Protein AF-A0A817NYD5-F1 (afdb_monomer_lite)

Secondary structure (DSSP, 8-state):
-PPPP-----------PPPB-TTS-B--GGGG--EEEEEEE-TTSS-EEEEEETTSEEEEE-TT--EEEEE--SSEEEEEEE-SSSEEEEEEE-TT-SSPEEEEEE-SHHHHH-TT---SEEEETTSSS-TT--EEEEEE-SSEEEEEETTS-EEEEETTEEEEEE-----HHHHHHHHHHTT-HHHHHHHHHHTT-HHHHHHHHHHHT-HHHHHHHHHHHTTT-THHHHHHHHHHHH---SSSSHHHHHHHHHHHHHTT-S-HHHHHHHHHT-TT--THHHHHHHHHHHHHHHHHHHHHHHHHHHHHHHHHHHHHHHHHHHHS-------B-TTT-SBP-SSEEE-TTS-EEEGGGSEEEE-SSSS-EEEE-TTTHHHHHHHHHHHHHTSPPTTHHHHHHHHHHH-S-HHHHHHHHHHTTTT---

Structure (mmCIF, N/CA/C/O backbone):
data_AF-A0A817NYD5-F1
#
_entry.id   AF-A0A817NYD5-F1
#
loop_
_atom_site.group_PDB
_atom_site.id
_atom_site.type_symbol
_atom_site.label_atom_id
_atom_site.label_alt_id
_atom_site.label_comp_id
_atom_site.label_asym_id
_atom_site.label_entity_id
_atom_site.label_seq_id
_atom_site.pdbx_PDB_ins_code
_atom_site.Cartn_x
_atom_site.Cartn_y
_atom_site.Cartn_z
_atom_site.occupancy
_atom_site.B_iso_or_equiv
_atom_site.auth_seq_id
_atom_site.auth_comp_id
_atom_site.auth_asym_id
_atom_site.auth_atom_id
_atom_site.pdbx_PDB_model_num
ATOM 1 N N . MET A 1 1 ? -26.136 -37.162 13.182 1.00 36.66 1 MET A N 1
ATOM 2 C CA . MET A 1 1 ? -25.943 -37.012 14.640 1.00 36.66 1 MET A CA 1
ATOM 3 C C . MET A 1 1 ? -25.629 -35.539 14.889 1.00 36.66 1 MET A C 1
ATOM 5 O O . MET A 1 1 ? -24.482 -35.134 14.792 1.00 36.66 1 MET A O 1
ATOM 9 N N . ALA A 1 2 ? -26.671 -34.710 15.004 1.00 33.66 2 ALA A N 1
ATOM 10 C CA . ALA A 1 2 ? -26.539 -33.258 15.112 1.00 33.66 2 ALA A CA 1
ATOM 11 C C . ALA A 1 2 ? -26.229 -32.889 16.569 1.00 33.66 2 ALA A C 1
ATOM 13 O O . ALA A 1 2 ? -27.027 -33.175 17.460 1.00 33.66 2 ALA A O 1
ATOM 14 N N . LEU A 1 3 ? -25.053 -32.310 16.805 1.00 38.62 3 LEU A N 1
ATOM 15 C CA . LEU A 1 3 ? -24.646 -31.796 18.110 1.00 38.62 3 LEU A CA 1
ATOM 16 C C . LEU A 1 3 ? -25.435 -30.517 18.402 1.00 38.62 3 LEU A C 1
ATOM 18 O O . LEU A 1 3 ? -25.347 -29.531 17.671 1.00 38.62 3 LEU A O 1
ATOM 22 N N . GLY A 1 4 ? -26.255 -30.587 19.449 1.00 40.09 4 GLY A N 1
ATOM 23 C CA . GLY A 1 4 ? -27.118 -29.510 19.906 1.00 40.09 4 GLY A CA 1
ATOM 24 C C . GLY A 1 4 ? -26.320 -28.293 20.358 1.00 40.09 4 GLY A C 1
ATOM 25 O O . GLY A 1 4 ? -25.426 -28.381 21.196 1.00 40.09 4 GLY A O 1
ATOM 26 N N . ILE A 1 5 ? -26.695 -27.147 19.803 1.00 44.25 5 ILE A N 1
ATOM 27 C CA . ILE A 1 5 ? -26.271 -25.817 20.227 1.00 44.25 5 ILE A CA 1
ATOM 28 C C . ILE A 1 5 ? -26.658 -25.645 21.703 1.00 44.25 5 ILE A C 1
ATOM 30 O O . ILE A 1 5 ? -27.828 -25.789 22.062 1.00 44.25 5 ILE A O 1
ATOM 34 N N . HIS A 1 6 ? -25.682 -25.335 22.560 1.00 44.78 6 HIS A N 1
ATOM 35 C CA . HIS A 1 6 ? -25.907 -24.958 23.955 1.00 44.78 6 HIS A CA 1
ATOM 36 C C . HIS A 1 6 ? -26.737 -23.670 24.024 1.00 44.78 6 HIS A C 1
ATOM 38 O O . HIS A 1 6 ? -26.212 -2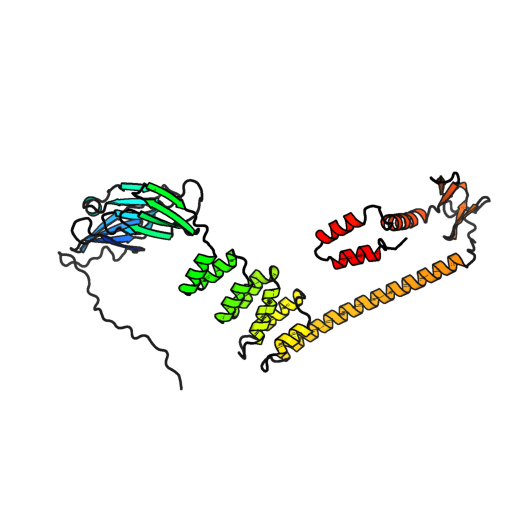2.560 24.067 1.00 44.78 6 HIS A O 1
ATOM 44 N N . GLN A 1 7 ? -28.058 -23.819 24.051 1.00 43.75 7 GLN A N 1
ATOM 45 C CA . GLN A 1 7 ? -28.975 -22.752 24.415 1.00 43.75 7 GLN A CA 1
ATOM 46 C C . GLN A 1 7 ? -28.762 -22.459 25.904 1.00 43.75 7 GLN A C 1
ATOM 48 O O . GLN A 1 7 ? -29.093 -23.276 26.767 1.00 43.75 7 GLN A O 1
ATOM 53 N N . TRP A 1 8 ? -28.167 -21.308 26.220 1.00 41.72 8 TRP A N 1
ATOM 54 C CA . TRP A 1 8 ? -28.129 -20.797 27.587 1.00 41.72 8 TRP A CA 1
ATOM 55 C C . TRP A 1 8 ? -29.559 -20.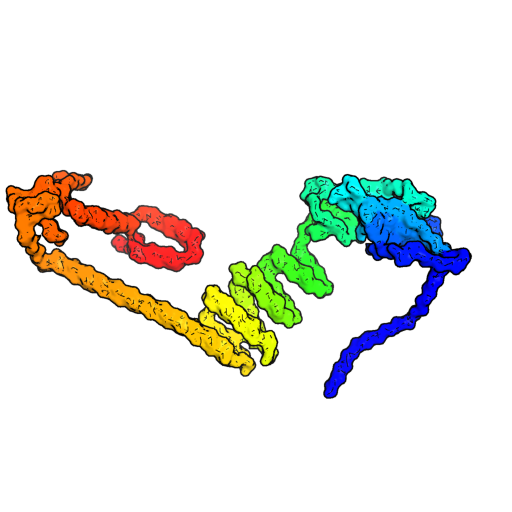768 28.139 1.00 41.72 8 TRP A C 1
ATOM 57 O O . TRP A 1 8 ? -30.428 -20.069 27.613 1.00 41.72 8 TRP A O 1
ATOM 67 N N . ARG A 1 9 ? -29.824 -21.546 29.193 1.00 49.50 9 ARG A N 1
ATOM 68 C CA . ARG A 1 9 ? -31.103 -21.499 29.904 1.00 49.50 9 ARG A CA 1
ATOM 69 C C . ARG A 1 9 ? -31.235 -20.114 30.535 1.00 49.50 9 ARG A C 1
ATOM 71 O O . ARG A 1 9 ? -30.564 -19.810 31.515 1.00 49.50 9 ARG A O 1
ATOM 78 N N . ARG A 1 10 ? -32.097 -19.265 29.968 1.00 51.19 10 ARG A N 1
ATOM 79 C CA . ARG A 1 10 ? -32.550 -18.024 30.609 1.00 51.19 10 ARG A CA 1
ATOM 80 C C . ARG A 1 10 ? -33.320 -18.402 31.870 1.00 51.19 10 ARG A C 1
ATOM 82 O O . ARG A 1 10 ? -34.504 -18.724 31.802 1.00 51.19 10 ARG A O 1
ATOM 89 N N . PHE A 1 11 ? -32.651 -18.377 33.012 1.00 52.47 11 PHE A N 1
ATOM 90 C CA . PHE A 1 11 ? -33.337 -18.462 34.287 1.00 52.47 11 PHE A CA 1
ATOM 91 C C . PHE A 1 11 ? -34.125 -17.165 34.510 1.00 52.47 11 PHE A C 1
ATOM 93 O O . PHE A 1 11 ? -33.545 -16.087 34.630 1.00 52.47 11 PHE A O 1
ATOM 100 N N . ARG A 1 12 ? -35.458 -17.255 34.536 1.00 52.94 12 ARG A N 1
ATOM 101 C CA . ARG A 1 12 ? -36.330 -16.169 35.000 1.00 52.94 12 ARG A CA 1
ATOM 102 C C . ARG A 1 12 ? -36.427 -16.273 36.524 1.00 52.94 12 ARG A C 1
ATOM 104 O O . ARG A 1 12 ? -37.360 -16.877 37.029 1.00 52.94 12 ARG A O 1
ATOM 111 N N . PHE A 1 13 ? -35.423 -15.768 37.239 1.00 56.66 13 PHE A N 1
ATOM 112 C CA . PHE A 1 13 ? -35.404 -15.769 38.713 1.00 56.66 13 PHE A CA 1
ATOM 113 C C . PHE A 1 13 ? -36.211 -14.624 39.346 1.00 56.66 13 PHE A C 1
ATOM 115 O O . PHE A 1 13 ? -36.251 -14.524 40.567 1.00 56.66 13 PHE A O 1
ATOM 122 N N . PHE A 1 14 ? -36.838 -13.758 38.546 1.00 61.59 14 PHE A N 1
ATOM 123 C CA . PHE A 1 14 ? -37.487 -12.551 39.048 1.00 61.59 14 PHE A CA 1
ATOM 124 C C . PHE A 1 14 ? -38.866 -12.379 38.422 1.00 61.59 14 PHE A C 1
ATOM 126 O O . PHE A 1 14 ? -38.991 -12.311 37.194 1.00 61.59 14 PHE A O 1
ATOM 133 N N . ASP A 1 15 ? -39.875 -12.277 39.279 1.00 68.69 15 ASP A N 1
ATOM 134 C CA . ASP A 1 15 ? -41.197 -11.805 38.900 1.00 68.69 15 ASP A CA 1
ATOM 135 C C . ASP A 1 15 ? -41.168 -10.277 38.816 1.00 68.69 15 ASP A C 1
ATOM 137 O O . ASP A 1 15 ? -40.661 -9.582 39.698 1.00 68.69 15 ASP A O 1
ATOM 141 N N . LYS A 1 16 ? -41.653 -9.744 37.694 1.00 70.19 16 LYS A N 1
ATOM 142 C CA . LYS A 1 16 ? -41.695 -8.302 37.454 1.00 70.19 16 LYS A CA 1
ATOM 143 C C . LYS A 1 16 ? -42.916 -7.725 38.159 1.00 70.19 16 LYS A C 1
ATOM 145 O O . LYS A 1 16 ? -44.030 -7.870 37.662 1.00 70.19 16 LYS A O 1
ATOM 150 N N . GLU A 1 17 ? -42.700 -7.021 39.260 1.00 76.56 17 GLU A N 1
ATOM 151 C CA . GLU A 1 17 ? -43.745 -6.227 39.903 1.00 76.56 17 GLU A CA 1
ATOM 152 C C . GLU A 1 17 ? -43.696 -4.763 39.460 1.00 76.56 17 GLU A C 1
ATOM 154 O O . GLU A 1 17 ? -42.642 -4.206 39.145 1.00 76.56 17 GLU A O 1
ATOM 159 N N . ILE A 1 18 ? -44.871 -4.136 39.402 1.00 78.25 18 ILE A N 1
ATOM 160 C CA . ILE A 1 18 ? -44.986 -2.705 39.128 1.00 78.25 18 ILE A CA 1
ATOM 161 C C . ILE A 1 18 ? -44.684 -1.963 40.425 1.00 78.25 18 ILE A C 1
ATOM 163 O O . ILE A 1 18 ? -45.404 -2.124 41.410 1.00 78.25 18 ILE A O 1
ATOM 167 N N . VAL A 1 19 ? -43.646 -1.129 40.398 1.00 79.31 19 VAL A N 1
ATOM 168 C CA . VAL A 1 19 ? -43.298 -0.246 41.512 1.00 79.31 19 VAL A CA 1
ATOM 169 C C . VAL A 1 19 ? -44.429 0.759 41.730 1.00 79.31 19 VAL A C 1
ATOM 171 O O . VAL A 1 19 ? -44.844 1.458 40.799 1.00 79.31 19 VAL A O 1
ATOM 174 N N . LYS A 1 20 ? -44.934 0.805 42.964 1.00 80.25 20 LYS A N 1
ATOM 175 C CA . LYS A 1 20 ? -45.997 1.712 43.400 1.00 80.25 20 LYS A CA 1
ATOM 176 C C . LYS A 1 20 ? -45.434 2.745 44.368 1.00 80.25 20 LYS A C 1
ATOM 178 O O . LYS A 1 20 ? -44.608 2.410 45.213 1.00 80.25 20 LYS A O 1
ATOM 183 N N . ARG A 1 21 ? -45.924 3.975 44.260 1.00 79.00 21 ARG A N 1
ATOM 184 C CA . ARG A 1 21 ? -45.679 5.053 45.227 1.00 79.00 21 ARG A CA 1
ATOM 185 C C . ARG A 1 21 ? -46.374 4.770 46.556 1.00 79.00 21 ARG A C 1
ATOM 187 O O . ARG A 1 21 ? -47.224 3.879 46.647 1.00 79.00 21 ARG A O 1
ATOM 194 N N . LYS A 1 22 ? -46.088 5.592 47.570 1.00 75.88 22 LYS A N 1
ATOM 195 C CA . LYS A 1 22 ? -46.816 5.591 48.854 1.00 75.88 22 LYS A CA 1
ATOM 196 C C . LYS A 1 22 ? -48.339 5.726 48.710 1.00 75.88 22 LYS A C 1
ATOM 198 O O . LYS A 1 22 ? -49.066 5.189 49.538 1.00 75.88 22 LYS A O 1
ATOM 203 N N . ASP A 1 23 ? -48.826 6.391 47.661 1.00 76.69 23 ASP A N 1
ATOM 204 C CA . ASP A 1 23 ? -50.260 6.531 47.361 1.00 76.69 23 ASP A CA 1
ATOM 205 C C . ASP A 1 23 ? -50.861 5.319 46.611 1.00 76.69 23 ASP A C 1
ATOM 207 O O . ASP A 1 23 ? -52.044 5.315 46.267 1.00 76.69 23 ASP A O 1
ATOM 211 N N . GLY A 1 24 ? -50.062 4.277 46.356 1.00 73.62 24 GLY A N 1
ATOM 212 C CA . GLY A 1 24 ? -50.473 3.041 45.693 1.00 73.62 24 GLY A CA 1
ATOM 213 C C . GLY A 1 24 ? -50.547 3.123 44.165 1.00 73.62 24 GLY A C 1
ATOM 214 O O . GLY A 1 24 ? -50.827 2.103 43.526 1.00 73.62 24 GLY A O 1
ATOM 215 N N . LYS A 1 25 ? -50.279 4.289 43.561 1.00 78.69 25 LYS A N 1
ATOM 216 C CA . LYS A 1 25 ? -50.270 4.456 42.103 1.00 78.69 25 LYS A CA 1
ATOM 217 C C . LYS A 1 25 ? -48.960 3.953 41.490 1.00 78.69 25 LYS A C 1
ATOM 219 O O . LYS A 1 25 ? -47.912 4.030 42.134 1.00 78.69 25 LYS A O 1
ATOM 224 N N . PRO A 1 26 ? -48.996 3.429 40.252 1.00 78.50 26 PRO A N 1
ATOM 225 C CA . PRO A 1 26 ? -47.786 3.029 39.545 1.00 78.50 26 PRO A CA 1
ATOM 226 C C . PRO A 1 26 ? -46.899 4.244 39.244 1.00 78.50 26 PRO A C 1
ATOM 228 O O . PRO A 1 26 ? -47.400 5.321 38.931 1.00 78.50 26 PRO A O 1
ATOM 231 N N . LEU A 1 27 ? -45.580 4.062 39.297 1.00 77.38 27 LEU A N 1
ATOM 232 C CA . LEU A 1 27 ? -44.627 5.082 38.861 1.00 77.38 27 LEU A CA 1
ATOM 233 C C . LEU A 1 27 ? -44.623 5.170 37.322 1.00 77.38 27 LEU A C 1
ATOM 235 O O . LEU A 1 27 ? -44.049 4.317 36.645 1.00 77.38 27 LEU A O 1
ATOM 239 N N . GLU A 1 28 ? -45.292 6.179 36.761 1.00 75.31 28 GLU A N 1
ATOM 240 C CA . GLU A 1 28 ? -45.432 6.341 35.301 1.00 75.31 28 GLU A CA 1
ATOM 241 C C . GLU A 1 28 ? -44.459 7.350 34.684 1.00 75.31 28 GLU A C 1
ATOM 243 O O . GLU A 1 28 ? -44.222 7.292 33.480 1.00 75.31 28 GLU A O 1
ATOM 248 N N . GLU A 1 29 ? -43.847 8.214 35.496 1.00 71.94 29 GLU A N 1
ATOM 249 C CA . GLU A 1 29 ? -42.945 9.289 35.046 1.00 71.94 29 GLU A CA 1
ATOM 250 C C . GLU A 1 29 ? -41.744 8.769 34.238 1.00 71.94 29 GLU A C 1
ATOM 252 O O . GLU A 1 29 ? -41.328 9.399 33.274 1.00 71.94 29 GLU A O 1
ATOM 257 N N . LEU A 1 30 ? -41.249 7.563 34.535 1.00 69.94 30 LEU A N 1
ATOM 258 C CA . LEU A 1 30 ? -40.142 6.945 33.796 1.00 69.94 30 LEU A CA 1
ATOM 259 C C . LEU A 1 30 ? -40.554 6.250 32.485 1.00 69.94 30 LEU A C 1
ATOM 261 O O . LEU A 1 30 ? -39.683 5.818 31.734 1.00 69.94 30 LEU A O 1
ATOM 265 N N . LYS A 1 31 ? -41.853 6.084 32.185 1.00 70.81 31 LYS A N 1
ATOM 266 C CA . LYS A 1 31 ? -42.304 5.283 31.023 1.00 70.81 31 LYS A CA 1
ATOM 267 C C . LYS A 1 31 ? -41.925 5.898 29.676 1.00 70.81 31 LYS A C 1
ATOM 269 O O . LYS A 1 31 ? -41.764 5.161 28.706 1.00 70.81 31 LYS A O 1
ATOM 274 N N . HIS A 1 32 ? -41.816 7.221 29.616 1.00 68.56 32 HIS A N 1
ATOM 275 C CA . HIS A 1 32 ? -41.590 7.972 28.378 1.00 68.56 32 HIS A CA 1
ATOM 276 C C . HIS A 1 32 ? -40.172 8.540 28.264 1.00 68.56 32 HIS A C 1
ATOM 278 O O . HIS A 1 32 ? -39.889 9.300 27.344 1.00 68.56 32 HIS A O 1
ATOM 284 N N . ILE A 1 33 ? -39.281 8.156 29.180 1.00 71.62 33 ILE A N 1
ATOM 285 C CA . ILE A 1 33 ? -37.961 8.759 29.327 1.00 71.62 33 ILE A CA 1
ATOM 286 C C . ILE A 1 33 ? -36.885 7.758 28.930 1.00 71.62 33 ILE A C 1
ATOM 288 O O . ILE A 1 33 ? -36.845 6.625 29.414 1.00 71.62 33 ILE A O 1
ATOM 292 N N . GLN A 1 34 ? -35.975 8.190 28.060 1.00 78.94 34 GLN A N 1
ATOM 293 C CA . GLN A 1 34 ? -34.812 7.400 27.689 1.00 78.94 34 GLN A CA 1
ATOM 294 C C . GLN A 1 34 ? -33.668 7.676 28.669 1.00 78.94 34 GLN A C 1
ATOM 296 O O . GLN A 1 34 ? -32.966 8.683 28.578 1.00 78.94 34 GLN A O 1
ATOM 301 N N . VAL A 1 35 ? -33.487 6.753 29.612 1.00 81.00 35 VAL A N 1
ATOM 302 C CA . VAL A 1 35 ? -32.372 6.776 30.563 1.00 81.00 35 VAL A CA 1
ATOM 303 C C . VAL A 1 35 ? -31.075 6.428 29.834 1.00 81.00 35 VAL A C 1
ATOM 305 O O . VAL A 1 35 ? -30.960 5.360 29.233 1.00 81.00 35 VAL A O 1
ATOM 308 N N . ILE A 1 36 ? -30.093 7.322 29.912 1.00 79.69 36 ILE A N 1
ATOM 309 C CA . ILE A 1 36 ? -28.765 7.166 29.295 1.00 79.69 36 ILE A CA 1
ATOM 310 C C . ILE A 1 36 ? -27.666 6.877 30.319 1.00 79.69 36 ILE A C 1
ATOM 312 O O . ILE A 1 36 ? -26.643 6.288 29.983 1.00 79.69 36 ILE A O 1
ATOM 316 N N . ALA A 1 37 ? -27.881 7.264 31.575 1.00 77.50 37 ALA A N 1
ATOM 317 C CA . ALA A 1 37 ? -26.965 7.009 32.674 1.00 77.50 37 ALA A CA 1
ATOM 318 C C . ALA A 1 37 ? -27.748 6.910 33.987 1.00 77.50 37 ALA A C 1
ATOM 320 O O . ALA A 1 37 ? -28.790 7.544 34.148 1.00 77.50 37 ALA A O 1
ATOM 321 N N . SER A 1 38 ? -27.255 6.118 34.934 1.00 81.88 38 SER A N 1
ATOM 322 C CA . SER A 1 38 ? -27.894 5.931 36.238 1.00 81.88 38 SER A CA 1
ATOM 323 C C . SER A 1 38 ? -26.850 5.823 37.335 1.00 81.88 38 SER A C 1
ATOM 325 O O . SER A 1 38 ? -25.839 5.145 37.158 1.00 81.88 38 SER A O 1
ATOM 327 N N . THR A 1 39 ? -27.120 6.435 38.479 1.00 80.50 39 THR A N 1
ATOM 328 C CA . THR A 1 39 ? -26.275 6.359 39.669 1.00 80.50 39 THR A CA 1
ATOM 329 C C . THR A 1 39 ? -27.127 6.391 40.937 1.00 80.50 39 THR A C 1
ATOM 331 O O . THR A 1 39 ? -28.319 6.686 40.886 1.00 80.50 39 THR A O 1
ATOM 334 N N . SER A 1 40 ? -26.534 6.076 42.084 1.00 80.38 40 SER A N 1
ATOM 335 C CA . SER A 1 40 ? -27.180 6.178 43.395 1.00 80.38 40 SER A CA 1
ATOM 336 C C . SER A 1 40 ? -26.411 7.129 44.301 1.00 80.38 40 SER A C 1
ATOM 338 O O . SER A 1 40 ? -25.179 7.143 44.264 1.00 80.38 40 SER A O 1
ATOM 340 N N . THR A 1 41 ? -27.121 7.880 45.137 1.00 73.06 41 THR A N 1
ATOM 341 C CA . THR A 1 41 ? -26.528 8.859 46.057 1.00 73.06 41 THR A CA 1
ATOM 342 C C . THR A 1 41 ? -27.102 8.675 47.462 1.00 73.06 41 THR A C 1
ATOM 344 O O . THR A 1 41 ? -28.230 8.213 47.628 1.00 73.06 41 THR A O 1
ATOM 347 N N . ASN A 1 42 ? -26.317 9.025 48.484 1.00 68.44 42 ASN A N 1
ATOM 348 C CA . ASN A 1 42 ? -26.756 9.034 49.888 1.00 68.44 42 ASN A CA 1
ATOM 349 C C . ASN A 1 42 ? -26.827 10.461 50.461 1.00 68.44 42 ASN A C 1
ATOM 351 O O . ASN A 1 42 ? -26.986 10.640 51.668 1.00 68.44 42 ASN A O 1
ATOM 355 N N . GLY A 1 43 ? -26.668 11.481 49.615 1.00 58.66 43 GLY A N 1
ATOM 356 C CA . GLY A 1 43 ? -26.342 12.847 50.029 1.00 58.66 43 GLY A CA 1
ATOM 357 C C . GLY A 1 43 ? -27.395 13.558 50.894 1.00 58.66 43 GLY A C 1
ATOM 358 O O . GLY A 1 43 ? -27.067 14.476 51.640 1.00 58.66 43 GLY A O 1
ATOM 359 N N . ALA A 1 44 ? -28.645 13.085 50.887 1.00 55.53 44 ALA A N 1
ATOM 360 C CA . ALA A 1 44 ? -29.720 13.604 51.737 1.00 55.53 44 ALA A CA 1
ATOM 361 C C . ALA A 1 44 ? -29.978 12.778 53.018 1.00 55.53 44 ALA A C 1
ATOM 363 O O . ALA A 1 44 ? -30.933 13.065 53.742 1.00 55.53 44 ALA A O 1
ATOM 364 N N . GLY A 1 45 ? -29.160 11.755 53.302 1.00 59.16 45 GLY A N 1
ATOM 365 C CA . GLY A 1 45 ? -29.356 10.818 54.419 1.00 59.16 45 GLY A CA 1
ATOM 366 C C . GLY A 1 45 ? -30.356 9.691 54.134 1.00 59.16 45 GLY A C 1
ATOM 367 O O . GLY A 1 45 ? -30.535 8.807 54.970 1.00 59.16 45 GLY A O 1
ATOM 368 N N . ASP A 1 46 ? -30.959 9.691 52.946 1.00 65.62 46 ASP A N 1
ATOM 369 C CA . ASP A 1 46 ? -31.805 8.621 52.436 1.00 65.62 46 ASP A CA 1
ATOM 370 C C . ASP A 1 46 ? -31.297 8.214 51.048 1.00 65.62 46 ASP A C 1
ATOM 372 O O . ASP A 1 46 ? -30.858 9.068 50.277 1.00 65.62 46 ASP A O 1
ATOM 376 N N . GLY A 1 47 ? -31.269 6.914 50.758 1.00 70.94 47 GLY A N 1
ATOM 377 C CA . GLY A 1 47 ? -30.701 6.408 49.506 1.00 70.94 47 GLY A CA 1
ATOM 378 C C . GLY A 1 47 ? -31.573 6.804 48.317 1.00 70.94 47 GLY A C 1
ATOM 379 O O . GLY A 1 47 ? -32.756 6.468 48.295 1.00 70.94 47 GLY A O 1
ATOM 380 N N . GLN A 1 48 ? -30.994 7.494 47.338 1.00 80.31 48 GLN A N 1
ATOM 381 C CA . GLN A 1 48 ? -31.689 8.013 46.160 1.00 80.31 48 GLN A CA 1
ATOM 382 C C . GLN A 1 48 ? -31.139 7.397 44.879 1.00 80.31 48 GLN A C 1
ATOM 384 O O . GLN A 1 48 ? -29.948 7.093 44.776 1.00 80.31 48 GLN A O 1
ATOM 389 N N . LEU A 1 49 ? -32.012 7.248 43.887 1.00 83.94 49 LEU A N 1
ATOM 390 C CA . LEU A 1 49 ? -31.644 6.882 42.525 1.00 83.94 49 LEU A CA 1
ATOM 391 C C . LEU A 1 49 ? -31.648 8.135 41.659 1.00 83.94 49 LEU A C 1
ATOM 393 O O . LEU A 1 49 ? -32.587 8.921 41.711 1.00 83.94 49 LEU A O 1
ATOM 397 N N . VAL A 1 50 ? -30.608 8.316 40.858 1.00 84.12 50 VAL A N 1
ATOM 398 C CA . VAL A 1 50 ? -30.465 9.455 39.955 1.00 84.12 50 VAL A CA 1
ATOM 399 C C . VAL A 1 50 ? -30.287 8.930 38.541 1.00 84.12 50 VAL A C 1
ATOM 401 O O . VAL A 1 50 ? -29.387 8.134 38.270 1.00 84.12 50 VAL A O 1
ATOM 404 N N . PHE A 1 51 ? -31.137 9.391 37.636 1.00 85.94 51 PHE A N 1
ATOM 405 C CA . PHE A 1 51 ? -31.150 9.011 36.234 1.00 85.94 51 PHE A CA 1
ATOM 406 C C . PHE A 1 51 ? -30.873 10.234 35.371 1.00 85.94 51 PHE A C 1
ATOM 408 O O . PHE A 1 51 ? -31.518 11.267 35.517 1.00 85.94 51 PHE A O 1
ATOM 415 N N . GLY A 1 52 ? -29.913 10.110 34.464 1.00 85.31 52 GLY A N 1
ATOM 416 C CA . GLY A 1 52 ? -29.685 11.071 33.397 1.00 85.31 52 GLY A CA 1
ATOM 417 C C . GLY A 1 52 ? -30.498 10.670 32.173 1.00 85.31 52 GLY A C 1
ATOM 418 O O . GLY A 1 52 ? -30.466 9.503 31.769 1.00 85.31 52 GLY A O 1
ATOM 419 N N . CYS A 1 53 ? -31.216 11.625 31.596 1.00 85.25 53 CYS A N 1
ATOM 420 C CA . CYS A 1 53 ? -32.150 11.408 30.497 1.00 85.25 53 CYS A CA 1
ATOM 421 C C . CYS A 1 53 ? -31.619 12.044 29.206 1.00 85.25 53 CYS A C 1
ATOM 423 O O . CYS A 1 53 ? -30.893 13.038 29.243 1.00 85.25 53 CYS A O 1
ATOM 425 N N . SER A 1 54 ? -31.968 11.481 28.049 1.00 83.25 54 SER A N 1
ATOM 426 C CA . SER A 1 54 ? -31.479 11.973 26.750 1.00 83.25 54 SER A CA 1
ATOM 427 C C . SER A 1 54 ? -31.899 13.412 26.421 1.00 83.25 54 SER A C 1
ATOM 429 O O . SER A 1 54 ? -31.248 14.058 25.608 1.00 83.25 54 SER A O 1
ATOM 431 N N . ASP A 1 55 ? -32.970 13.905 27.045 1.00 81.75 55 ASP A N 1
ATOM 432 C CA . ASP A 1 55 ? -33.551 15.245 26.873 1.00 81.75 55 ASP A CA 1
ATOM 433 C C . ASP A 1 55 ? -32.882 16.333 27.736 1.00 81.75 55 ASP A C 1
ATOM 435 O O . ASP A 1 55 ? -33.394 17.443 27.840 1.00 81.75 55 ASP A O 1
ATOM 439 N N . GLY A 1 56 ? -31.766 16.016 28.406 1.00 82.31 56 GLY A N 1
ATOM 440 C CA . GLY A 1 56 ? -31.064 16.972 29.269 1.00 82.31 56 GLY A CA 1
ATOM 441 C C . GLY A 1 56 ? -31.589 17.043 30.703 1.00 82.31 56 GLY A C 1
ATOM 442 O O . GLY A 1 56 ? -31.031 17.780 31.525 1.00 82.31 56 GLY A O 1
ATOM 443 N N . SER A 1 57 ? -32.619 16.262 31.040 1.00 83.00 57 SER A N 1
ATOM 444 C CA . SER A 1 57 ? -33.145 16.192 32.399 1.00 83.00 57 SER A CA 1
ATOM 445 C C . SER A 1 57 ? -32.396 15.182 33.277 1.00 83.00 57 SER A C 1
ATOM 447 O O . SER A 1 57 ? -31.895 14.144 32.832 1.00 83.00 57 SER A O 1
ATOM 449 N N . ILE A 1 58 ? -32.314 15.497 34.566 1.00 85.06 58 ILE A N 1
ATOM 450 C CA . ILE A 1 58 ? -31.897 14.589 35.629 1.00 85.06 58 ILE A CA 1
ATOM 451 C C . ILE A 1 58 ? -33.137 14.271 36.461 1.00 85.06 58 ILE A C 1
ATOM 453 O O . ILE A 1 58 ? -33.780 15.166 37.004 1.00 85.06 58 ILE A O 1
ATOM 457 N N . CYS A 1 59 ? -33.475 12.990 36.550 1.00 84.88 59 CYS A N 1
ATOM 458 C CA . CYS A 1 59 ? -34.565 12.482 37.368 1.00 84.88 59 CYS A CA 1
ATOM 459 C C . CYS A 1 59 ? -34.001 11.922 38.674 1.00 84.88 59 CYS A C 1
ATOM 461 O O . CYS A 1 59 ? -33.157 11.026 38.648 1.00 84.88 59 CYS A O 1
ATOM 463 N N . VAL A 1 60 ? -34.465 12.434 39.811 1.00 82.38 60 VAL A N 1
ATOM 464 C CA . VAL A 1 60 ? -34.097 11.938 41.142 1.00 82.38 60 VAL A CA 1
ATOM 465 C C . VAL A 1 60 ? -35.297 11.231 41.753 1.00 82.38 60 VAL A C 1
ATOM 467 O O . VAL A 1 60 ? -36.377 11.808 41.822 1.00 82.38 60 VAL A O 1
ATOM 470 N N . ILE A 1 61 ? -35.105 9.997 42.212 1.00 82.62 61 ILE A N 1
ATOM 471 C CA . ILE A 1 61 ? -36.139 9.173 42.836 1.00 82.62 61 ILE A CA 1
ATOM 472 C C . ILE A 1 61 ? -35.728 8.850 44.267 1.00 82.62 61 ILE A C 1
ATOM 474 O O . ILE A 1 61 ? -34.649 8.302 44.511 1.00 82.62 61 ILE A O 1
ATOM 478 N N . ASN A 1 62 ? -36.598 9.192 45.215 1.00 78.75 62 ASN A N 1
ATOM 479 C CA . ASN A 1 62 ? -36.405 8.889 46.632 1.00 78.75 62 ASN A CA 1
ATOM 480 C C . ASN A 1 62 ? -36.872 7.460 46.989 1.00 78.75 62 ASN A C 1
ATOM 482 O O . ASN A 1 62 ? -37.420 6.736 46.154 1.00 78.75 62 ASN A O 1
ATOM 486 N N . ARG A 1 63 ? -36.674 7.033 48.246 1.00 78.62 63 ARG A N 1
ATOM 487 C CA . ARG A 1 63 ? -37.129 5.708 48.719 1.00 78.62 63 ARG A CA 1
ATOM 488 C C . ARG A 1 63 ? -38.643 5.519 48.694 1.00 78.62 63 ARG A C 1
ATOM 490 O O . ARG A 1 63 ? -39.111 4.383 48.680 1.00 78.62 63 ARG A O 1
ATOM 497 N N . ASP A 1 64 ? -39.387 6.616 48.671 1.00 77.81 64 ASP A N 1
ATOM 498 C CA . ASP A 1 64 ? -40.845 6.625 48.603 1.00 77.81 64 ASP A CA 1
ATOM 499 C C . ASP A 1 64 ? -41.372 6.526 47.161 1.00 77.81 64 ASP A C 1
ATOM 501 O O . ASP A 1 64 ? -42.587 6.522 46.937 1.00 77.81 64 ASP A O 1
ATOM 505 N N . TYR A 1 65 ? -40.457 6.389 46.193 1.00 75.50 65 TYR A N 1
ATOM 506 C CA . TYR A 1 65 ? -40.709 6.368 44.755 1.00 75.50 65 TYR A CA 1
ATOM 507 C C . TYR A 1 65 ? -41.367 7.647 44.227 1.00 75.50 65 TYR A C 1
ATOM 509 O O . TYR A 1 65 ? -42.084 7.617 43.229 1.00 75.50 65 TYR A O 1
ATOM 517 N N . GLU A 1 66 ? -41.117 8.781 44.871 1.00 76.62 66 GLU A N 1
ATOM 518 C CA . GLU A 1 66 ? -41.435 10.096 44.325 1.00 76.62 66 GLU A CA 1
ATOM 519 C C . GLU A 1 66 ? -40.291 10.519 43.399 1.00 76.62 66 GLU A C 1
ATOM 521 O O . GLU A 1 66 ? -39.122 10.473 43.798 1.00 76.62 66 GLU A O 1
ATOM 526 N N . ALA A 1 67 ? -40.623 10.877 42.156 1.00 75.75 67 ALA A N 1
ATOM 527 C CA . ALA A 1 67 ? -39.652 11.290 41.154 1.00 75.75 67 ALA A CA 1
ATOM 528 C C . ALA A 1 67 ? -39.715 12.802 40.932 1.00 75.75 67 ALA A C 1
ATOM 530 O O . ALA A 1 67 ? -40.778 13.353 40.650 1.00 75.75 67 ALA A O 1
ATOM 531 N N . ASN A 1 68 ? -38.554 13.447 40.988 1.00 76.44 68 ASN A N 1
ATOM 532 C CA . ASN A 1 68 ? -38.389 14.852 40.647 1.00 76.44 68 ASN A CA 1
ATOM 533 C C . ASN A 1 68 ? -37.582 14.950 39.352 1.00 76.44 68 ASN A C 1
ATOM 535 O O . ASN A 1 68 ? -36.442 14.486 39.287 1.00 76.44 68 ASN A O 1
ATOM 539 N N . HIS A 1 69 ? -38.189 15.536 38.319 1.00 71.75 69 HIS A N 1
ATOM 540 C CA . HIS A 1 69 ? -37.561 15.775 37.022 1.00 71.75 69 HIS A CA 1
ATOM 541 C C . HIS A 1 69 ? -36.995 17.180 36.976 1.00 71.75 69 HIS A C 1
ATOM 543 O O . HIS A 1 69 ? -37.717 18.148 37.185 1.00 71.75 69 HIS A O 1
ATOM 549 N N . ILE A 1 70 ? -35.700 17.289 36.702 1.00 75.25 70 ILE A N 1
ATOM 550 C CA . ILE A 1 70 ? -35.011 18.568 36.745 1.00 75.25 70 ILE A CA 1
ATOM 551 C C . ILE A 1 70 ? -34.229 18.754 35.452 1.00 75.25 70 ILE A C 1
ATOM 553 O O . ILE A 1 70 ? -33.250 18.050 35.209 1.00 75.25 70 ILE A O 1
ATOM 557 N N . HIS A 1 71 ? -34.638 19.711 34.621 1.00 65.50 71 HIS A N 1
ATOM 558 C CA . HIS A 1 71 ? -33.886 20.080 33.422 1.00 65.50 71 HIS A CA 1
ATOM 559 C C . HIS A 1 71 ? -32.579 20.763 33.820 1.00 65.50 71 HIS A C 1
ATOM 561 O O . HIS A 1 71 ? -32.586 21.800 34.483 1.00 65.50 71 HIS A O 1
ATOM 567 N N . LYS A 1 72 ? -31.449 20.148 33.456 1.00 72.81 72 LYS A N 1
ATOM 568 C CA . LYS A 1 72 ? -30.109 20.656 33.787 1.00 72.81 72 LYS A CA 1
ATOM 569 C C . LYS A 1 72 ? -29.262 20.984 32.564 1.00 72.81 72 LYS A C 1
ATOM 571 O O . LYS A 1 72 ? -28.274 21.699 32.730 1.00 72.81 72 LYS A O 1
ATOM 576 N N . PHE A 1 73 ? -29.643 20.503 31.384 1.00 76.88 73 PHE A N 1
ATOM 577 C CA . PHE A 1 73 ? -29.047 20.855 30.096 1.00 76.88 73 PHE A CA 1
ATOM 578 C C . PHE A 1 73 ? -30.143 21.187 29.091 1.00 76.88 73 PHE A C 1
ATOM 580 O O . PHE A 1 73 ? -31.184 20.530 29.105 1.00 76.88 73 PHE A O 1
ATOM 587 N N . ASP A 1 74 ? -29.893 22.164 28.222 1.00 75.88 74 ASP A N 1
ATOM 588 C CA . ASP A 1 74 ? -30.903 22.629 27.262 1.00 75.88 74 ASP A CA 1
ATOM 589 C C . ASP A 1 74 ? -31.086 21.650 26.086 1.00 75.88 74 ASP A C 1
ATOM 591 O O . ASP A 1 74 ? -32.190 21.496 25.571 1.00 75.88 74 ASP A O 1
ATOM 595 N N . ILE A 1 75 ? -30.012 20.961 25.666 1.00 78.31 75 ILE A N 1
ATOM 596 C CA . ILE A 1 75 ? -30.032 20.076 24.488 1.00 78.31 75 ILE A CA 1
ATOM 597 C C . ILE A 1 75 ? -30.049 18.602 24.892 1.00 78.31 75 ILE A C 1
ATOM 599 O O . ILE A 1 75 ? -30.915 17.838 24.473 1.00 78.31 75 ILE A O 1
ATOM 603 N N . SER A 1 76 ? -29.019 18.155 25.615 1.00 81.12 76 SER A N 1
ATOM 604 C CA . SER A 1 76 ? -28.880 16.739 25.972 1.00 81.12 76 SER A CA 1
ATOM 605 C C . SER A 1 76 ? -27.917 16.544 27.129 1.00 81.12 76 SER A C 1
ATOM 607 O O . SER A 1 76 ? -26.880 17.202 27.208 1.00 81.12 76 SER A O 1
ATOM 609 N N . LEU A 1 77 ? -28.222 15.574 27.984 1.00 84.12 77 LEU A N 1
ATOM 610 C CA . LEU A 1 77 ? -27.257 14.986 28.902 1.00 84.12 77 LEU A CA 1
ATOM 611 C C . LEU A 1 77 ? -26.581 13.823 28.168 1.00 84.12 77 LEU A C 1
ATOM 613 O O . LEU A 1 77 ? -27.170 13.221 27.273 1.00 84.12 77 LEU A O 1
ATOM 617 N N . GLN A 1 78 ? -25.323 13.534 28.482 1.00 83.94 78 GLN A N 1
ATOM 618 C CA . GLN A 1 78 ? -24.544 12.493 27.800 1.00 83.94 78 GLN A CA 1
ATOM 619 C C . GLN A 1 78 ? -23.847 11.551 28.776 1.00 83.94 78 GLN A C 1
ATOM 621 O O . GLN A 1 78 ? -23.801 10.348 28.535 1.00 83.94 78 GLN A O 1
ATOM 626 N N . LEU A 1 79 ? -23.332 12.080 29.886 1.00 84.44 79 LEU A N 1
ATOM 627 C CA . LEU A 1 79 ? -22.728 11.284 30.952 1.00 84.44 79 LEU A CA 1
ATOM 628 C C . LEU A 1 79 ? -23.208 11.783 32.311 1.00 84.44 79 LEU A C 1
ATOM 630 O O . LEU A 1 79 ? -23.393 12.983 32.514 1.00 84.44 79 LEU A O 1
ATOM 634 N N . LEU A 1 80 ? -23.364 10.852 33.249 1.00 86.12 80 LEU A N 1
ATOM 635 C CA . LEU A 1 80 ? -23.683 11.123 34.645 1.00 86.12 80 LEU A CA 1
ATOM 636 C C . LEU A 1 80 ? -22.819 10.224 35.528 1.00 86.12 80 LEU A C 1
ATOM 638 O O . LEU A 1 80 ? -22.743 9.018 35.294 1.00 86.12 80 LEU A O 1
ATOM 642 N N . ALA A 1 81 ? -22.197 10.799 36.549 1.00 84.62 81 ALA A N 1
ATOM 643 C CA . ALA A 1 81 ? -21.437 10.065 37.548 1.00 84.62 81 ALA A CA 1
ATOM 644 C C . ALA A 1 81 ? -21.599 10.705 38.924 1.00 84.62 81 ALA A C 1
ATOM 646 O O . ALA A 1 81 ? -21.804 11.910 39.047 1.00 84.62 81 ALA A O 1
ATOM 647 N N . HIS A 1 82 ? -21.481 9.896 39.969 1.00 83.75 82 HIS A N 1
ATOM 648 C CA . HIS A 1 82 ? -21.568 10.347 41.351 1.00 83.75 82 HIS A CA 1
ATOM 649 C C . HIS A 1 82 ? -20.370 9.824 42.139 1.00 83.75 82 HIS A C 1
ATOM 651 O O . HIS A 1 82 ? -19.950 8.682 41.941 1.00 83.75 82 HIS A O 1
ATOM 657 N N . SER A 1 83 ? -19.817 10.661 43.013 1.00 79.75 83 SER A N 1
ATOM 658 C CA . SER A 1 83 ? -18.766 10.248 43.942 1.00 79.75 83 SER A CA 1
ATOM 659 C C . SER A 1 83 ? -19.327 9.369 45.060 1.00 79.75 83 SER A C 1
ATOM 661 O O . SER A 1 83 ? -20.521 9.356 45.304 1.00 79.75 83 SER A O 1
ATOM 663 N N . ALA A 1 84 ? -18.489 8.652 45.804 1.00 67.88 84 ALA A N 1
ATOM 664 C CA . ALA A 1 84 ? -18.959 7.965 47.012 1.00 67.88 84 ALA A CA 1
ATOM 665 C C . ALA A 1 84 ? -19.501 8.947 48.077 1.00 67.88 84 ALA A C 1
ATOM 667 O O . ALA A 1 84 ? -20.389 8.583 48.848 1.00 67.88 84 ALA A O 1
ATOM 668 N N . GLY A 1 85 ? -18.966 10.170 48.109 1.00 72.19 85 GLY A N 1
ATOM 669 C CA . GLY A 1 85 ? -19.412 11.277 48.946 1.00 72.19 85 GLY A CA 1
ATOM 670 C C . GLY A 1 85 ? -20.640 12.006 48.399 1.00 72.19 85 GLY A C 1
ATOM 671 O O . GLY A 1 85 ? -21.694 11.408 48.203 1.00 72.19 85 GLY A O 1
ATOM 672 N N . ASP A 1 86 ? -20.512 13.321 48.215 1.00 77.00 86 ASP A N 1
ATOM 673 C CA . ASP A 1 86 ? -21.631 14.248 48.014 1.00 77.00 86 ASP A CA 1
ATOM 674 C C . ASP A 1 86 ? -21.589 14.989 46.668 1.00 77.00 86 ASP A C 1
ATOM 676 O O . ASP A 1 86 ? -22.150 16.072 46.546 1.00 77.00 86 ASP A O 1
ATOM 680 N N . THR A 1 87 ? -20.880 14.471 45.663 1.00 79.62 87 THR A N 1
ATOM 681 C CA . THR A 1 87 ? -20.650 15.192 44.400 1.00 79.62 87 THR A CA 1
ATOM 682 C C . THR A 1 87 ? -21.273 14.460 43.219 1.00 79.62 87 THR A C 1
ATOM 684 O O . THR A 1 87 ? -20.916 13.318 42.928 1.00 79.62 87 THR A O 1
ATOM 687 N N . LEU A 1 88 ? -22.161 15.148 42.501 1.00 84.38 88 LEU A N 1
ATOM 688 C CA . LEU A 1 88 ? -22.746 14.711 41.237 1.00 84.38 88 LEU A CA 1
ATOM 689 C C . LEU A 1 88 ? -22.092 15.464 40.077 1.00 84.38 88 LEU A C 1
ATOM 691 O O . LEU A 1 88 ? -22.023 16.692 40.085 1.00 84.38 88 LEU A O 1
ATOM 695 N N . ILE A 1 89 ? -21.652 14.729 39.061 1.00 85.81 89 ILE A N 1
ATOM 696 C CA . ILE A 1 89 ? -21.130 15.277 37.810 1.00 85.81 89 ILE A CA 1
ATOM 697 C C . ILE A 1 89 ? -22.052 14.861 36.682 1.00 85.81 89 ILE A C 1
ATOM 699 O O . ILE A 1 89 ? -22.329 13.673 36.510 1.00 85.81 89 ILE A O 1
ATOM 703 N N . ALA A 1 90 ? -22.461 15.832 35.875 1.00 86.94 90 ALA A N 1
ATOM 704 C CA . ALA A 1 90 ? -23.092 15.565 34.596 1.00 86.94 90 ALA A CA 1
ATOM 705 C C . ALA A 1 90 ? -22.362 16.300 33.475 1.00 86.94 90 ALA A C 1
ATOM 707 O O . ALA A 1 90 ? -21.827 17.395 33.666 1.00 86.94 90 ALA A O 1
ATOM 708 N N . ILE A 1 91 ? -22.351 15.674 32.305 1.00 87.19 91 ILE A N 1
ATOM 709 C CA . ILE A 1 91 ? -21.770 16.222 31.083 1.00 87.19 91 ILE A CA 1
ATOM 710 C C . ILE A 1 91 ? -22.856 16.213 30.021 1.00 87.19 91 ILE A C 1
ATOM 712 O O . ILE A 1 91 ? -23.507 15.184 29.817 1.00 87.19 91 ILE A O 1
ATOM 716 N N . GLY A 1 92 ? -23.042 17.342 29.352 1.00 86.19 92 GLY A N 1
ATOM 717 C CA . GLY A 1 92 ? -24.104 17.536 28.375 1.00 86.19 92 GLY A CA 1
ATOM 718 C C . GLY A 1 92 ? -23.804 18.680 27.415 1.00 86.19 92 GLY A C 1
ATOM 719 O O . GLY A 1 92 ? -22.665 19.129 27.316 1.00 86.19 92 GLY A O 1
ATOM 720 N N . MET A 1 93 ? -24.821 19.103 26.672 1.00 81.69 93 MET A N 1
ATOM 721 C CA . MET A 1 93 ? -24.762 20.233 25.743 1.00 81.69 93 MET A CA 1
ATOM 722 C C . MET A 1 93 ? -25.870 21.229 26.088 1.00 81.69 93 MET A C 1
ATOM 724 O O . MET A 1 93 ? -27.013 20.822 26.312 1.00 81.69 93 MET A O 1
ATOM 728 N N . ASP A 1 94 ? -25.518 22.511 26.115 1.00 81.06 94 ASP A N 1
ATOM 729 C CA . ASP A 1 94 ? -26.417 23.642 26.368 1.00 81.06 94 ASP A CA 1
ATOM 730 C C . ASP A 1 94 ? -26.620 24.446 25.069 1.00 81.06 94 ASP A C 1
ATOM 732 O O . ASP A 1 94 ? -25.743 24.445 24.207 1.00 81.06 94 ASP A O 1
ATOM 736 N N . GLU A 1 95 ? -27.753 25.139 24.907 1.00 70.62 95 GLU A N 1
ATOM 737 C CA . GLU A 1 95 ? -28.136 25.819 23.648 1.00 70.62 95 GLU A CA 1
ATOM 738 C C . GLU A 1 95 ? -27.132 26.898 23.224 1.00 70.62 95 GLU A C 1
ATOM 740 O O . GLU A 1 95 ? -26.934 27.163 22.037 1.00 70.62 95 GLU A O 1
ATOM 745 N N . ASN A 1 96 ? -26.463 27.492 24.211 1.00 61.94 96 ASN A N 1
ATOM 746 C CA . ASN A 1 96 ? -25.511 28.579 24.022 1.00 61.94 96 ASN A CA 1
ATOM 747 C C . ASN A 1 96 ? -24.060 28.101 23.840 1.00 61.94 96 ASN A C 1
ATOM 749 O O . ASN A 1 96 ? -23.171 28.932 23.646 1.00 61.94 96 ASN A O 1
ATOM 753 N N . GLU A 1 97 ? -23.799 26.789 23.888 1.00 62.06 97 GLU A N 1
ATOM 754 C CA . GLU A 1 97 ? -22.454 26.230 23.759 1.00 62.06 97 GLU A CA 1
ATOM 755 C C . GLU A 1 97 ? -22.346 25.250 22.583 1.00 62.06 97 GLU A C 1
ATOM 757 O O . GLU A 1 97 ? -23.062 24.262 22.475 1.00 62.06 97 GLU A O 1
ATOM 762 N N . THR A 1 98 ? -21.365 25.478 21.705 1.00 63.22 98 THR A N 1
ATOM 763 C CA . THR A 1 98 ? -21.000 24.528 20.633 1.00 63.22 98 THR A CA 1
ATOM 764 C C . THR A 1 98 ? -20.238 23.303 21.156 1.00 63.22 98 THR A C 1
ATOM 766 O O . THR A 1 98 ? -19.845 22.437 20.374 1.00 63.22 98 THR A O 1
ATOM 769 N N . LYS A 1 99 ? -19.985 23.237 22.469 1.00 72.88 99 LYS A N 1
ATOM 770 C CA . LYS A 1 99 ? -19.077 22.293 23.128 1.00 72.88 99 LYS A CA 1
ATOM 771 C C . LYS A 1 99 ? -19.763 21.657 24.340 1.00 72.88 99 LYS A C 1
ATOM 773 O O . LYS A 1 99 ? -20.762 22.165 24.838 1.00 72.88 99 LYS A O 1
ATOM 778 N N . GLN A 1 100 ? -19.239 20.516 24.793 1.00 81.19 100 GLN A N 1
ATOM 779 C CA . GLN A 1 100 ? -19.776 19.838 25.974 1.00 81.19 100 GLN A CA 1
ATOM 780 C C . GLN A 1 100 ? -19.459 20.625 27.248 1.00 81.19 100 GLN A C 1
ATOM 782 O O . GLN A 1 100 ? -18.300 20.947 27.519 1.00 81.19 100 GLN A O 1
ATOM 787 N N . THR A 1 101 ? -20.475 20.836 28.076 1.00 82.19 101 THR A N 1
ATOM 788 C CA . THR A 1 101 ? -20.340 21.442 29.397 1.00 82.19 101 THR A CA 1
ATOM 789 C C . THR A 1 101 ? -20.279 20.367 30.464 1.00 82.19 101 THR A C 1
ATOM 791 O O . THR A 1 101 ? -21.063 19.415 30.475 1.00 82.19 101 THR A O 1
ATOM 794 N N . LEU A 1 102 ? -19.344 20.525 31.399 1.00 83.44 102 LEU A N 1
ATOM 795 C CA . LEU A 1 102 ? -19.325 19.757 32.633 1.00 83.44 102 LEU A CA 1
ATOM 796 C C . LEU A 1 102 ? -19.935 20.605 33.745 1.00 83.44 102 LEU A C 1
ATOM 798 O O . LEU A 1 102 ? -19.451 21.698 34.044 1.00 83.44 102 LEU A O 1
ATOM 802 N N . LYS A 1 103 ? -20.974 20.075 34.386 1.00 86.00 103 LYS A N 1
ATOM 803 C CA . LYS A 1 103 ? -21.653 20.697 35.523 1.00 86.00 103 LYS A CA 1
ATOM 804 C C . LYS A 1 103 ? -21.481 19.817 36.763 1.00 86.00 103 LYS A C 1
ATOM 806 O O . LYS A 1 103 ? -21.686 18.602 36.713 1.00 86.00 103 LYS A O 1
ATOM 811 N N . LEU A 1 104 ? -21.068 20.439 37.866 1.00 83.44 104 LEU A N 1
ATOM 812 C CA . LEU A 1 104 ? -20.904 19.802 39.172 1.00 83.44 104 LEU A CA 1
ATOM 813 C C . LEU A 1 104 ? -21.987 20.291 40.128 1.00 83.44 104 LEU A C 1
ATOM 815 O O . LEU A 1 104 ? -22.162 21.497 40.289 1.00 83.44 104 LEU A O 1
ATOM 819 N N . TRP A 1 105 ? -22.639 19.371 40.830 1.00 82.88 105 TRP A N 1
ATOM 820 C CA . TRP A 1 105 ? -23.543 19.673 41.937 1.00 82.88 105 TRP A CA 1
ATOM 821 C C . TRP A 1 105 ? -23.074 18.979 43.203 1.00 82.88 105 TRP A C 1
ATOM 823 O O . TRP A 1 105 ? -22.482 17.898 43.155 1.00 82.88 105 TRP A O 1
ATOM 833 N N . LYS A 1 106 ? -23.402 19.583 44.342 1.00 79.06 106 LYS A N 1
ATOM 834 C CA . LYS A 1 106 ? -23.466 18.829 45.585 1.00 79.06 106 LYS A CA 1
ATOM 835 C C . LYS A 1 106 ? -24.787 18.072 45.632 1.00 79.06 106 LYS A C 1
ATOM 837 O O . LYS A 1 106 ? -25.807 18.564 45.158 1.00 79.06 106 LYS A O 1
ATOM 842 N N . THR A 1 107 ? -24.768 16.854 46.151 1.00 75.31 107 THR A N 1
ATOM 843 C CA . THR A 1 107 ? -25.972 16.067 46.405 1.00 75.31 107 THR A CA 1
ATOM 844 C C . THR A 1 107 ? -26.489 16.407 47.787 1.00 75.31 107 THR A C 1
ATOM 846 O O . THR A 1 107 ? -26.310 15.667 48.747 1.00 75.31 107 THR A O 1
ATOM 849 N N . ASP A 1 108 ? -27.092 17.570 47.902 1.00 72.56 108 ASP A N 1
ATOM 850 C CA . ASP A 1 108 ? -27.787 18.043 49.084 1.00 72.56 108 ASP A CA 1
ATOM 851 C C . ASP A 1 108 ? -29.297 18.099 48.815 1.00 72.56 108 ASP A C 1
ATOM 853 O O . ASP A 1 108 ? -29.765 17.955 47.685 1.00 72.56 108 ASP A O 1
ATOM 857 N N . LYS A 1 109 ? -30.097 18.294 49.871 1.00 68.38 109 LYS A N 1
ATOM 858 C CA . LYS A 1 109 ? -31.569 18.342 49.762 1.00 68.38 109 LYS A CA 1
ATOM 859 C C . LYS A 1 109 ? -32.055 19.359 48.726 1.00 68.38 109 LYS A C 1
ATOM 861 O O . LYS A 1 109 ? -33.064 19.134 48.071 1.00 68.38 109 LYS A O 1
ATOM 866 N N . ALA A 1 110 ? -31.299 20.440 48.532 1.00 67.75 110 ALA A N 1
ATOM 867 C CA . ALA A 1 110 ? -31.596 21.451 47.528 1.00 67.75 110 ALA A CA 1
ATOM 868 C C . ALA A 1 110 ? -31.646 20.868 46.109 1.00 67.75 110 ALA A C 1
ATOM 870 O O . ALA A 1 110 ? -32.564 21.210 45.368 1.00 67.75 110 ALA A O 1
ATOM 871 N N . LEU A 1 111 ? -30.708 19.981 45.746 1.00 69.56 111 LEU A N 1
ATOM 872 C CA . LEU A 1 111 ? -30.683 19.327 44.434 1.00 69.56 111 LEU A CA 1
ATOM 873 C C . LEU A 1 111 ? -31.954 18.510 44.186 1.00 69.56 111 LEU A C 1
ATOM 875 O O . LEU A 1 111 ? -32.400 18.406 43.052 1.00 69.56 111 LEU A O 1
ATOM 879 N N . VAL A 1 112 ? -32.524 17.945 45.248 1.00 65.12 112 VAL A N 1
ATOM 880 C CA . VAL A 1 112 ? -33.691 17.063 45.190 1.00 65.12 112 VAL A CA 1
ATOM 881 C C . VAL A 1 112 ? -34.989 17.864 45.156 1.00 65.12 112 VAL A C 1
ATOM 883 O O . VAL A 1 112 ? -35.921 17.473 44.469 1.00 65.12 112 VAL A O 1
ATOM 886 N N . GLU A 1 113 ? -35.064 18.977 45.886 1.00 66.12 113 GLU A N 1
ATOM 887 C CA . GLU A 1 113 ? -36.319 19.700 46.141 1.00 66.12 113 GLU A CA 1
ATOM 888 C C . GLU A 1 113 ? -36.552 20.908 45.219 1.00 66.12 113 GLU A C 1
ATOM 890 O O . GLU A 1 113 ? -37.677 21.400 45.140 1.00 66.12 113 GLU A O 1
ATOM 895 N N . LYS A 1 114 ? -35.518 21.425 44.540 1.00 68.06 114 LYS A N 1
ATOM 896 C CA . LYS A 1 114 ? -35.625 22.648 43.725 1.00 68.06 114 LYS A CA 1
ATOM 897 C C . LYS A 1 114 ? -35.239 22.403 42.268 1.00 68.06 114 LYS A C 1
ATOM 899 O O . LYS A 1 114 ? -34.103 22.028 41.978 1.00 68.06 114 LYS A O 1
ATOM 904 N N . GLU A 1 115 ? -36.144 22.754 41.353 1.00 61.09 115 GLU A N 1
ATOM 905 C CA . GLU A 1 115 ? -35.912 22.684 39.901 1.00 61.09 115 GLU A CA 1
ATOM 906 C C . GLU A 1 115 ? -34.694 23.531 39.471 1.00 61.09 115 GLU A C 1
ATOM 908 O O . GLU A 1 115 ? -33.775 23.042 38.811 1.00 61.09 115 GLU A O 1
ATOM 913 N N . ASN A 1 116 ? -34.585 24.771 39.957 1.00 64.56 116 ASN A N 1
ATOM 914 C CA . ASN A 1 116 ? -33.531 25.712 39.549 1.00 64.56 116 ASN A CA 1
ATOM 915 C C . ASN A 1 116 ? -32.270 25.685 40.428 1.00 64.56 116 ASN A C 1
ATOM 917 O O . ASN A 1 116 ? -31.674 26.724 40.700 1.00 64.56 116 ASN A O 1
ATOM 921 N N . THR A 1 117 ? -31.835 24.516 40.906 1.00 72.06 117 THR A N 1
ATOM 922 C CA . THR A 1 117 ? -30.515 24.433 41.559 1.00 72.06 117 THR A CA 1
ATOM 923 C C . THR A 1 117 ? -29.381 24.723 40.580 1.00 72.06 117 THR A C 1
ATOM 925 O O . THR A 1 117 ? -29.122 23.941 39.656 1.00 72.06 117 THR A O 1
ATOM 928 N N . GLU A 1 118 ? -28.694 25.842 40.804 1.00 73.50 118 GLU A N 1
ATOM 929 C CA . GLU A 1 118 ? -27.480 26.190 40.076 1.00 73.50 118 GLU A CA 1
ATOM 930 C C . GLU A 1 118 ? -26.358 25.188 40.395 1.00 73.50 118 GLU A C 1
ATOM 932 O O . GLU A 1 118 ? -26.225 24.736 41.539 1.00 73.50 118 GLU A O 1
ATOM 937 N N . PRO A 1 119 ? -25.557 24.797 39.393 1.00 77.12 119 PRO A N 1
ATOM 938 C CA . PRO A 1 119 ? -24.387 23.962 39.616 1.00 77.12 119 PRO A CA 1
ATOM 939 C C . PRO A 1 119 ? -23.347 24.700 40.463 1.00 77.12 119 PRO A C 1
ATOM 941 O O . PRO A 1 119 ? -23.088 25.886 40.277 1.00 77.12 119 PRO A O 1
ATOM 944 N N . ALA A 1 120 ? -22.686 23.965 41.356 1.00 75.69 120 ALA A N 1
ATOM 945 C CA . ALA A 1 120 ? -21.583 24.471 42.167 1.00 75.69 120 ALA A CA 1
ATOM 946 C C . ALA A 1 120 ? -20.385 24.911 41.308 1.00 75.69 120 ALA A C 1
ATOM 948 O O . ALA A 1 120 ? -19.616 25.781 41.714 1.00 75.69 120 ALA A O 1
ATOM 949 N N . LYS A 1 121 ? -20.203 24.296 40.132 1.00 76.94 121 LYS A N 1
ATOM 950 C CA . LYS A 1 121 ? -19.187 24.692 39.153 1.00 76.94 121 LYS A CA 1
ATOM 951 C C . LYS A 1 121 ? -19.616 24.274 37.749 1.00 76.94 121 LYS A C 1
ATOM 953 O O . LYS A 1 121 ? -20.112 23.163 37.558 1.00 76.94 121 LYS A O 1
ATOM 958 N N . ILE A 1 122 ? -19.382 25.157 36.784 1.00 77.81 122 ILE A N 1
ATOM 959 C CA . ILE A 1 122 ? -19.529 24.887 35.351 1.00 77.81 122 ILE A CA 1
ATOM 960 C C . ILE A 1 122 ? -18.144 24.987 34.730 1.00 77.81 122 ILE A C 1
ATOM 962 O O . ILE A 1 122 ? -17.408 25.939 34.996 1.00 77.81 122 ILE A O 1
ATOM 966 N N . ILE A 1 123 ? -17.777 23.994 33.932 1.00 75.25 123 ILE A N 1
ATOM 967 C CA . ILE A 1 123 ? -16.532 23.986 33.178 1.00 75.25 123 ILE A CA 1
ATOM 968 C C . ILE A 1 123 ? -16.886 23.738 31.715 1.00 75.25 123 ILE A C 1
ATOM 970 O O . ILE A 1 123 ? -17.320 22.642 31.358 1.00 75.25 123 ILE A O 1
ATOM 974 N N . SER A 1 124 ? -16.684 24.756 30.875 1.00 70.69 124 SER A N 1
ATOM 975 C CA . SER A 1 124 ? -16.668 24.587 29.422 1.00 70.69 124 SER A CA 1
ATOM 976 C C . SER A 1 124 ? -15.299 24.018 29.059 1.00 70.69 124 SER A C 1
ATOM 978 O O . SER A 1 124 ? -14.287 24.719 28.976 1.00 70.69 124 SER A O 1
ATOM 980 N N . LEU A 1 125 ? -15.236 22.692 29.007 1.00 62.53 125 LEU A N 1
ATOM 981 C CA . LEU A 1 125 ? -14.040 21.975 28.594 1.00 62.53 125 LEU A CA 1
ATOM 982 C C . LEU A 1 125 ? -13.953 22.124 27.080 1.00 62.53 125 LEU A C 1
ATOM 984 O O . LEU A 1 125 ? -14.982 22.005 26.426 1.00 62.53 125 LEU A O 1
ATOM 988 N N . LEU A 1 126 ? -12.745 22.338 26.540 1.00 60.06 126 LEU A N 1
ATOM 989 C CA . LEU A 1 126 ? -12.410 22.482 25.105 1.00 60.06 126 LEU A CA 1
ATOM 990 C C . LEU A 1 126 ? -12.211 23.921 24.582 1.00 60.06 126 LEU A C 1
ATOM 992 O O . LEU A 1 126 ? -12.317 24.139 23.375 1.00 60.06 126 LEU A O 1
ATOM 996 N N . ALA A 1 127 ? -11.896 24.920 25.415 1.00 46.16 127 ALA A N 1
ATOM 997 C CA . ALA A 1 127 ? -11.718 26.288 24.912 1.00 46.16 127 ALA A CA 1
ATOM 998 C C . ALA A 1 127 ? -10.541 26.457 23.926 1.00 46.16 127 ALA A C 1
ATOM 1000 O O . ALA A 1 127 ? -10.769 27.079 22.892 1.00 46.16 127 ALA A O 1
ATOM 1001 N N . ASN A 1 128 ? -9.345 25.891 24.162 1.00 47.28 128 ASN A N 1
ATOM 1002 C CA . ASN A 1 128 ? -8.150 26.435 23.491 1.00 47.28 128 ASN A CA 1
ATOM 1003 C C . ASN A 1 128 ? -7.277 25.487 22.643 1.00 47.28 128 ASN A C 1
ATOM 1005 O O . ASN A 1 128 ? -6.752 25.982 21.653 1.00 47.28 128 ASN A O 1
ATOM 1009 N N . ASP A 1 129 ? -7.168 24.176 22.906 1.00 46.81 129 ASP A N 1
ATOM 1010 C CA . ASP A 1 129 ? -6.158 23.365 22.181 1.00 46.81 129 ASP A CA 1
ATOM 1011 C C . ASP A 1 129 ? -6.713 22.315 21.196 1.00 46.81 129 ASP A C 1
ATOM 1013 O O . ASP A 1 129 ? -6.076 22.035 20.178 1.00 46.81 129 ASP A O 1
ATOM 1017 N N . HIS A 1 130 ? -7.937 21.797 21.389 1.00 54.12 130 HIS A N 1
ATOM 1018 C CA . HIS A 1 130 ? -8.541 20.807 20.476 1.00 54.12 130 HIS A CA 1
ATOM 1019 C C . HIS A 1 130 ? -10.037 21.057 20.231 1.00 54.12 130 HIS A C 1
ATOM 1021 O O . HIS A 1 130 ? -10.874 20.650 21.037 1.00 54.12 130 HIS A O 1
ATOM 1027 N N . PRO A 1 131 ? -10.420 21.681 19.102 1.00 52.12 131 PRO A N 1
ATOM 1028 C CA . PRO A 1 131 ? -11.784 22.164 18.892 1.00 52.12 131 PRO A CA 1
ATOM 1029 C C . PRO A 1 131 ? -12.861 21.087 18.653 1.00 52.12 131 PRO A C 1
ATOM 1031 O O . PRO A 1 131 ? -13.984 21.470 18.357 1.00 52.12 131 PRO A O 1
ATOM 1034 N N . ASN A 1 132 ? -12.582 19.778 18.781 1.00 53.94 132 ASN A N 1
ATOM 1035 C CA . ASN A 1 132 ? -13.541 18.732 18.374 1.00 53.94 132 ASN A CA 1
ATOM 1036 C C . ASN A 1 132 ? -13.499 17.388 19.134 1.00 53.94 132 ASN A C 1
ATOM 1038 O O . ASN A 1 132 ? -14.150 16.435 18.710 1.00 53.94 132 ASN A O 1
ATOM 1042 N N . SER A 1 133 ? -12.749 17.247 20.230 1.00 66.50 133 SER A N 1
ATOM 1043 C CA . SER A 1 133 ? -12.702 15.966 20.953 1.00 66.50 133 SER A CA 1
ATOM 1044 C C . SER A 1 133 ? -13.837 15.846 21.972 1.00 66.50 133 SER A C 1
ATOM 1046 O O . SER A 1 133 ? -13.837 16.547 22.982 1.00 66.50 133 SER A O 1
ATOM 1048 N N . LYS A 1 134 ? -14.774 14.922 21.747 1.00 76.19 134 LYS A N 1
ATOM 1049 C CA . LYS A 1 134 ? -15.875 14.632 22.672 1.00 76.19 134 LYS A CA 1
ATOM 1050 C C . LYS A 1 134 ? -15.400 13.827 23.892 1.00 76.19 134 LYS A C 1
ATOM 1052 O O . LYS A 1 134 ? -14.605 12.898 23.758 1.00 76.19 134 LYS A O 1
ATOM 1057 N N . ILE A 1 135 ? -15.892 14.156 25.083 1.00 81.31 135 ILE A N 1
ATOM 1058 C CA . ILE A 1 135 ? -15.762 13.375 26.318 1.00 81.31 135 ILE A CA 1
ATOM 1059 C C . ILE A 1 135 ? -16.698 12.168 26.233 1.00 81.31 135 ILE A C 1
ATOM 1061 O O . ILE A 1 135 ? -17.906 12.326 26.034 1.00 81.31 135 ILE A O 1
ATOM 1065 N N . CYS A 1 136 ? -16.138 10.973 26.407 1.00 83.06 136 CYS A N 1
ATOM 1066 C CA . CYS A 1 136 ? -16.844 9.696 26.301 1.00 83.06 136 CYS A CA 1
ATOM 1067 C C . CYS A 1 136 ? -16.799 8.857 27.588 1.00 83.06 136 CYS A C 1
ATOM 1069 O O . CYS A 1 136 ? -17.576 7.914 27.723 1.00 83.06 136 CYS A O 1
ATOM 1071 N N . ALA A 1 137 ? -15.937 9.199 28.551 1.00 83.69 137 ALA A N 1
ATOM 1072 C CA . ALA A 1 137 ? -15.829 8.490 29.824 1.00 83.69 137 ALA A CA 1
ATOM 1073 C C . ALA A 1 137 ? -15.577 9.447 30.997 1.00 83.69 137 ALA A C 1
ATOM 1075 O O . ALA A 1 137 ? -14.872 10.446 30.859 1.00 83.69 137 ALA A O 1
ATOM 1076 N N . VAL A 1 138 ? -16.114 9.109 32.171 1.00 85.50 138 VAL A N 1
ATOM 1077 C CA . VAL A 1 138 ? -15.902 9.838 33.429 1.00 85.50 138 VAL A CA 1
ATOM 1078 C C . VAL A 1 138 ? -15.651 8.852 34.569 1.00 85.50 138 VAL A C 1
ATOM 1080 O O . VAL A 1 138 ? -16.337 7.840 34.691 1.00 85.50 138 VAL A O 1
ATOM 1083 N N . ALA A 1 139 ? -14.667 9.155 35.411 1.00 83.94 139 ALA A N 1
ATOM 1084 C CA . ALA A 1 139 ? -14.419 8.473 36.673 1.00 83.94 139 ALA A CA 1
ATOM 1085 C C . ALA A 1 139 ? -14.255 9.516 37.783 1.00 83.94 139 ALA A C 1
ATOM 1087 O O . ALA A 1 139 ? -13.510 10.484 37.629 1.00 83.94 139 ALA A O 1
ATOM 1088 N N . ILE A 1 140 ? -14.953 9.323 38.901 1.00 82.62 140 ILE A N 1
ATOM 1089 C CA . ILE A 1 140 ? -15.012 10.287 40.002 1.00 82.62 140 ILE A CA 1
ATOM 1090 C C . ILE A 1 140 ? -14.721 9.612 41.344 1.00 82.62 140 ILE A C 1
ATOM 1092 O O . ILE A 1 140 ? -15.142 8.488 41.609 1.00 82.62 140 ILE A O 1
ATOM 1096 N N . THR A 1 141 ? -13.990 10.330 42.189 1.00 80.06 141 THR A N 1
ATOM 1097 C CA . THR A 1 141 ? -13.777 10.063 43.615 1.00 80.06 141 THR A CA 1
ATOM 1098 C C . THR A 1 141 ? -13.931 11.378 44.382 1.00 80.06 141 THR A C 1
ATOM 1100 O O . THR A 1 141 ? -13.935 12.444 43.769 1.00 80.06 141 THR A O 1
ATOM 1103 N N . ASP A 1 142 ? -13.945 11.339 45.717 1.00 75.06 142 ASP A N 1
ATOM 1104 C CA . ASP A 1 142 ? -14.188 12.541 46.540 1.00 75.06 142 ASP A CA 1
ATOM 1105 C C . ASP A 1 142 ? -13.123 13.638 46.382 1.00 75.06 142 ASP A C 1
ATOM 1107 O O . ASP A 1 142 ? -13.323 14.774 46.801 1.00 75.06 142 ASP A O 1
ATOM 1111 N N . ARG A 1 143 ? -11.960 13.306 45.811 1.00 73.25 143 ARG A N 1
ATOM 1112 C CA . ARG A 1 143 ? -10.847 14.249 45.617 1.00 73.25 143 ARG A CA 1
ATOM 1113 C C . ARG A 1 143 ? -10.383 14.380 44.174 1.00 73.25 143 ARG A C 1
ATOM 1115 O O . ARG A 1 143 ? -9.660 15.329 43.878 1.00 73.25 143 ARG A O 1
ATOM 1122 N N . HIS A 1 144 ? -10.756 13.448 43.299 1.00 80.81 144 HIS A N 1
ATOM 1123 C CA . HIS A 1 144 ? -10.220 13.362 41.943 1.00 80.81 144 HIS A CA 1
ATOM 1124 C C . HIS A 1 144 ? -11.318 13.091 40.925 1.00 80.81 144 HIS A C 1
ATOM 1126 O O . HIS A 1 144 ? -12.153 12.211 41.138 1.00 80.81 144 HIS A O 1
ATOM 1132 N N . ILE A 1 145 ? -11.245 13.787 39.795 1.00 80.31 145 ILE A N 1
ATOM 1133 C CA . ILE A 1 145 ? -12.110 13.574 38.634 1.00 80.31 145 ILE A CA 1
ATOM 1134 C C . ILE A 1 145 ? -11.207 13.304 37.436 1.00 80.31 145 ILE A C 1
ATOM 1136 O O . ILE A 1 145 ? -10.290 14.077 37.168 1.00 80.31 145 ILE A O 1
ATOM 1140 N N . ALA A 1 146 ? -11.467 12.219 36.716 1.00 82.81 146 ALA A N 1
ATOM 1141 C CA . ALA A 1 146 ? -10.805 11.890 35.463 1.00 82.81 146 ALA A CA 1
ATOM 1142 C C . ALA A 1 146 ? -11.840 11.837 34.335 1.00 82.81 146 ALA A C 1
ATOM 1144 O O . ALA A 1 146 ? -12.847 11.137 34.451 1.00 82.81 146 ALA A O 1
ATOM 1145 N N . LEU A 1 147 ? -11.586 12.555 33.242 1.00 83.12 147 LEU A N 1
ATOM 1146 C CA . LEU A 1 147 ? -12.426 12.561 32.044 1.00 83.12 147 LEU A CA 1
ATOM 1147 C C . LEU A 1 147 ? -11.619 12.025 30.867 1.00 83.12 147 LEU A C 1
ATOM 1149 O O . LEU A 1 147 ? -10.500 12.480 30.644 1.00 83.12 147 LEU A O 1
ATOM 1153 N N . GLY A 1 148 ? -12.184 11.074 30.129 1.00 80.38 148 GLY A N 1
ATOM 1154 C CA . GLY A 1 148 ? -11.588 10.505 28.923 1.00 80.38 148 GLY A CA 1
ATOM 1155 C C . GLY A 1 148 ? -12.271 11.028 27.664 1.00 80.38 148 GLY A C 1
ATOM 1156 O O . GLY A 1 148 ? -13.501 10.998 27.567 1.00 80.38 148 GLY A O 1
ATOM 1157 N N . CYS A 1 149 ? -11.472 11.484 26.703 1.00 78.81 149 CYS A N 1
ATOM 1158 C CA . CYS A 1 149 ? -11.928 11.954 25.398 1.00 78.81 149 CYS A CA 1
ATOM 1159 C C . CYS A 1 149 ? -11.764 10.888 24.309 1.00 78.81 149 CYS A C 1
ATOM 1161 O O . CYS A 1 149 ? -10.889 10.027 24.390 1.00 78.81 149 CYS A O 1
ATOM 1163 N N . GLU A 1 150 ? -12.543 10.999 23.231 1.00 72.62 150 GLU A N 1
ATOM 1164 C CA . GLU A 1 150 ? -12.424 10.148 22.034 1.00 72.62 150 GLU A CA 1
ATOM 1165 C C . GLU A 1 150 ? -11.048 10.256 21.357 1.00 72.62 150 GLU A C 1
ATOM 1167 O O . GLU A 1 150 ? -10.576 9.301 20.744 1.00 72.62 150 GLU A O 1
ATOM 1172 N N . SER A 1 151 ? -10.362 11.392 21.520 1.00 66.25 151 SER A N 1
ATOM 1173 C CA . SER A 1 151 ? -8.986 11.594 21.049 1.00 66.25 151 SER A CA 1
ATOM 1174 C C . SER A 1 151 ? -7.942 10.785 21.832 1.00 66.25 151 SER A C 1
ATOM 1176 O O . SER A 1 151 ? -6.795 10.696 21.399 1.00 66.25 151 SER A O 1
ATOM 1178 N N . GLY A 1 152 ? -8.316 10.202 22.976 1.00 68.69 152 GLY A N 1
ATOM 1179 C CA . GLY A 1 152 ? -7.399 9.558 23.919 1.00 68.69 152 GLY A CA 1
ATOM 1180 C C . GLY A 1 152 ? -6.815 10.505 24.974 1.00 68.69 152 GLY A C 1
ATOM 1181 O O . GLY A 1 152 ? -6.084 10.051 25.852 1.00 68.69 152 GLY A O 1
ATOM 1182 N N . ALA A 1 153 ? -7.149 11.799 24.929 1.00 70.75 153 ALA A N 1
ATOM 1183 C CA . ALA A 1 153 ? -6.776 12.752 25.970 1.00 70.75 153 ALA A CA 1
ATOM 1184 C C . ALA A 1 153 ? -7.485 12.440 27.301 1.00 70.75 153 ALA A C 1
ATOM 1186 O O . ALA A 1 153 ? -8.648 12.021 27.316 1.00 70.75 153 ALA A O 1
ATOM 1187 N N . ILE A 1 154 ? -6.784 12.663 28.420 1.00 76.44 154 ILE A N 1
ATOM 1188 C CA . ILE A 1 154 ? -7.333 12.513 29.771 1.00 76.44 154 ILE A CA 1
ATOM 1189 C C . ILE A 1 154 ? -7.212 13.841 30.519 1.00 76.44 154 ILE A C 1
ATOM 1191 O O . ILE A 1 154 ? -6.108 14.337 30.759 1.00 76.44 154 ILE A O 1
ATOM 1195 N N . TYR A 1 155 ? -8.351 14.380 30.945 1.00 73.62 155 TYR A N 1
ATOM 1196 C CA . TYR A 1 155 ? -8.417 15.545 31.823 1.00 73.62 155 TYR A CA 1
ATOM 1197 C C . TYR A 1 155 ? -8.492 15.090 33.274 1.00 73.62 155 TYR A C 1
ATOM 1199 O O . TYR A 1 155 ? -9.361 14.292 33.627 1.00 73.62 155 TYR A O 1
ATOM 1207 N N . PHE A 1 156 ? -7.598 15.602 34.119 1.00 74.75 156 PHE A N 1
ATOM 1208 C CA . PHE A 1 156 ? -7.558 15.250 35.535 1.00 74.75 156 PHE A CA 1
ATOM 1209 C C . PHE A 1 156 ? -7.727 16.483 36.426 1.00 74.75 156 PHE A C 1
ATOM 1211 O O . PHE A 1 156 ? -6.946 17.438 36.353 1.00 74.75 156 PHE A O 1
ATOM 1218 N N . PHE A 1 157 ? -8.728 16.433 37.303 1.00 73.50 157 PHE A N 1
ATOM 1219 C CA . PHE A 1 157 ? -9.021 17.464 38.293 1.00 73.50 157 PHE A CA 1
ATOM 1220 C C . PHE A 1 157 ? -8.727 16.929 39.686 1.00 73.50 157 PHE A C 1
ATOM 1222 O O . PHE A 1 157 ? -9.074 15.791 40.007 1.00 73.50 157 PHE A O 1
ATOM 1229 N N . VAL A 1 158 ? -8.130 17.769 40.525 1.00 71.81 158 VAL A N 1
ATOM 1230 C CA . VAL A 1 158 ? -7.936 17.502 41.954 1.00 71.81 158 VAL A CA 1
ATOM 1231 C C . VAL A 1 158 ? -8.628 18.616 42.714 1.00 71.81 158 VAL A C 1
ATOM 1233 O O . VAL A 1 158 ? -8.400 19.785 42.416 1.00 71.81 158 VAL A O 1
ATOM 1236 N N . SER A 1 159 ? -9.475 18.275 43.683 1.00 63.06 159 SER A N 1
ATOM 1237 C CA . SER A 1 159 ? -10.224 19.269 44.472 1.00 63.06 159 SER A CA 1
ATOM 1238 C C . SER A 1 159 ? -11.002 20.270 43.599 1.00 63.06 159 SER A C 1
ATOM 1240 O O . SER A 1 159 ? -11.066 21.454 43.909 1.00 63.06 159 SER A O 1
ATOM 1242 N N . ASN A 1 160 ? -11.578 19.789 42.491 1.00 60.50 160 ASN A N 1
ATOM 1243 C CA . ASN A 1 160 ? -12.274 20.568 41.458 1.00 60.50 160 ASN A CA 1
ATOM 1244 C C . ASN A 1 160 ? -11.411 21.554 40.654 1.00 60.50 160 ASN A C 1
ATOM 1246 O O . ASN A 1 160 ? -11.953 22.203 39.760 1.00 60.50 160 ASN A O 1
ATOM 1250 N N . ASP A 1 161 ? -10.104 21.647 40.887 1.00 59.91 161 ASP A N 1
ATOM 1251 C CA . ASP A 1 161 ? -9.195 22.454 40.073 1.00 59.91 161 ASP A CA 1
ATOM 1252 C C . ASP A 1 161 ? -8.520 21.602 38.994 1.00 59.91 161 ASP A C 1
ATOM 1254 O O . ASP A 1 161 ? -8.156 20.443 39.215 1.00 59.91 161 ASP A O 1
ATOM 1258 N N . LEU A 1 162 ? -8.399 22.166 37.789 1.00 58.62 162 LEU A N 1
ATOM 1259 C CA . LEU A 1 162 ? -7.780 21.502 36.643 1.00 58.62 162 LEU A CA 1
ATOM 1260 C C . LEU A 1 162 ? -6.271 21.424 36.893 1.00 58.62 162 LEU A C 1
ATOM 1262 O O . LEU A 1 162 ? -5.574 22.429 36.787 1.00 58.62 162 LEU A O 1
ATOM 1266 N N . ILE A 1 163 ? -5.763 20.245 37.259 1.00 51.59 163 ILE A N 1
ATOM 1267 C CA . ILE A 1 163 ? -4.365 20.117 37.699 1.00 51.59 163 ILE A CA 1
ATOM 1268 C C . ILE A 1 163 ? -3.433 19.660 36.578 1.00 51.59 163 ILE A C 1
ATOM 1270 O O . ILE A 1 163 ? -2.229 19.867 36.699 1.00 51.59 163 ILE A O 1
ATOM 1274 N N . LYS A 1 164 ? -3.930 19.090 35.476 1.00 52.06 164 LYS A N 1
ATOM 1275 C CA . LYS A 1 164 ? -3.122 18.804 34.278 1.00 52.06 164 LYS A CA 1
ATOM 1276 C C . LYS A 1 164 ? -4.011 18.347 33.123 1.00 52.06 164 LYS A C 1
ATOM 1278 O O . LYS A 1 164 ? -4.730 17.358 33.263 1.00 52.06 164 LYS A O 1
ATOM 1283 N N . GLU A 1 165 ? -3.860 18.976 31.962 1.00 51.97 165 GLU A N 1
ATOM 1284 C CA . GLU A 1 165 ? -4.002 18.268 30.689 1.00 51.97 165 GLU A CA 1
ATOM 1285 C C . GLU A 1 165 ? -2.792 17.347 30.572 1.00 51.97 165 GLU A C 1
ATOM 1287 O O . GLU A 1 165 ? -1.684 17.774 30.246 1.00 51.97 165 GLU A O 1
ATOM 1292 N N . LYS A 1 166 ? -2.956 16.079 30.946 1.00 46.78 166 LYS A N 1
ATOM 1293 C CA . LYS A 1 166 ? -1.925 15.094 30.652 1.00 46.78 166 LYS A CA 1
ATOM 1294 C C . LYS A 1 166 ? -2.353 14.411 29.368 1.00 46.78 166 LYS A C 1
ATOM 1296 O O . LYS A 1 166 ? -3.143 13.471 29.396 1.00 46.78 166 LYS A O 1
ATOM 1301 N N . TYR A 1 167 ? -1.796 14.877 28.252 1.00 46.94 167 TYR A N 1
ATOM 1302 C CA . TYR A 1 167 ? -1.614 14.016 27.093 1.00 46.94 167 TYR A CA 1
ATOM 1303 C C . TYR A 1 167 ? -0.803 12.820 27.587 1.00 46.94 167 TYR A C 1
ATOM 1305 O O . TYR A 1 167 ? 0.413 12.889 27.775 1.00 46.94 167 TYR A O 1
ATOM 1313 N N . VAL A 1 168 ? -1.491 11.729 27.913 1.00 49.75 168 VAL A N 1
ATOM 1314 C CA . VAL A 1 168 ? -0.833 10.437 27.875 1.00 49.75 168 VAL A CA 1
ATOM 1315 C C . VAL A 1 168 ? -0.727 10.184 26.389 1.00 49.75 168 VAL A C 1
ATOM 1317 O O . VAL A 1 168 ? -1.679 9.707 25.781 1.00 49.75 168 VAL A O 1
ATOM 1320 N N . ASP A 1 169 ? 0.395 10.605 25.803 1.00 48.53 169 ASP A N 1
ATOM 1321 C CA . ASP A 1 169 ? 0.855 10.010 24.560 1.00 48.53 169 ASP A CA 1
ATOM 1322 C C . ASP A 1 169 ? 0.737 8.509 24.799 1.00 48.53 169 ASP A C 1
ATOM 1324 O O . ASP A 1 169 ? 1.341 7.977 25.742 1.00 48.53 169 ASP A O 1
ATOM 1328 N N . ILE A 1 170 ? -0.250 7.893 24.149 1.00 54.09 170 ILE A N 1
ATOM 1329 C CA . ILE A 1 170 ? -0.634 6.528 24.463 1.00 54.09 170 ILE A CA 1
ATOM 1330 C C . ILE A 1 170 ? 0.593 5.722 24.091 1.00 54.09 170 ILE A C 1
ATOM 1332 O O . ILE A 1 170 ? 0.851 5.517 22.910 1.00 54.09 170 ILE A O 1
ATOM 1336 N N . ASP A 1 171 ? 1.358 5.309 25.102 1.00 61.50 171 ASP A N 1
ATOM 1337 C CA . ASP A 1 171 ? 2.480 4.406 24.926 1.00 61.50 171 ASP A CA 1
ATOM 1338 C C . ASP A 1 171 ? 1.894 3.164 24.262 1.00 61.50 171 ASP A C 1
ATOM 1340 O O . ASP A 1 171 ? 1.190 2.369 24.900 1.00 61.50 171 ASP A O 1
ATOM 1344 N N . VAL A 1 172 ? 2.089 3.080 22.943 1.00 62.66 172 VAL A N 1
ATOM 1345 C CA . VAL A 1 172 ? 1.459 2.099 22.056 1.00 62.66 172 VAL A CA 1
ATOM 1346 C C . VAL A 1 172 ? 1.702 0.700 22.612 1.00 62.66 172 VAL A C 1
ATOM 1348 O O . VAL A 1 172 ? 0.809 -0.142 22.600 1.00 62.66 172 VAL A O 1
ATOM 1351 N N . THR A 1 173 ? 2.861 0.500 23.241 1.00 63.06 173 THR A N 1
ATOM 1352 C CA . THR A 1 173 ? 3.263 -0.703 23.966 1.00 63.06 173 THR A CA 1
ATOM 1353 C C . THR A 1 173 ? 2.312 -1.056 25.113 1.00 63.06 173 THR A C 1
ATOM 1355 O O . THR A 1 173 ? 1.864 -2.195 25.229 1.00 63.06 173 THR A O 1
ATOM 1358 N N . ARG A 1 174 ? 1.953 -0.091 25.969 1.00 67.69 174 ARG A N 1
ATOM 1359 C CA . ARG A 1 174 ? 1.052 -0.321 27.115 1.00 67.69 174 ARG A CA 1
ATOM 1360 C C . ARG A 1 174 ? -0.386 -0.543 26.671 1.00 67.69 174 ARG A C 1
ATOM 1362 O O . ARG A 1 174 ? -1.060 -1.417 27.217 1.00 67.69 174 ARG A O 1
ATOM 1369 N N . ALA A 1 175 ? -0.846 0.217 25.679 1.00 65.88 175 ALA A N 1
ATOM 1370 C CA . ALA A 1 175 ? -2.170 0.022 25.097 1.00 65.88 175 ALA A CA 1
ATOM 1371 C C . ALA A 1 175 ? -2.283 -1.341 24.401 1.00 65.88 175 ALA A C 1
ATOM 1373 O O . ALA A 1 175 ? -3.311 -2.004 24.529 1.00 65.88 175 ALA A O 1
ATOM 1374 N N . MET A 1 176 ? -1.213 -1.806 23.753 1.00 64.81 176 MET A N 1
ATOM 1375 C CA . MET A 1 176 ? -1.149 -3.123 23.121 1.00 64.81 176 MET A CA 1
ATOM 1376 C C . MET A 1 176 ? -1.219 -4.249 24.153 1.00 64.81 176 MET A C 1
ATOM 1378 O O . MET A 1 176 ? -2.043 -5.149 24.007 1.00 64.81 176 MET A O 1
ATOM 1382 N N . VAL A 1 177 ? -0.452 -4.158 25.246 1.00 70.38 177 VAL A N 1
ATOM 1383 C CA . VAL A 1 177 ? -0.518 -5.131 26.352 1.00 70.38 177 VAL A CA 1
ATOM 1384 C C . VAL A 1 177 ? -1.918 -5.170 26.972 1.00 70.38 177 VAL A C 1
ATOM 1386 O O . VAL A 1 177 ? -2.435 -6.247 27.266 1.00 70.38 177 VAL A O 1
ATOM 1389 N N . ALA A 1 178 ? -2.571 -4.016 27.140 1.00 68.50 178 ALA A N 1
ATOM 1390 C CA . ALA A 1 178 ? -3.941 -3.960 27.642 1.00 68.50 178 ALA A CA 1
ATOM 1391 C C . ALA A 1 178 ? -4.942 -4.592 26.657 1.00 68.50 178 ALA A C 1
ATOM 1393 O O . ALA A 1 178 ? -5.764 -5.412 27.066 1.00 68.50 178 ALA A O 1
ATOM 1394 N N . CYS A 1 179 ? -4.853 -4.275 25.364 1.00 70.44 179 CYS A N 1
ATOM 1395 C CA . CYS A 1 179 ? -5.748 -4.832 24.349 1.00 70.44 179 CYS A CA 1
ATOM 1396 C C . CYS A 1 179 ? -5.573 -6.350 24.192 1.00 70.44 179 CYS A C 1
ATOM 1398 O O . CYS A 1 179 ? -6.570 -7.063 24.082 1.00 70.44 179 CYS A O 1
ATOM 1400 N N . GLN A 1 180 ? -4.335 -6.855 24.264 1.00 67.75 180 GLN A N 1
ATOM 1401 C CA . GLN A 1 180 ? -4.039 -8.291 24.276 1.00 67.75 180 GLN A CA 1
ATOM 1402 C C . GLN A 1 180 ? -4.572 -8.967 25.546 1.00 67.75 180 GLN A C 1
ATOM 1404 O O . GLN A 1 180 ? -5.197 -10.021 25.462 1.00 67.75 180 GLN A O 1
ATOM 1409 N N . LYS A 1 181 ? -4.409 -8.337 26.719 1.00 74.25 181 LYS A N 1
ATOM 1410 C CA . LYS A 1 181 ? -4.918 -8.860 27.998 1.00 74.25 181 LYS A CA 1
ATOM 1411 C C . LYS A 1 181 ? -6.443 -9.016 28.011 1.00 74.25 181 LYS A C 1
ATOM 1413 O O . LYS A 1 181 ? -6.942 -9.981 28.582 1.00 74.25 181 LYS A O 1
ATOM 1418 N N . TYR A 1 182 ? -7.177 -8.079 27.409 1.00 73.00 182 TYR A N 1
ATOM 1419 C CA . TYR A 1 182 ? -8.646 -8.094 27.372 1.00 73.00 182 TYR A CA 1
ATOM 1420 C C . TYR A 1 182 ? -9.234 -8.681 26.076 1.00 73.00 182 TYR A C 1
ATOM 1422 O O . TYR A 1 182 ? -10.449 -8.657 25.897 1.00 73.00 182 TYR A O 1
ATOM 1430 N N . ASN A 1 183 ? -8.397 -9.226 25.185 1.00 66.94 183 ASN A N 1
ATOM 1431 C CA . ASN A 1 183 ? -8.792 -9.803 23.895 1.00 66.94 183 ASN A CA 1
ATOM 1432 C C . ASN A 1 183 ? -9.639 -8.856 23.011 1.00 66.94 183 ASN A C 1
ATOM 1434 O O . ASN A 1 183 ? -10.565 -9.277 22.313 1.00 66.94 183 ASN A O 1
ATOM 1438 N N . PHE A 1 184 ? -9.347 -7.552 23.054 1.00 73.69 184 PHE A N 1
ATOM 1439 C CA . PHE A 1 184 ? -10.094 -6.536 22.314 1.00 73.69 184 PHE A CA 1
ATOM 1440 C C . PHE A 1 184 ? -9.570 -6.397 20.876 1.00 73.69 184 PHE A C 1
ATOM 1442 O O . PHE A 1 184 ? -8.717 -5.557 20.588 1.00 73.69 184 PHE A O 1
ATOM 1449 N N . LYS A 1 185 ? -10.104 -7.221 19.965 1.00 67.94 185 LYS A N 1
ATOM 1450 C CA . LYS A 1 185 ? -9.660 -7.344 18.561 1.00 67.94 185 LYS A CA 1
ATOM 1451 C C . LYS A 1 185 ? -9.569 -6.010 17.807 1.00 67.94 185 LYS A C 1
ATOM 1453 O O . LYS A 1 185 ? -8.543 -5.709 17.205 1.00 67.94 185 LYS A O 1
ATOM 1458 N N . GLY A 1 186 ? -10.620 -5.189 17.877 1.00 68.12 186 GLY A N 1
ATOM 1459 C CA . GLY A 1 186 ? -10.680 -3.914 17.148 1.00 68.12 186 GLY A CA 1
ATOM 1460 C C . GLY A 1 186 ? -9.641 -2.892 17.623 1.00 68.12 186 GLY A C 1
ATOM 1461 O O . GLY A 1 186 ? -9.086 -2.152 16.814 1.00 68.12 186 GLY A O 1
ATOM 1462 N N . GLY A 1 187 ? -9.324 -2.885 18.923 1.00 67.94 187 GLY A N 1
ATOM 1463 C CA . GLY A 1 187 ? -8.292 -2.006 19.479 1.00 67.94 187 GLY A CA 1
ATOM 1464 C C . GLY A 1 187 ? -6.886 -2.431 19.088 1.00 67.94 187 GLY A C 1
ATOM 1465 O O . GLY A 1 187 ? -6.068 -1.572 18.787 1.00 67.94 187 GLY A O 1
ATOM 1466 N N . VAL A 1 188 ? -6.617 -3.740 19.023 1.00 70.25 188 VAL A N 1
ATOM 1467 C CA . VAL A 1 188 ? -5.326 -4.263 18.550 1.00 70.25 188 VAL A CA 1
ATOM 1468 C C . VAL A 1 188 ? -5.063 -3.832 17.102 1.00 70.25 188 VAL A C 1
ATOM 1470 O O . VAL A 1 188 ? -3.990 -3.309 16.815 1.00 70.25 188 VAL A O 1
ATOM 1473 N N . ILE A 1 189 ? -6.056 -3.960 16.214 1.00 70.94 189 ILE A N 1
ATOM 1474 C CA . ILE A 1 189 ? -5.929 -3.553 14.803 1.00 70.94 189 ILE A CA 1
ATOM 1475 C C . ILE A 1 189 ? -5.700 -2.039 14.682 1.00 70.94 189 ILE A C 1
ATOM 1477 O O . ILE A 1 189 ? -4.784 -1.615 13.986 1.00 70.94 189 ILE A O 1
ATOM 1481 N N . CYS A 1 190 ? -6.474 -1.222 15.402 1.00 67.81 190 CYS A N 1
ATOM 1482 C CA . CYS A 1 190 ? -6.328 0.239 15.388 1.00 67.81 190 CYS A CA 1
ATOM 1483 C C . CYS A 1 190 ? -4.964 0.701 15.936 1.00 67.81 190 CYS A C 1
ATOM 1485 O O . CYS A 1 190 ? -4.363 1.646 15.426 1.00 67.81 190 CYS A O 1
ATOM 1487 N N . LEU A 1 191 ? -4.442 0.021 16.961 1.00 71.06 191 LEU A N 1
ATOM 1488 C CA . LEU A 1 191 ? -3.112 0.309 17.499 1.00 71.06 191 LEU A CA 1
ATOM 1489 C C . LEU A 1 191 ? -2.002 -0.066 16.513 1.00 71.06 191 LEU A C 1
ATOM 1491 O O . LEU A 1 191 ? -1.042 0.689 16.381 1.00 71.06 191 LEU A O 1
ATOM 1495 N N . TYR A 1 192 ? -2.132 -1.190 15.807 1.00 73.06 192 TYR A N 1
ATOM 1496 C CA . TYR A 1 192 ? -1.172 -1.573 14.774 1.00 73.06 192 TYR A CA 1
ATOM 1497 C C . TYR A 1 192 ? -1.220 -0.666 13.539 1.00 73.06 192 TYR A C 1
ATOM 1499 O O . TYR A 1 192 ? -0.163 -0.379 12.981 1.00 73.06 192 TYR A O 1
ATOM 1507 N N . ASP A 1 193 ? -2.402 -0.170 13.161 1.00 71.50 193 ASP A N 1
ATOM 1508 C CA . ASP A 1 193 ? -2.582 0.818 12.089 1.00 71.50 193 ASP A CA 1
ATOM 1509 C C . ASP A 1 193 ? -1.851 2.126 12.428 1.00 71.50 193 ASP A C 1
ATOM 1511 O O . ASP A 1 193 ? -1.013 2.606 11.667 1.00 71.50 193 ASP A O 1
ATOM 1515 N N . LYS A 1 194 ? -2.038 2.635 13.655 1.00 68.38 194 LYS A N 1
ATOM 1516 C CA . LYS A 1 194 ? -1.301 3.810 14.151 1.00 68.38 194 LYS A CA 1
ATOM 1517 C C . LYS A 1 194 ? 0.212 3.592 14.238 1.00 68.38 194 LYS A C 1
ATOM 1519 O O . LYS A 1 194 ? 0.968 4.548 14.086 1.00 68.38 194 LYS A O 1
ATOM 1524 N N . ALA A 1 195 ? 0.654 2.360 14.485 1.00 68.56 195 ALA A N 1
ATOM 1525 C CA . ALA A 1 195 ? 2.067 1.996 14.555 1.00 68.56 195 ALA A CA 1
ATOM 1526 C C . ALA A 1 195 ? 2.689 1.651 13.188 1.00 68.56 195 ALA A C 1
ATOM 1528 O O . ALA A 1 195 ? 3.887 1.378 13.137 1.00 68.56 195 ALA A O 1
ATOM 1529 N N . LYS A 1 196 ? 1.899 1.638 12.100 1.00 72.38 196 LYS A N 1
ATOM 1530 C CA . LYS A 1 196 ? 2.298 1.174 10.757 1.00 72.38 196 LYS A CA 1
ATOM 1531 C C . LYS A 1 196 ? 2.878 -0.249 10.734 1.00 72.38 196 LYS A C 1
ATOM 1533 O O . LYS A 1 196 ? 3.721 -0.583 9.906 1.00 72.38 196 LYS A O 1
ATOM 1538 N N . LEU A 1 197 ? 2.445 -1.112 11.655 1.00 76.19 197 LEU A N 1
ATOM 1539 C CA . LEU A 1 197 ? 2.917 -2.497 11.767 1.00 76.19 197 LEU A CA 1
ATOM 1540 C C . LEU A 1 197 ? 1.981 -3.449 11.010 1.00 76.19 197 LEU A C 1
ATOM 1542 O O . LEU A 1 197 ? 1.354 -4.330 11.600 1.00 76.19 197 LEU A O 1
ATOM 1546 N N . TYR A 1 198 ? 1.882 -3.282 9.691 1.00 75.06 198 TYR A N 1
ATOM 1547 C CA . TYR A 1 198 ? 0.904 -3.999 8.861 1.00 75.06 198 TYR A CA 1
ATOM 1548 C C . TYR A 1 198 ? 1.089 -5.524 8.866 1.00 75.06 198 TYR A C 1
ATOM 1550 O O . TYR A 1 198 ? 0.109 -6.268 8.884 1.00 75.06 198 TYR A O 1
ATOM 1558 N N . GLN A 1 199 ? 2.334 -6.007 8.946 1.00 71.81 199 GLN A N 1
ATOM 1559 C CA . GLN A 1 199 ? 2.628 -7.445 9.030 1.00 71.81 199 GLN A CA 1
ATOM 1560 C C . GLN A 1 199 ? 2.034 -8.083 10.296 1.00 71.81 199 GLN A C 1
ATOM 1562 O O . GLN A 1 199 ? 1.557 -9.217 10.268 1.00 71.81 199 GLN A O 1
ATOM 1567 N N . GLN A 1 200 ? 1.999 -7.337 11.405 1.00 70.69 200 GLN A N 1
ATOM 1568 C CA . GLN A 1 200 ? 1.435 -7.817 12.669 1.00 70.69 200 GLN A CA 1
ATOM 1569 C C . GLN A 1 200 ? -0.099 -7.812 12.651 1.00 70.69 200 GLN A C 1
ATOM 1571 O O . GLN A 1 200 ? -0.709 -8.700 13.246 1.00 70.69 200 GLN A O 1
ATOM 1576 N N . ILE A 1 201 ? -0.729 -6.881 11.917 1.00 71.75 201 ILE A N 1
ATOM 1577 C CA . ILE A 1 201 ? -2.183 -6.904 11.655 1.00 71.75 201 ILE A CA 1
ATOM 1578 C C . ILE A 1 201 ? -2.549 -8.187 10.922 1.00 71.75 201 ILE A C 1
ATOM 1580 O O . ILE A 1 201 ? -3.452 -8.912 11.340 1.00 71.75 201 ILE A O 1
ATOM 1584 N N . LEU A 1 202 ? -1.810 -8.472 9.850 1.00 71.00 202 LEU A N 1
ATOM 1585 C CA . LEU A 1 202 ? -2.026 -9.640 9.016 1.00 71.00 202 LEU A CA 1
ATOM 1586 C C . LEU A 1 202 ? -1.868 -10.930 9.833 1.00 71.00 202 LEU A C 1
ATOM 1588 O O . LEU A 1 202 ? -2.739 -11.794 9.801 1.00 71.00 202 LEU A O 1
ATOM 1592 N N . GLN A 1 203 ? -0.805 -11.033 10.635 1.00 71.25 203 GLN A N 1
ATOM 1593 C CA . GLN A 1 203 ? -0.567 -12.190 11.495 1.00 71.25 203 GLN A CA 1
ATOM 1594 C C . GLN A 1 203 ? -1.656 -12.361 12.569 1.00 71.25 203 GLN A C 1
ATOM 1596 O O . GLN A 1 203 ? -2.123 -13.472 12.810 1.00 71.25 203 GLN A O 1
ATOM 1601 N N . TYR A 1 204 ? -2.146 -11.265 13.152 1.00 71.25 204 TYR A N 1
ATOM 1602 C CA . TYR A 1 204 ? -3.255 -11.304 14.107 1.00 71.25 204 TYR A CA 1
ATOM 1603 C C . TYR A 1 204 ? -4.584 -11.742 13.463 1.00 71.25 204 TYR A C 1
ATOM 1605 O O . TYR A 1 204 ? -5.374 -12.464 14.077 1.00 71.25 204 TYR A O 1
ATOM 1613 N N . GLN A 1 205 ? -4.850 -11.337 12.219 1.00 69.81 205 GLN A N 1
ATOM 1614 C CA . GLN A 1 205 ? -6.019 -11.792 11.454 1.00 69.81 205 GLN A CA 1
ATOM 1615 C C . GLN A 1 205 ? -5.896 -13.269 11.050 1.00 69.81 205 GLN A C 1
ATOM 1617 O O . GLN A 1 205 ? -6.873 -14.017 11.126 1.00 69.81 205 GLN A O 1
ATOM 1622 N N . MET A 1 206 ? -4.684 -13.718 10.712 1.00 69.31 206 MET A N 1
ATOM 1623 C CA . MET A 1 206 ? -4.365 -15.124 10.448 1.00 69.31 206 MET A CA 1
ATOM 1624 C C . MET A 1 206 ? -4.603 -16.022 11.666 1.00 69.31 206 MET A C 1
ATOM 1626 O O . MET A 1 206 ? -5.145 -17.121 11.522 1.00 69.31 206 MET A O 1
ATOM 1630 N N . ASP A 1 207 ? -4.262 -15.554 12.865 1.00 68.88 207 ASP A N 1
ATOM 1631 C CA . ASP A 1 207 ? -4.517 -16.289 14.108 1.00 68.88 207 ASP A CA 1
ATOM 1632 C C . ASP A 1 207 ? -6.021 -16.383 14.424 1.00 68.88 207 ASP A C 1
ATOM 1634 O O . ASP A 1 207 ? -6.495 -17.392 14.953 1.00 68.88 207 ASP A O 1
ATOM 1638 N N . ASN A 1 208 ? -6.794 -15.360 14.043 1.00 67.81 208 ASN A N 1
ATOM 1639 C CA . ASN A 1 208 ? -8.243 -15.303 14.241 1.00 67.81 208 ASN A CA 1
ATOM 1640 C C . ASN A 1 208 ? -9.070 -16.027 13.158 1.00 67.81 208 ASN A C 1
ATOM 1642 O O . ASN A 1 208 ? -10.251 -16.277 13.395 1.00 67.81 208 ASN A O 1
ATOM 1646 N N . LYS A 1 209 ? -8.447 -16.448 12.043 1.00 65.44 209 LYS A N 1
ATOM 1647 C CA . LYS A 1 209 ? -9.059 -17.170 10.901 1.00 65.44 209 LYS A CA 1
ATOM 1648 C C . LYS A 1 209 ? -10.126 -16.385 10.120 1.00 65.44 209 LYS A C 1
ATOM 1650 O O . LYS A 1 209 ? -10.993 -16.992 9.487 1.00 65.44 209 LYS A O 1
ATOM 1655 N N . ASP A 1 210 ? -10.048 -15.059 10.121 1.00 68.50 210 ASP A N 1
ATOM 1656 C CA . ASP A 1 210 ? -10.974 -14.191 9.385 1.00 68.50 210 ASP A CA 1
ATOM 1657 C C . ASP A 1 210 ? -10.450 -13.935 7.951 1.00 68.50 210 ASP A C 1
ATOM 1659 O O . ASP A 1 210 ? -9.754 -12.960 7.678 1.00 68.50 210 ASP A O 1
ATOM 1663 N N . ASN A 1 211 ? -10.757 -14.844 7.014 1.00 66.19 211 ASN A N 1
ATOM 1664 C CA . ASN A 1 211 ? -10.170 -14.861 5.658 1.00 66.19 211 ASN A CA 1
ATOM 1665 C C . ASN A 1 211 ? -10.521 -13.638 4.786 1.00 66.19 211 ASN A C 1
ATOM 1667 O O . ASN A 1 211 ? -9.680 -13.175 4.013 1.00 66.19 211 ASN A O 1
ATOM 1671 N N . ASP A 1 212 ? -11.740 -13.107 4.913 1.00 67.00 212 ASP A N 1
ATOM 1672 C CA . ASP A 1 212 ? -12.203 -11.957 4.123 1.00 67.00 212 ASP A CA 1
ATOM 1673 C C . ASP A 1 212 ? -11.510 -10.653 4.553 1.00 67.00 212 ASP A C 1
ATOM 1675 O O . ASP A 1 212 ? -11.188 -9.796 3.723 1.00 67.00 212 ASP A O 1
ATOM 1679 N N . GLU A 1 213 ? -11.220 -10.517 5.851 1.00 68.44 213 GLU A N 1
ATOM 1680 C CA . GLU A 1 213 ? -10.533 -9.346 6.400 1.00 68.44 213 GLU A CA 1
ATOM 1681 C C . GLU A 1 213 ? -9.052 -9.321 6.016 1.00 68.44 213 GLU A C 1
ATOM 1683 O O . GLU A 1 213 ? -8.512 -8.238 5.784 1.00 68.44 213 GLU A O 1
ATOM 1688 N N . ILE A 1 214 ? -8.414 -10.487 5.850 1.00 70.88 214 ILE A N 1
ATOM 1689 C CA . ILE A 1 214 ? -7.028 -10.591 5.366 1.00 70.88 214 ILE A CA 1
ATOM 1690 C C . ILE A 1 214 ? -6.917 -9.988 3.962 1.00 70.88 214 ILE A C 1
ATOM 1692 O O . ILE A 1 214 ? -6.057 -9.146 3.718 1.00 70.88 214 ILE A O 1
ATOM 1696 N N . VAL A 1 215 ? -7.817 -10.351 3.041 1.00 70.25 215 VAL A N 1
ATOM 1697 C CA . VAL A 1 215 ? -7.798 -9.812 1.669 1.00 70.25 215 VAL A CA 1
ATOM 1698 C C . VAL A 1 215 ? -8.105 -8.312 1.657 1.00 70.25 215 VAL A C 1
ATOM 1700 O O . VAL A 1 215 ? -7.478 -7.563 0.908 1.00 70.25 215 VAL A O 1
ATOM 1703 N N . ALA A 1 216 ? -9.041 -7.849 2.490 1.00 72.50 216 ALA A N 1
ATOM 1704 C CA . ALA A 1 216 ? -9.347 -6.424 2.615 1.00 72.50 216 ALA A CA 1
ATOM 1705 C C . ALA A 1 216 ? -8.1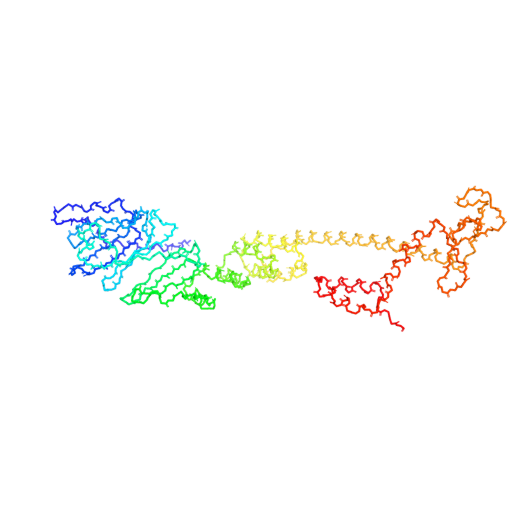59 -5.616 3.169 1.00 72.50 216 ALA A C 1
ATOM 1707 O O . ALA A 1 216 ? -7.897 -4.507 2.706 1.00 72.50 216 ALA A O 1
ATOM 1708 N N . THR A 1 217 ? -7.422 -6.186 4.121 1.00 70.31 217 THR A N 1
ATOM 1709 C CA . THR A 1 217 ? -6.222 -5.588 4.721 1.00 70.31 217 THR A CA 1
ATOM 1710 C C . THR A 1 217 ? -5.072 -5.568 3.715 1.00 70.31 217 THR A C 1
ATOM 1712 O O . THR A 1 217 ? -4.473 -4.517 3.506 1.00 70.31 217 THR A O 1
ATOM 1715 N N . CYS A 1 218 ? -4.845 -6.661 2.980 1.00 71.38 218 CYS A N 1
ATOM 1716 C CA . CYS A 1 218 ? -3.882 -6.690 1.877 1.00 71.38 218 CYS A CA 1
ATOM 1717 C C . CYS A 1 218 ? -4.203 -5.661 0.786 1.00 71.38 218 CYS A C 1
ATOM 1719 O O . CYS A 1 218 ? -3.290 -5.051 0.254 1.00 71.38 218 CYS A O 1
ATOM 1721 N N . ARG A 1 219 ? -5.477 -5.405 0.464 1.00 71.88 219 ARG A N 1
ATOM 1722 C CA . ARG A 1 219 ? -5.825 -4.347 -0.505 1.00 71.88 219 ARG A CA 1
ATOM 1723 C C . ARG A 1 219 ? -5.578 -2.938 0.014 1.00 71.88 219 ARG A C 1
ATOM 1725 O O . ARG A 1 219 ? -5.304 -2.054 -0.781 1.00 71.88 219 ARG A O 1
ATOM 1732 N N . LYS A 1 220 ? -5.735 -2.710 1.316 1.00 71.81 220 LYS A N 1
ATOM 1733 C CA . LYS A 1 220 ? -5.549 -1.381 1.913 1.00 71.81 220 LYS A CA 1
ATOM 1734 C C . LYS A 1 220 ? -4.081 -1.028 2.109 1.00 71.81 220 LYS A C 1
ATOM 1736 O O . LYS A 1 220 ? -3.720 0.125 1.926 1.00 71.81 220 LYS A O 1
ATOM 1741 N N . TYR A 1 221 ? -3.266 -2.008 2.489 1.00 71.50 221 TYR A N 1
ATOM 1742 C CA . TYR A 1 221 ? -1.873 -1.787 2.886 1.00 71.50 221 TYR A CA 1
ATOM 1743 C C . TYR A 1 221 ? -0.859 -2.436 1.935 1.00 71.50 221 TYR A C 1
ATOM 1745 O O . TYR A 1 221 ? 0.344 -2.290 2.120 1.00 71.50 221 TYR A O 1
ATOM 1753 N N . GLY A 1 222 ? -1.327 -3.150 0.910 1.00 64.75 222 GLY A N 1
ATOM 1754 C CA . GLY A 1 222 ? -0.481 -3.886 -0.027 1.00 64.75 222 GLY A CA 1
ATOM 1755 C C . GLY A 1 222 ? 0.326 -3.024 -0.990 1.00 64.75 222 GLY A C 1
ATOM 1756 O O . GLY A 1 222 ? 1.295 -3.533 -1.543 1.00 64.75 222 GLY A O 1
ATOM 1757 N N . ASP A 1 223 ? -0.051 -1.755 -1.166 1.00 67.00 223 ASP A N 1
ATOM 1758 C CA . ASP A 1 223 ? 0.754 -0.771 -1.901 1.00 67.00 223 ASP A CA 1
ATOM 1759 C C . ASP A 1 223 ? 1.938 -0.266 -1.069 1.00 67.00 223 ASP A C 1
ATOM 1761 O O . ASP A 1 223 ? 2.984 0.063 -1.622 1.00 67.00 223 ASP A O 1
ATOM 1765 N N . GLU A 1 224 ? 1.798 -0.222 0.261 1.00 68.25 224 GLU A N 1
ATOM 1766 C CA . GLU A 1 224 ? 2.878 0.213 1.152 1.00 68.25 224 GLU A CA 1
ATOM 1767 C C . GLU A 1 224 ? 3.853 -0.926 1.479 1.00 68.25 224 GLU A C 1
ATOM 1769 O O . GLU A 1 224 ? 5.060 -0.695 1.530 1.00 68.25 224 GLU A O 1
ATOM 1774 N N . ASP A 1 225 ? 3.358 -2.154 1.683 1.00 70.62 225 ASP A N 1
ATOM 1775 C CA . ASP A 1 225 ? 4.201 -3.331 1.920 1.00 70.62 225 ASP A CA 1
ATOM 1776 C C . ASP A 1 225 ? 3.755 -4.537 1.064 1.00 70.62 225 ASP A C 1
ATOM 1778 O O . ASP A 1 225 ? 2.852 -5.296 1.446 1.00 70.62 225 ASP A O 1
ATOM 1782 N N . PRO A 1 226 ? 4.422 -4.779 -0.081 1.00 72.12 226 PRO A N 1
ATOM 1783 C CA . PRO A 1 226 ? 4.134 -5.924 -0.940 1.00 72.12 226 PRO A CA 1
ATOM 1784 C C . PRO A 1 226 ? 4.372 -7.292 -0.282 1.00 72.12 226 PRO A C 1
ATOM 1786 O O . PRO A 1 226 ? 3.852 -8.313 -0.746 1.00 72.12 226 PRO A O 1
ATOM 1789 N N . GLN A 1 227 ? 5.122 -7.341 0.824 1.00 72.44 227 GLN A N 1
ATOM 1790 C CA . GLN A 1 227 ? 5.414 -8.570 1.557 1.00 72.44 227 GLN A CA 1
ATOM 1791 C C . GLN A 1 227 ? 4.166 -9.146 2.250 1.00 72.44 227 GLN A C 1
ATOM 1793 O O . GLN A 1 227 ? 4.099 -10.356 2.494 1.00 72.44 227 GLN A O 1
ATOM 1798 N N . LEU A 1 228 ? 3.135 -8.319 2.475 1.00 76.06 228 LEU A N 1
ATOM 1799 C CA . LEU A 1 228 ? 1.828 -8.736 2.993 1.00 76.06 228 LEU A CA 1
ATOM 1800 C C . LEU A 1 228 ? 1.145 -9.754 2.074 1.00 76.06 228 LEU A C 1
ATOM 1802 O O . LEU A 1 228 ? 0.601 -10.748 2.554 1.00 76.06 228 LEU A O 1
ATOM 1806 N N . TRP A 1 229 ? 1.227 -9.565 0.753 1.00 75.56 229 TRP A N 1
ATOM 1807 C CA . TRP A 1 229 ? 0.655 -10.500 -0.222 1.00 75.56 229 TRP A CA 1
ATOM 1808 C C . TRP A 1 229 ? 1.370 -11.851 -0.210 1.00 75.56 229 TRP A C 1
ATOM 1810 O O . TRP A 1 229 ? 0.726 -12.892 -0.343 1.00 75.56 229 TRP A O 1
ATOM 1820 N N . ILE A 1 230 ? 2.686 -11.850 0.018 1.00 75.06 230 ILE A N 1
ATOM 1821 C CA . ILE A 1 230 ? 3.501 -13.068 0.121 1.00 75.06 230 ILE A CA 1
ATOM 1822 C C . ILE A 1 230 ? 3.146 -13.836 1.400 1.00 75.06 230 ILE A C 1
ATOM 1824 O O . ILE A 1 230 ? 2.950 -15.053 1.367 1.00 75.06 230 ILE A O 1
ATOM 1828 N N . GLN A 1 231 ? 3.032 -13.133 2.531 1.00 75.12 231 GLN A N 1
ATOM 1829 C CA . GLN A 1 231 ? 2.622 -13.727 3.804 1.00 75.12 231 GLN A CA 1
ATOM 1830 C C . GLN A 1 231 ? 1.191 -14.272 3.727 1.00 75.12 231 GLN A C 1
ATOM 1832 O O . GLN A 1 231 ? 0.950 -15.404 4.150 1.00 75.12 231 GLN A O 1
ATOM 1837 N N . ALA A 1 232 ? 0.270 -13.519 3.117 1.00 75.69 232 ALA A N 1
ATOM 1838 C CA . ALA A 1 232 ? -1.095 -13.962 2.856 1.00 75.69 232 ALA A CA 1
ATOM 1839 C C . ALA A 1 232 ? -1.106 -15.238 2.006 1.00 75.69 232 ALA A C 1
ATOM 1841 O O . ALA A 1 232 ? -1.705 -16.231 2.412 1.00 75.69 232 ALA A O 1
ATOM 1842 N N . LEU A 1 233 ? -0.379 -15.265 0.884 1.00 74.44 233 LEU A N 1
ATOM 1843 C CA . LEU A 1 233 ? -0.283 -16.445 0.021 1.00 74.44 233 LEU A CA 1
ATOM 1844 C C . LEU A 1 233 ? 0.290 -17.661 0.767 1.00 74.44 233 LEU A C 1
ATOM 1846 O O . LEU A 1 233 ? -0.240 -18.760 0.637 1.00 74.44 233 LEU A O 1
ATOM 1850 N N . SER A 1 234 ? 1.331 -17.474 1.585 1.00 73.50 234 SER A N 1
ATOM 1851 C CA . SER A 1 234 ? 1.947 -18.533 2.404 1.00 73.50 234 SER A CA 1
ATOM 1852 C C . SER A 1 234 ? 1.003 -19.087 3.479 1.00 73.50 234 SER A C 1
ATOM 1854 O O . SER A 1 234 ? 1.030 -20.277 3.795 1.00 73.50 234 SER A O 1
ATOM 1856 N N . TYR A 1 235 ? 0.138 -18.244 4.040 1.00 73.62 235 TYR A N 1
ATOM 1857 C CA . TYR A 1 235 ? -0.896 -18.676 4.977 1.00 73.62 235 TYR A CA 1
ATOM 1858 C C . TYR A 1 235 ? -2.029 -19.426 4.276 1.00 73.62 235 TYR A C 1
ATOM 1860 O O . TYR A 1 235 ? -2.395 -20.520 4.708 1.00 73.62 235 TYR A O 1
ATOM 1868 N N . PHE A 1 236 ? -2.545 -18.879 3.170 1.00 70.50 236 PHE A N 1
ATOM 1869 C CA . PHE A 1 236 ? -3.577 -19.536 2.367 1.00 70.50 236 PHE A CA 1
ATOM 1870 C C . PHE A 1 236 ? -3.093 -20.861 1.792 1.00 70.50 236 PHE A C 1
ATOM 1872 O O . PHE A 1 236 ? -3.894 -21.781 1.659 1.00 70.50 236 PHE A O 1
ATOM 1879 N N . SER A 1 237 ? -1.795 -20.983 1.502 1.00 64.81 237 SER A N 1
ATOM 1880 C CA . SER A 1 237 ? -1.215 -22.254 1.105 1.00 64.81 237 SER A CA 1
ATOM 1881 C C . SER A 1 237 ? -1.347 -23.258 2.260 1.00 64.81 237 SER A C 1
ATOM 1883 O O . SER A 1 237 ? -2.006 -24.275 2.094 1.00 64.81 237 SER A O 1
ATOM 1885 N N . LYS A 1 238 ? -0.881 -22.938 3.472 1.00 68.12 238 LYS A N 1
ATOM 1886 C CA . LYS A 1 238 ? -0.945 -23.839 4.644 1.00 68.12 238 LYS A CA 1
ATOM 1887 C C . LYS A 1 238 ? -2.363 -24.232 5.098 1.00 68.12 238 LYS A C 1
ATOM 1889 O O . LYS A 1 238 ? -2.508 -25.192 5.864 1.00 68.12 238 LYS A O 1
ATOM 1894 N N . LEU A 1 239 ? -3.407 -23.504 4.696 1.00 63.38 239 LEU A N 1
ATOM 1895 C CA . LEU A 1 239 ? -4.785 -23.803 5.085 1.00 63.38 239 LEU A CA 1
ATOM 1896 C C . LEU A 1 239 ? -5.352 -24.998 4.299 1.00 63.38 239 LEU A C 1
ATOM 1898 O O . LEU A 1 239 ? -5.585 -24.937 3.099 1.00 63.38 239 LEU A O 1
ATOM 1902 N N . LYS A 1 240 ? -5.688 -26.078 5.013 1.00 56.19 240 LYS A N 1
ATOM 1903 C CA . LYS A 1 240 ? -6.287 -27.313 4.461 1.00 56.19 240 LYS A CA 1
ATOM 1904 C C . LYS A 1 240 ? -7.766 -27.190 4.034 1.00 56.19 240 LYS A C 1
ATOM 1906 O O . LYS A 1 240 ? -8.403 -28.207 3.766 1.00 56.19 240 LYS A O 1
ATOM 1911 N N . SER A 1 241 ? -8.357 -25.993 4.031 1.00 51.91 241 SER A N 1
ATOM 1912 C CA . SER A 1 241 ? -9.808 -25.829 3.844 1.00 51.91 241 SER A CA 1
ATOM 1913 C C . SER A 1 241 ? -10.210 -25.813 2.368 1.00 51.91 241 SER A C 1
ATOM 1915 O O . SER A 1 241 ? -9.826 -24.934 1.604 1.00 51.91 241 SER A O 1
ATOM 1917 N N . ALA A 1 242 ? -11.030 -26.793 1.993 1.00 49.75 242 ALA A N 1
ATOM 1918 C CA . ALA A 1 242 ? -11.233 -27.259 0.625 1.00 49.75 242 ALA A CA 1
ATOM 1919 C C . ALA A 1 242 ? -12.260 -26.502 -0.249 1.00 49.75 242 ALA A C 1
ATOM 1921 O O . ALA A 1 242 ? -12.600 -27.029 -1.297 1.00 49.75 242 ALA A O 1
ATOM 1922 N N . ASP A 1 243 ? -12.763 -25.309 0.102 1.00 49.50 243 ASP A N 1
ATOM 1923 C CA . ASP A 1 243 ? -13.755 -24.649 -0.790 1.00 49.50 243 ASP A CA 1
ATOM 1924 C C . ASP A 1 243 ? -13.897 -23.120 -0.657 1.00 49.50 243 ASP A C 1
ATOM 1926 O O . ASP A 1 243 ? -14.319 -22.445 -1.594 1.00 49.50 243 ASP A O 1
ATOM 1930 N N . GLY A 1 244 ? -13.505 -22.535 0.478 1.00 53.78 244 GLY A N 1
ATOM 1931 C CA . GLY A 1 244 ? -13.659 -21.096 0.742 1.00 53.78 244 GLY A CA 1
ATOM 1932 C C . GLY A 1 244 ? -12.429 -20.229 0.470 1.00 53.78 244 GLY A C 1
ATOM 1933 O O . GLY A 1 244 ? -12.461 -19.071 0.845 1.00 53.78 244 GLY A O 1
ATOM 1934 N N . CYS A 1 245 ? -11.344 -20.781 -0.087 1.00 59.53 245 CYS A N 1
ATOM 1935 C CA . CYS A 1 245 ? -10.083 -20.051 -0.321 1.00 59.53 245 CYS A CA 1
ATOM 1936 C C . CYS A 1 245 ? -9.771 -19.841 -1.815 1.00 59.53 245 CYS A C 1
ATOM 1938 O O . CYS A 1 245 ? -8.772 -19.216 -2.173 1.00 59.53 245 CYS A O 1
ATOM 1940 N N . ARG A 1 246 ? -10.598 -20.389 -2.718 1.00 64.56 246 ARG A N 1
ATOM 1941 C CA . ARG A 1 246 ? -10.355 -20.370 -4.170 1.00 64.56 2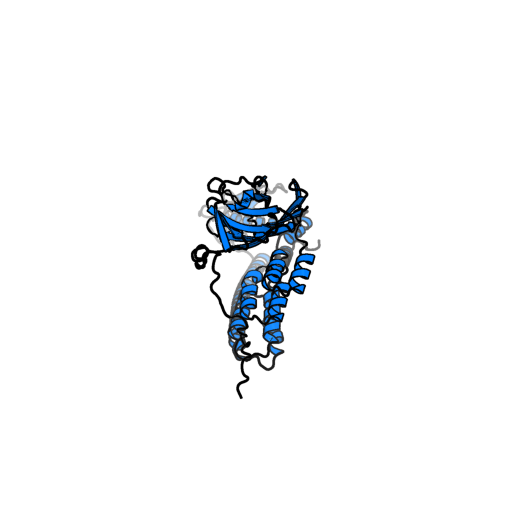46 ARG A CA 1
ATOM 1942 C C . ARG A 1 246 ? -10.426 -18.956 -4.750 1.00 64.56 246 ARG A C 1
ATOM 1944 O O . ARG A 1 246 ? -9.628 -18.615 -5.621 1.00 64.56 246 ARG A O 1
ATOM 1951 N N . LYS A 1 247 ? -11.377 -18.141 -4.286 1.00 69.75 247 LYS A N 1
ATOM 1952 C CA . LYS A 1 247 ? -11.616 -16.786 -4.811 1.00 69.75 247 LYS A CA 1
ATOM 1953 C C . LYS A 1 247 ? -10.567 -15.804 -4.298 1.00 69.75 247 LYS A C 1
ATOM 1955 O O . LYS A 1 247 ? -10.111 -14.937 -5.036 1.00 69.75 247 LYS A O 1
ATOM 1960 N N . GLU A 1 248 ? -10.162 -15.989 -3.057 1.00 68.88 248 GLU A N 1
ATOM 1961 C CA . GLU A 1 248 ? -9.198 -15.207 -2.300 1.00 68.88 248 GLU A CA 1
ATOM 1962 C C . GLU A 1 248 ? -7.806 -15.429 -2.896 1.00 68.88 248 GLU A C 1
ATOM 1964 O O . GLU A 1 248 ? -7.135 -14.466 -3.256 1.00 68.88 248 GLU A O 1
ATOM 1969 N N . ILE A 1 249 ? -7.425 -16.690 -3.148 1.00 72.25 249 ILE A N 1
ATOM 1970 C CA . ILE A 1 249 ? -6.178 -17.034 -3.849 1.00 72.25 249 ILE A CA 1
ATOM 1971 C C . ILE A 1 249 ? -6.176 -16.470 -5.275 1.00 72.25 249 ILE A C 1
ATOM 1973 O O . ILE A 1 249 ? -5.163 -15.930 -5.708 1.00 72.25 249 ILE A O 1
ATOM 1977 N N . GLN A 1 250 ? -7.291 -16.540 -6.010 1.00 73.00 250 GLN A N 1
ATOM 1978 C CA . GLN A 1 250 ? -7.362 -15.984 -7.366 1.00 73.00 250 GLN A CA 1
ATOM 1979 C C . GLN A 1 250 ? -7.204 -14.454 -7.378 1.00 73.00 250 GLN A C 1
ATOM 1981 O O . GLN A 1 250 ? -6.551 -13.913 -8.270 1.00 73.00 250 GLN A O 1
ATOM 1986 N N . GLN A 1 251 ? -7.777 -13.756 -6.393 1.00 73.75 251 GLN A N 1
ATOM 1987 C CA . GLN A 1 251 ? -7.607 -12.310 -6.232 1.00 73.75 251 GLN A CA 1
ATOM 1988 C C . GLN A 1 251 ? -6.170 -11.946 -5.848 1.00 73.75 251 GLN A C 1
ATOM 1990 O O . GLN A 1 251 ? -5.605 -11.033 -6.444 1.00 73.75 251 GLN A O 1
ATOM 1995 N N . ILE A 1 252 ? -5.564 -12.689 -4.918 1.00 76.19 252 ILE A N 1
ATOM 1996 C CA . ILE A 1 252 ? -4.164 -12.514 -4.510 1.00 76.19 252 ILE A CA 1
ATOM 1997 C C . ILE A 1 252 ? -3.221 -12.748 -5.694 1.00 76.19 252 ILE A C 1
ATOM 1999 O O . ILE A 1 252 ? -2.371 -11.911 -5.971 1.00 76.19 252 ILE A O 1
ATOM 2003 N N . LEU A 1 253 ? -3.407 -13.836 -6.447 1.00 73.56 253 LEU A N 1
ATOM 2004 C CA . LEU A 1 253 ? -2.597 -14.141 -7.630 1.00 73.56 253 LEU A CA 1
ATOM 2005 C C . LEU A 1 253 ? -2.734 -13.076 -8.718 1.00 73.56 253 LEU A C 1
ATOM 2007 O O . LEU A 1 253 ? -1.750 -12.765 -9.379 1.00 73.56 253 LEU A O 1
ATOM 2011 N N . LYS A 1 254 ? -3.930 -12.500 -8.899 1.00 77.06 254 LYS A N 1
ATOM 2012 C CA . LYS A 1 254 ? -4.131 -11.399 -9.845 1.00 77.06 254 LYS A CA 1
ATOM 2013 C C . LYS A 1 254 ? -3.354 -10.149 -9.418 1.00 77.06 254 LYS A C 1
ATOM 2015 O O . LYS A 1 254 ? -2.700 -9.544 -10.255 1.00 77.06 254 LYS A O 1
ATOM 2020 N N . TYR A 1 255 ? -3.387 -9.804 -8.132 1.00 74.38 255 TYR A N 1
ATOM 2021 C CA . TYR A 1 255 ? -2.655 -8.646 -7.615 1.00 74.38 255 TYR A CA 1
ATOM 2022 C C . TYR A 1 255 ? -1.135 -8.827 -7.674 1.00 74.38 255 TYR A C 1
ATOM 2024 O O . TYR A 1 255 ? -0.401 -7.892 -7.980 1.00 74.38 255 TYR A O 1
ATOM 2032 N N . ILE A 1 256 ? -0.664 -10.048 -7.408 1.00 74.75 256 ILE A N 1
ATOM 2033 C CA . ILE A 1 256 ? 0.747 -10.423 -7.546 1.00 74.75 256 ILE A CA 1
ATOM 2034 C C . ILE A 1 256 ? 1.194 -10.335 -9.011 1.00 74.75 256 ILE A C 1
ATOM 2036 O O . ILE A 1 256 ? 2.333 -9.955 -9.255 1.00 74.75 256 ILE A O 1
ATOM 2040 N N . ASP A 1 257 ? 0.320 -10.670 -9.970 1.00 72.94 257 ASP A N 1
ATOM 2041 C CA . ASP A 1 257 ? 0.611 -10.537 -11.404 1.00 72.94 257 ASP A CA 1
ATOM 2042 C C . ASP A 1 257 ? 0.722 -9.074 -11.840 1.00 72.94 257 ASP A C 1
ATOM 2044 O O . ASP A 1 257 ? 1.644 -8.720 -12.563 1.00 72.94 257 ASP A O 1
ATOM 2048 N N . GLU A 1 258 ? -0.208 -8.225 -11.389 1.00 74.75 258 GLU A N 1
ATOM 2049 C CA . GLU A 1 258 ? -0.244 -6.800 -11.746 1.00 74.75 258 GLU A CA 1
ATOM 2050 C C . GLU A 1 258 ? 0.966 -6.028 -11.198 1.00 74.75 258 GLU A C 1
ATOM 2052 O O . GLU A 1 258 ? 1.414 -5.081 -11.838 1.00 74.75 258 GLU A O 1
ATOM 2057 N N . ASN A 1 259 ? 1.510 -6.448 -10.052 1.00 71.94 259 ASN A N 1
ATOM 2058 C CA . ASN A 1 259 ? 2.636 -5.782 -9.394 1.00 71.94 259 ASN A CA 1
ATOM 2059 C C . ASN A 1 259 ? 3.975 -6.536 -9.524 1.00 71.94 259 ASN A C 1
ATOM 2061 O O . ASN A 1 259 ? 4.942 -6.152 -8.875 1.00 71.94 259 ASN A O 1
ATOM 2065 N N . ASP A 1 260 ? 4.041 -7.622 -10.308 1.00 66.62 260 ASP A N 1
ATOM 2066 C CA . ASP A 1 260 ? 5.253 -8.441 -10.518 1.00 66.62 260 ASP A CA 1
ATOM 2067 C C . ASP A 1 260 ? 5.997 -8.847 -9.223 1.00 66.62 260 ASP A C 1
ATOM 2069 O O . ASP A 1 260 ? 7.220 -8.983 -9.178 1.00 66.62 260 ASP A O 1
ATOM 2073 N N . LEU A 1 261 ? 5.253 -9.083 -8.138 1.00 68.56 261 LEU A N 1
ATOM 2074 C CA . LEU A 1 261 ? 5.832 -9.225 -6.792 1.00 68.56 261 LEU A CA 1
ATOM 2075 C C . LEU A 1 261 ? 6.596 -10.535 -6.574 1.00 68.56 261 LEU A C 1
ATOM 2077 O O . LEU A 1 261 ? 7.440 -10.632 -5.683 1.00 68.56 261 LEU A O 1
ATOM 2081 N N . LEU A 1 262 ? 6.259 -11.577 -7.334 1.00 69.94 262 LEU A N 1
ATOM 2082 C CA . LEU A 1 262 ? 6.833 -12.909 -7.179 1.00 69.94 262 LEU A CA 1
ATOM 2083 C C . LEU A 1 262 ? 7.131 -13.538 -8.535 1.00 69.94 262 LEU A C 1
ATOM 2085 O O . LEU A 1 262 ? 6.298 -13.535 -9.440 1.00 69.94 262 LEU A O 1
ATOM 2089 N N . SER A 1 263 ? 8.291 -14.194 -8.620 1.00 75.69 263 SER A N 1
ATOM 2090 C CA . SER A 1 263 ? 8.596 -15.086 -9.736 1.00 75.69 263 SER A CA 1
ATOM 2091 C C . SER A 1 263 ? 7.573 -16.232 -9.792 1.00 75.69 263 SER A C 1
ATOM 2093 O O . SER A 1 263 ? 7.250 -16.811 -8.744 1.00 75.69 263 SER A O 1
ATOM 2095 N N . PRO A 1 264 ? 7.136 -16.649 -10.995 1.00 72.56 264 PRO A N 1
ATOM 2096 C CA . PRO A 1 264 ? 6.231 -17.786 -11.167 1.00 72.56 264 PRO A CA 1
ATOM 2097 C C . PRO A 1 264 ? 6.722 -19.065 -10.474 1.00 72.56 264 PRO A C 1
ATOM 2099 O O . PRO A 1 264 ? 5.921 -19.837 -9.949 1.00 72.56 264 PRO A O 1
ATOM 2102 N N . LEU A 1 265 ? 8.043 -19.269 -10.401 1.00 74.44 265 LEU A N 1
ATOM 2103 C CA . LEU A 1 265 ? 8.656 -20.413 -9.719 1.00 74.44 265 LEU A CA 1
ATOM 2104 C C . LEU A 1 265 ? 8.414 -20.390 -8.206 1.00 74.44 265 LEU A C 1
ATOM 2106 O O . LEU A 1 265 ? 8.114 -21.422 -7.609 1.00 74.44 265 LEU A O 1
ATOM 2110 N N . LEU A 1 266 ? 8.502 -19.211 -7.589 1.00 73.88 266 LEU A N 1
ATOM 2111 C CA . LEU A 1 266 ? 8.300 -19.046 -6.152 1.00 73.88 266 LEU A CA 1
ATOM 2112 C C . LEU A 1 266 ? 6.817 -19.197 -5.779 1.00 73.88 266 LEU A C 1
ATOM 2114 O O . LEU A 1 266 ? 6.494 -19.794 -4.751 1.00 73.88 266 LEU A O 1
ATOM 2118 N N . VAL A 1 267 ? 5.908 -18.749 -6.649 1.00 74.56 267 VAL A N 1
ATOM 2119 C CA . VAL A 1 267 ? 4.462 -19.011 -6.524 1.00 74.56 267 VAL A CA 1
ATOM 2120 C C . VAL A 1 267 ? 4.175 -20.516 -6.575 1.00 74.56 267 VAL A C 1
ATOM 2122 O O . VAL A 1 267 ? 3.432 -21.036 -5.743 1.00 74.56 267 VAL A O 1
ATOM 2125 N N . ILE A 1 268 ? 4.809 -21.250 -7.497 1.00 72.12 268 ILE A N 1
ATOM 2126 C CA . ILE A 1 268 ? 4.682 -22.714 -7.563 1.00 72.12 268 ILE A CA 1
ATOM 2127 C C . ILE A 1 268 ? 5.237 -23.360 -6.291 1.00 72.12 268 ILE A C 1
ATOM 2129 O O . ILE A 1 268 ? 4.558 -24.186 -5.692 1.00 72.12 268 ILE A O 1
ATOM 2133 N N . GLN A 1 269 ? 6.431 -22.976 -5.835 1.00 71.00 269 GLN A N 1
ATOM 2134 C CA . GLN A 1 269 ? 7.059 -23.576 -4.655 1.00 71.00 269 GLN A CA 1
ATOM 2135 C C . GLN A 1 269 ? 6.245 -23.343 -3.371 1.00 71.00 269 GLN A C 1
ATOM 2137 O O . GLN A 1 269 ? 6.092 -24.250 -2.554 1.00 71.00 269 GLN A O 1
ATOM 2142 N N . THR A 1 270 ? 5.685 -22.144 -3.195 1.00 68.50 270 THR A N 1
ATOM 2143 C CA . THR A 1 270 ? 4.872 -21.788 -2.017 1.00 68.50 270 THR A CA 1
ATOM 2144 C C . THR A 1 270 ? 3.528 -22.516 -1.979 1.00 68.50 270 THR A C 1
ATOM 2146 O O . THR A 1 270 ? 3.053 -22.864 -0.895 1.00 68.50 270 THR A O 1
ATOM 2149 N N . LEU A 1 271 ? 2.934 -22.789 -3.144 1.00 68.00 271 LEU A N 1
ATOM 2150 C CA . LEU A 1 271 ? 1.660 -23.502 -3.272 1.00 68.00 271 LEU A CA 1
ATOM 2151 C C . LEU A 1 271 ? 1.816 -25.025 -3.374 1.00 68.00 271 LEU A C 1
ATOM 2153 O O . LEU A 1 271 ? 0.894 -25.743 -2.990 1.00 68.00 271 LEU A O 1
ATOM 2157 N N . SER A 1 272 ? 2.975 -25.509 -3.832 1.00 66.12 272 SER A N 1
ATOM 2158 C CA . SER A 1 272 ? 3.325 -26.933 -3.944 1.00 66.12 272 SER A CA 1
ATOM 2159 C C . SER A 1 272 ? 3.476 -27.622 -2.589 1.00 66.12 272 SER A C 1
ATOM 2161 O O . SER A 1 272 ? 3.419 -28.847 -2.528 1.00 66.12 272 SER A O 1
ATOM 2163 N N . ASN A 1 273 ? 3.652 -26.866 -1.504 1.00 66.06 273 ASN A N 1
ATOM 2164 C CA . ASN A 1 273 ? 3.734 -27.417 -0.151 1.00 66.06 273 ASN A CA 1
ATOM 2165 C C . ASN A 1 273 ? 2.394 -27.977 0.371 1.00 66.06 273 ASN A C 1
ATOM 2167 O O . ASN A 1 273 ? 2.349 -28.453 1.504 1.00 66.06 273 ASN A O 1
ATOM 2171 N N . ASN A 1 274 ? 1.317 -27.942 -0.424 1.00 60.91 274 ASN A N 1
ATOM 2172 C CA . ASN A 1 274 ? 0.007 -28.456 -0.034 1.00 60.91 274 ASN A CA 1
ATOM 2173 C C . ASN A 1 274 ? -0.465 -29.543 -0.988 1.00 60.91 274 ASN A C 1
ATOM 2175 O O . ASN A 1 274 ? -0.462 -29.380 -2.202 1.00 60.91 274 ASN A O 1
ATOM 2179 N N . GLU A 1 275 ? -0.946 -30.640 -0.411 1.00 55.75 275 GLU A N 1
ATOM 2180 C CA . GLU A 1 275 ? -1.513 -31.772 -1.150 1.00 55.75 275 GLU A CA 1
ATOM 2181 C C . GLU A 1 275 ? -2.926 -31.473 -1.697 1.00 55.75 275 GLU A C 1
ATOM 2183 O O . GLU A 1 275 ? -3.448 -32.234 -2.508 1.00 55.75 275 GLU A O 1
ATOM 2188 N N . SER A 1 276 ? -3.555 -30.365 -1.274 1.00 51.69 276 SER A N 1
ATOM 2189 C CA . SER A 1 276 ? -4.948 -30.007 -1.593 1.00 51.69 276 SER A CA 1
ATOM 2190 C C . SER A 1 276 ? -5.118 -28.844 -2.577 1.00 51.69 276 SER A C 1
ATOM 2192 O O . SER A 1 276 ? -6.250 -28.474 -2.891 1.00 51.69 276 SER A O 1
ATOM 2194 N N . THR A 1 277 ? -4.042 -28.235 -3.076 1.00 55.31 277 THR A N 1
ATOM 2195 C CA . THR A 1 277 ? -4.130 -27.137 -4.049 1.00 55.31 277 THR A CA 1
ATOM 2196 C C . THR A 1 277 ? -4.352 -27.695 -5.451 1.00 55.31 277 THR A C 1
ATOM 2198 O O . THR A 1 277 ? -3.464 -28.264 -6.084 1.00 55.31 277 THR A O 1
ATOM 2201 N N . SER A 1 278 ? -5.569 -27.517 -5.969 1.00 55.03 278 SER A N 1
ATOM 2202 C CA . SER A 1 278 ? -5.912 -27.876 -7.342 1.00 55.03 278 SER A CA 1
ATOM 2203 C C . SER A 1 278 ? -5.061 -27.054 -8.313 1.00 55.03 278 SER A C 1
ATOM 2205 O O . SER A 1 278 ? -5.316 -25.866 -8.522 1.00 55.03 278 SER A O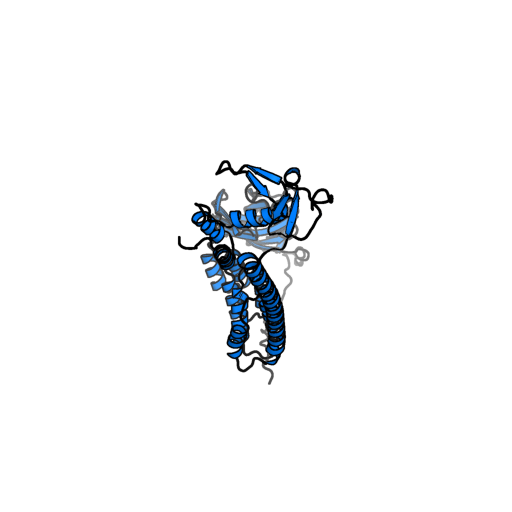 1
ATOM 2207 N N . LEU A 1 279 ? -4.084 -27.718 -8.933 1.00 62.28 279 LEU A N 1
ATOM 2208 C CA . LEU A 1 279 ? -3.216 -27.248 -10.023 1.00 62.28 279 LEU A CA 1
ATOM 2209 C C . LEU A 1 279 ? -3.987 -26.509 -11.140 1.00 62.28 279 LEU A C 1
ATOM 2211 O O . LEU A 1 279 ? -3.418 -25.718 -11.882 1.00 62.28 279 LEU A O 1
ATOM 2215 N N . ASP A 1 280 ? -5.296 -26.737 -11.219 1.00 65.75 280 ASP A N 1
ATOM 2216 C CA . ASP A 1 280 ? -6.274 -26.035 -12.047 1.00 65.75 280 ASP A CA 1
ATOM 2217 C C . ASP A 1 280 ? -6.243 -24.500 -11.903 1.00 65.75 280 ASP A C 1
ATOM 2219 O O . ASP A 1 280 ? -6.236 -23.791 -12.901 1.00 65.75 280 ASP A O 1
ATOM 2223 N N . LEU A 1 281 ? -6.120 -23.969 -10.681 1.00 67.69 281 LEU A N 1
ATOM 2224 C CA . LEU A 1 281 ? -6.064 -22.515 -10.445 1.00 67.69 281 LEU A CA 1
ATOM 2225 C C . LEU A 1 281 ? -4.761 -21.875 -10.927 1.00 67.69 281 LEU A C 1
ATOM 2227 O O . LEU A 1 281 ? -4.731 -20.698 -11.285 1.00 67.69 281 LEU A O 1
ATOM 2231 N N . LEU A 1 282 ? -3.684 -22.658 -10.928 1.00 71.00 282 LEU A N 1
ATOM 2232 C CA . LEU A 1 282 ? -2.370 -22.205 -11.357 1.00 71.00 282 LEU A CA 1
ATOM 2233 C C . LEU A 1 282 ? -2.200 -22.297 -12.867 1.00 71.00 282 LEU A C 1
ATOM 2235 O O . LEU A 1 282 ? -1.474 -21.482 -13.420 1.00 71.00 282 LEU A O 1
ATOM 2239 N N . LYS A 1 283 ? -2.878 -23.228 -13.551 1.00 74.25 283 LYS A N 1
ATOM 2240 C CA . LYS A 1 283 ? -2.790 -23.360 -15.015 1.00 74.25 283 LYS A CA 1
ATOM 2241 C C . LYS A 1 283 ? -3.147 -22.055 -15.721 1.00 74.25 283 LYS A C 1
ATOM 2243 O O . LYS A 1 283 ? -2.355 -21.585 -16.529 1.00 74.25 283 LYS A O 1
ATOM 2248 N N . ASP A 1 284 ? -4.270 -21.430 -15.372 1.00 75.69 284 ASP A N 1
ATOM 2249 C CA . ASP A 1 284 ? -4.700 -20.177 -16.011 1.00 75.69 284 ASP A CA 1
ATOM 2250 C C . ASP A 1 284 ? -3.784 -18.992 -15.679 1.00 75.69 284 ASP A C 1
ATOM 2252 O O . ASP A 1 284 ? -3.602 -18.087 -16.497 1.00 75.69 284 ASP A O 1
ATOM 2256 N N . TYR A 1 285 ? -3.200 -18.975 -14.480 1.00 77.75 285 TYR A N 1
ATOM 2257 C CA . TYR A 1 285 ? -2.198 -17.981 -14.095 1.00 77.75 285 TYR A CA 1
ATOM 2258 C C . TYR A 1 285 ? -0.895 -18.174 -14.888 1.00 77.75 285 TYR A C 1
ATOM 2260 O O . TYR A 1 285 ? -0.451 -17.260 -15.577 1.00 77.75 285 TYR A O 1
ATOM 2268 N N . LEU A 1 286 ? -0.339 -19.387 -14.884 1.00 78.62 286 LEU A N 1
ATOM 2269 C CA . LEU A 1 286 ? 0.911 -19.721 -15.564 1.00 78.62 286 LEU A CA 1
ATOM 2270 C C . LEU A 1 286 ? 0.800 -19.557 -17.081 1.00 78.62 286 LEU A C 1
ATOM 2272 O O . LEU A 1 286 ? 1.709 -19.013 -17.694 1.00 78.62 286 LEU A O 1
ATOM 2276 N N . ILE A 1 287 ? -0.317 -19.962 -17.696 1.00 83.56 287 ILE A N 1
ATOM 2277 C CA . ILE A 1 287 ? -0.540 -19.776 -19.137 1.00 83.56 287 ILE A CA 1
ATOM 2278 C C . ILE A 1 287 ? -0.548 -18.287 -19.493 1.00 83.56 287 ILE A C 1
ATOM 2280 O O . ILE A 1 287 ? 0.043 -17.902 -20.502 1.00 83.56 287 ILE A O 1
ATOM 2284 N N . ARG A 1 288 ? -1.202 -17.440 -18.689 1.00 82.81 288 ARG A N 1
ATOM 2285 C CA . ARG A 1 288 ? -1.212 -15.990 -18.927 1.00 82.81 288 ARG A CA 1
ATOM 2286 C C . ARG A 1 288 ? 0.177 -15.388 -18.753 1.00 82.81 288 ARG A C 1
ATOM 2288 O O . ARG A 1 288 ? 0.610 -14.651 -19.637 1.00 82.81 288 ARG A O 1
ATOM 2295 N N . LYS A 1 289 ? 0.890 -15.752 -17.685 1.00 82.69 289 LYS A N 1
ATOM 2296 C CA . LYS A 1 289 ? 2.226 -15.216 -17.415 1.00 82.69 289 LYS A CA 1
ATOM 2297 C C . LYS A 1 289 ? 3.242 -15.623 -18.477 1.00 82.69 289 LYS A C 1
ATOM 2299 O O . LYS A 1 289 ? 3.891 -14.758 -19.051 1.00 82.69 289 LYS A O 1
ATOM 2304 N N . LEU A 1 290 ? 3.279 -16.908 -18.834 1.00 84.25 290 LEU A N 1
ATOM 2305 C CA . LEU A 1 290 ? 4.152 -17.425 -19.892 1.00 84.25 290 LEU A CA 1
ATOM 2306 C C . LEU A 1 290 ? 3.865 -16.772 -21.247 1.00 84.25 290 LEU A C 1
ATOM 2308 O O . LEU A 1 290 ? 4.795 -16.473 -21.987 1.00 84.25 290 LEU A O 1
ATOM 2312 N N . ARG A 1 291 ? 2.594 -16.514 -21.588 1.00 88.12 291 ARG A N 1
ATOM 2313 C CA . ARG A 1 291 ? 2.250 -15.785 -22.822 1.00 88.12 291 ARG A CA 1
ATOM 2314 C C . ARG A 1 291 ? 2.742 -14.340 -22.795 1.00 88.12 291 ARG A C 1
ATOM 2316 O O . ARG A 1 291 ? 3.237 -13.860 -23.812 1.00 88.12 291 ARG A O 1
ATOM 2323 N N . SER A 1 292 ? 2.602 -13.656 -21.660 1.00 85.44 292 SER A N 1
ATOM 2324 C CA . SER A 1 292 ? 3.095 -12.285 -21.490 1.00 85.44 292 SER A CA 1
ATOM 2325 C C . SER A 1 292 ? 4.617 -12.222 -21.661 1.00 85.44 292 SER A C 1
ATOM 2327 O O . SER A 1 292 ? 5.110 -11.466 -22.498 1.00 85.44 292 SER A O 1
ATOM 2329 N N . GLU A 1 293 ? 5.349 -13.093 -20.960 1.00 85.06 293 GLU A N 1
ATOM 2330 C CA . GLU A 1 293 ? 6.810 -13.202 -21.062 1.00 85.06 293 GLU A CA 1
ATOM 2331 C C . GLU A 1 293 ? 7.257 -13.562 -22.485 1.00 85.06 293 GLU A C 1
ATOM 2333 O O . GLU A 1 293 ? 8.147 -12.916 -23.031 1.00 85.06 293 GLU A O 1
ATOM 2338 N N . GLN A 1 294 ? 6.593 -14.521 -23.139 1.00 89.88 294 GLN A N 1
ATOM 2339 C CA . GLN A 1 294 ? 6.892 -14.897 -24.522 1.00 89.88 294 GLN A CA 1
ATOM 2340 C C . GLN A 1 294 ? 6.712 -13.720 -25.493 1.00 89.88 294 GLN A C 1
ATOM 2342 O O . GLN A 1 294 ? 7.526 -13.530 -26.394 1.00 89.88 294 GLN A O 1
ATOM 2347 N N . THR A 1 295 ? 5.679 -12.899 -25.285 1.00 92.06 295 THR A N 1
ATOM 2348 C CA . THR A 1 295 ? 5.430 -11.714 -26.117 1.00 92.06 295 THR A CA 1
ATOM 2349 C C . THR A 1 295 ? 6.518 -10.655 -25.920 1.00 92.06 295 THR A C 1
ATOM 2351 O O . THR A 1 295 ? 6.910 -10.001 -26.886 1.00 92.06 295 THR A O 1
ATOM 2354 N N . GLN A 1 296 ? 7.031 -10.487 -24.694 1.00 87.12 296 GLN A N 1
ATOM 2355 C CA . GLN A 1 296 ? 8.165 -9.591 -24.440 1.00 87.12 296 GLN A CA 1
ATOM 2356 C C . GLN A 1 296 ? 9.448 -10.112 -25.087 1.00 87.12 296 GLN A C 1
ATOM 2358 O O . GLN A 1 296 ? 10.105 -9.370 -25.810 1.00 87.12 296 GLN A O 1
ATOM 2363 N N . ILE A 1 297 ? 9.736 -11.410 -24.953 1.00 91.69 297 ILE A N 1
ATOM 2364 C CA . ILE A 1 297 ? 10.887 -12.040 -25.614 1.00 91.69 297 ILE A CA 1
ATOM 2365 C C . ILE A 1 297 ? 10.822 -11.838 -27.133 1.00 91.69 297 ILE A C 1
ATOM 2367 O O . ILE A 1 297 ? 11.840 -11.557 -27.763 1.00 91.69 297 ILE A O 1
ATOM 2371 N N . GLU A 1 298 ? 9.645 -11.971 -27.746 1.00 94.75 298 GLU A N 1
ATOM 2372 C CA . GLU A 1 298 ? 9.475 -11.743 -29.183 1.00 94.75 298 GLU A CA 1
ATOM 2373 C C . GLU A 1 298 ? 9.755 -10.289 -29.579 1.00 94.75 298 GLU A C 1
ATOM 2375 O O . GLU A 1 298 ? 10.476 -10.061 -30.554 1.00 94.75 298 GLU A O 1
ATOM 2380 N N . LYS A 1 299 ? 9.260 -9.308 -28.812 1.00 92.81 299 LYS A N 1
ATOM 2381 C CA . LYS A 1 299 ? 9.563 -7.885 -29.038 1.00 92.81 299 LYS A CA 1
ATOM 2382 C C . LYS A 1 299 ? 11.061 -7.618 -28.931 1.00 92.81 299 LYS A C 1
ATOM 2384 O O . LYS A 1 299 ? 11.649 -7.125 -29.895 1.00 92.81 299 LYS A O 1
ATOM 2389 N N . ASP A 1 300 ? 11.689 -8.050 -27.845 1.00 90.62 300 ASP A N 1
ATOM 2390 C CA . ASP A 1 300 ? 13.123 -7.868 -27.622 1.00 90.62 300 ASP A CA 1
ATOM 2391 C C . ASP A 1 300 ? 13.941 -8.521 -28.744 1.00 90.62 300 ASP A C 1
ATOM 2393 O O . ASP A 1 300 ? 14.868 -7.925 -29.292 1.00 90.62 300 ASP A O 1
ATOM 2397 N N . GLN A 1 301 ? 13.563 -9.727 -29.184 1.00 93.75 301 GLN A N 1
ATOM 2398 C CA . GLN A 1 301 ? 14.219 -10.388 -30.313 1.00 93.75 301 GLN A CA 1
ATOM 2399 C C . GLN A 1 301 ? 14.069 -9.613 -31.625 1.00 93.75 301 GLN A C 1
ATOM 2401 O O . GLN A 1 301 ? 15.017 -9.584 -32.417 1.00 93.75 301 GLN A O 1
ATOM 2406 N N . THR A 1 302 ? 12.908 -9.008 -31.892 1.00 94.56 302 THR A N 1
ATOM 2407 C CA . THR A 1 302 ? 12.726 -8.179 -33.093 1.00 94.56 302 THR A CA 1
ATOM 2408 C C . THR A 1 302 ? 13.588 -6.921 -33.052 1.00 94.56 302 THR A C 1
ATOM 2410 O O . THR A 1 302 ? 14.229 -6.598 -34.055 1.00 94.56 302 THR A O 1
ATOM 2413 N N . GLU A 1 303 ? 13.700 -6.267 -31.896 1.00 92.81 303 GLU A N 1
ATOM 2414 C CA . GLU A 1 303 ? 14.562 -5.097 -31.728 1.00 92.81 303 GLU A CA 1
ATOM 2415 C C . GLU A 1 303 ? 16.042 -5.455 -31.854 1.00 92.81 303 GLU A C 1
ATOM 2417 O O . GLU A 1 303 ? 16.773 -4.797 -32.594 1.00 92.81 303 GLU A O 1
ATOM 2422 N N . ILE A 1 304 ? 16.477 -6.559 -31.238 1.00 93.06 304 ILE A N 1
ATOM 2423 C CA . ILE A 1 304 ? 17.847 -7.069 -31.373 1.00 93.06 304 ILE A CA 1
ATOM 2424 C C . ILE A 1 304 ? 18.183 -7.334 -32.845 1.00 93.06 304 ILE A C 1
ATOM 2426 O O . ILE A 1 304 ? 19.291 -7.029 -33.289 1.00 93.06 304 ILE A O 1
ATOM 2430 N N . ARG A 1 305 ? 17.251 -7.892 -33.631 1.00 94.69 305 ARG A N 1
ATOM 2431 C CA . ARG A 1 305 ? 17.466 -8.111 -35.072 1.00 94.69 305 ARG A CA 1
ATOM 2432 C C . ARG A 1 305 ? 17.612 -6.793 -35.828 1.00 94.69 305 ARG A C 1
ATOM 2434 O O . ARG A 1 305 ? 18.550 -6.681 -36.616 1.00 94.69 305 ARG A O 1
ATOM 2441 N N . ARG A 1 306 ? 16.748 -5.806 -35.558 1.00 95.25 306 ARG A N 1
ATOM 2442 C CA . ARG A 1 306 ? 16.834 -4.462 -36.155 1.00 95.25 306 ARG A CA 1
ATOM 2443 C C . ARG A 1 306 ? 18.187 -3.817 -35.851 1.00 95.25 306 ARG A C 1
ATOM 2445 O O . ARG A 1 306 ? 18.913 -3.470 -36.778 1.00 95.25 306 ARG A O 1
ATOM 2452 N N . PHE A 1 307 ? 18.581 -3.761 -34.579 1.00 91.38 307 PHE A N 1
ATOM 2453 C CA . PHE A 1 307 ? 19.846 -3.147 -34.168 1.00 91.38 307 PHE A CA 1
ATOM 2454 C C . PHE A 1 307 ? 21.072 -3.880 -34.721 1.00 91.38 307 PHE A C 1
ATOM 2456 O O . PHE A 1 307 ? 22.041 -3.239 -35.123 1.00 91.38 307 PHE A O 1
ATOM 2463 N N . ARG A 1 308 ? 21.047 -5.218 -34.810 1.00 93.06 308 ARG A N 1
ATOM 2464 C CA . ARG A 1 308 ? 22.130 -5.988 -35.450 1.00 93.06 308 ARG A CA 1
ATOM 2465 C C . ARG A 1 308 ? 22.252 -5.683 -36.939 1.00 93.06 308 ARG A C 1
ATOM 2467 O O . ARG A 1 308 ? 23.374 -5.598 -37.437 1.00 93.06 308 ARG A O 1
ATOM 2474 N N . GLN A 1 309 ? 21.131 -5.525 -37.641 1.00 94.75 309 GLN A N 1
ATOM 2475 C CA . GLN A 1 309 ? 21.134 -5.175 -39.059 1.00 94.75 309 GLN A CA 1
ATOM 2476 C C . GLN A 1 309 ? 21.692 -3.764 -39.275 1.00 94.75 309 GLN A C 1
ATOM 2478 O O . GLN A 1 309 ? 22.635 -3.603 -40.045 1.00 94.75 309 GLN A O 1
ATOM 2483 N N . GLU A 1 310 ? 21.189 -2.776 -38.532 1.00 91.88 310 GLU A N 1
ATOM 2484 C CA . GLU A 1 310 ? 21.670 -1.390 -38.591 1.00 91.88 310 GLU A CA 1
ATOM 2485 C C . GLU A 1 310 ? 23.163 -1.298 -38.260 1.00 91.88 310 GLU A C 1
ATOM 2487 O O . GLU A 1 310 ? 23.928 -0.678 -38.997 1.00 91.88 310 GLU A O 1
ATOM 2492 N N . THR A 1 311 ? 23.608 -1.995 -37.211 1.00 90.88 311 THR A N 1
ATOM 2493 C CA . THR A 1 311 ? 25.029 -2.068 -36.840 1.00 90.88 311 THR A CA 1
ATOM 2494 C C . THR A 1 311 ? 25.861 -2.685 -37.964 1.00 90.88 311 THR A C 1
ATOM 2496 O O . THR A 1 311 ? 26.933 -2.182 -38.294 1.00 90.88 311 THR A O 1
ATOM 2499 N N . GLY A 1 312 ? 25.370 -3.757 -38.595 1.00 93.25 312 GLY A N 1
ATOM 2500 C CA . GLY A 1 312 ? 26.035 -4.388 -39.733 1.00 93.25 312 GLY A CA 1
ATOM 2501 C C . GLY A 1 312 ? 26.175 -3.452 -40.934 1.00 93.25 312 GLY A C 1
ATOM 2502 O O . GLY A 1 312 ? 27.232 -3.416 -41.564 1.00 93.25 312 GLY A O 1
ATOM 2503 N N . ASP A 1 313 ? 25.142 -2.667 -41.232 1.00 91.56 313 ASP A N 1
ATOM 2504 C CA . ASP A 1 313 ? 25.158 -1.699 -42.328 1.00 91.56 313 ASP A CA 1
ATOM 2505 C C . ASP A 1 313 ? 26.068 -0.502 -42.022 1.00 91.56 313 ASP A C 1
ATOM 2507 O O . ASP A 1 313 ? 26.804 -0.054 -42.902 1.00 91.56 313 ASP A O 1
ATOM 2511 N N . ILE A 1 314 ? 26.110 -0.041 -40.769 1.00 87.50 314 ILE A N 1
ATOM 2512 C CA . ILE A 1 314 ? 27.063 0.978 -40.309 1.00 87.50 314 ILE A CA 1
ATOM 2513 C C . ILE A 1 314 ? 28.504 0.469 -40.441 1.00 87.50 314 ILE A C 1
ATOM 2515 O O . ILE A 1 314 ? 29.338 1.161 -41.017 1.00 87.50 314 ILE A O 1
ATOM 2519 N N . ILE A 1 315 ? 28.806 -0.758 -40.000 1.00 89.50 315 ILE A N 1
ATOM 2520 C CA . ILE A 1 315 ? 30.153 -1.344 -40.127 1.00 89.50 315 ILE A CA 1
ATOM 2521 C C . ILE A 1 315 ? 30.571 -1.458 -41.598 1.00 89.50 315 ILE A C 1
ATOM 2523 O O . ILE A 1 315 ? 31.729 -1.206 -41.930 1.00 89.50 315 ILE A O 1
ATOM 2527 N N . LYS A 1 316 ? 29.651 -1.827 -42.498 1.00 88.44 316 LYS A N 1
ATOM 2528 C CA . LYS A 1 316 ? 29.934 -1.842 -43.942 1.00 88.44 316 LYS A CA 1
ATOM 2529 C C . LYS A 1 316 ? 30.249 -0.440 -44.460 1.00 88.44 316 LYS A C 1
ATOM 2531 O O . LYS A 1 316 ? 31.253 -0.290 -45.146 1.00 88.44 316 LYS A O 1
ATOM 2536 N N . LYS A 1 317 ? 29.449 0.571 -44.094 1.00 84.69 317 LYS A N 1
ATOM 2537 C CA . LYS A 1 317 ? 29.698 1.976 -44.463 1.00 84.69 317 LYS A CA 1
ATOM 2538 C C . LYS A 1 317 ? 31.062 2.457 -43.969 1.00 84.69 317 LYS A C 1
ATOM 2540 O O . LYS A 1 317 ? 31.795 3.042 -44.755 1.00 84.69 317 LYS A O 1
ATOM 2545 N N . ILE A 1 318 ? 31.434 2.151 -42.723 1.00 86.56 318 ILE A N 1
ATOM 2546 C CA . ILE A 1 318 ? 32.756 2.484 -42.165 1.00 86.56 318 ILE A CA 1
ATOM 2547 C C . ILE A 1 318 ? 33.865 1.852 -43.011 1.00 86.56 318 ILE A C 1
ATOM 2549 O O . ILE A 1 318 ? 34.753 2.558 -43.472 1.00 86.56 318 ILE A O 1
ATOM 2553 N N . LYS A 1 319 ? 33.774 0.551 -43.313 1.00 85.75 319 LYS A N 1
ATOM 2554 C CA . LYS A 1 319 ? 34.776 -0.130 -44.151 1.00 85.75 319 LYS A CA 1
ATOM 2555 C C . LYS A 1 319 ? 34.878 0.469 -45.554 1.00 85.75 319 LYS A C 1
ATOM 2557 O O . LYS A 1 319 ? 35.984 0.602 -46.075 1.00 85.75 319 LYS A O 1
ATOM 2562 N N . THR A 1 320 ? 33.750 0.827 -46.168 1.00 83.88 320 THR A N 1
ATOM 2563 C CA . THR A 1 320 ? 33.730 1.495 -47.477 1.00 83.88 320 THR A CA 1
ATOM 2564 C C . THR A 1 320 ? 34.389 2.872 -47.415 1.00 83.88 320 THR A C 1
ATOM 2566 O O . THR A 1 320 ? 35.158 3.190 -48.313 1.00 83.88 320 THR A O 1
ATOM 2569 N N . LEU A 1 321 ? 34.148 3.653 -46.357 1.00 81.44 321 LEU A N 1
ATOM 2570 C CA . LEU A 1 321 ? 34.775 4.965 -46.159 1.00 81.44 321 LEU A CA 1
ATOM 2571 C C . LEU A 1 321 ? 36.278 4.870 -45.843 1.00 81.44 321 LEU A C 1
ATOM 2573 O O . LEU A 1 321 ? 37.037 5.733 -46.268 1.00 81.44 321 LEU A O 1
ATOM 2577 N N . GLU A 1 322 ? 36.723 3.833 -45.127 1.00 80.25 322 GLU A N 1
ATOM 2578 C CA . GLU A 1 322 ? 38.138 3.640 -44.770 1.00 80.25 322 GLU A CA 1
ATOM 2579 C C . GLU A 1 322 ? 38.997 3.113 -45.930 1.00 80.25 322 GLU A C 1
ATOM 2581 O O . GLU A 1 322 ? 40.178 3.439 -46.020 1.00 80.25 322 GLU A O 1
ATOM 2586 N N . THR A 1 323 ? 38.438 2.261 -46.799 1.00 80.00 323 THR A N 1
ATOM 2587 C CA . THR A 1 323 ? 39.225 1.502 -47.796 1.00 80.00 323 THR A CA 1
ATOM 2588 C C . THR A 1 323 ? 38.819 1.738 -49.250 1.00 80.00 323 THR A C 1
ATOM 2590 O O . THR A 1 323 ? 39.538 1.319 -50.159 1.00 80.00 323 THR A O 1
ATOM 2593 N N . GLY A 1 324 ? 37.680 2.389 -49.497 1.00 71.62 324 GLY A N 1
ATOM 2594 C CA . GLY A 1 324 ? 37.146 2.629 -50.834 1.00 71.62 324 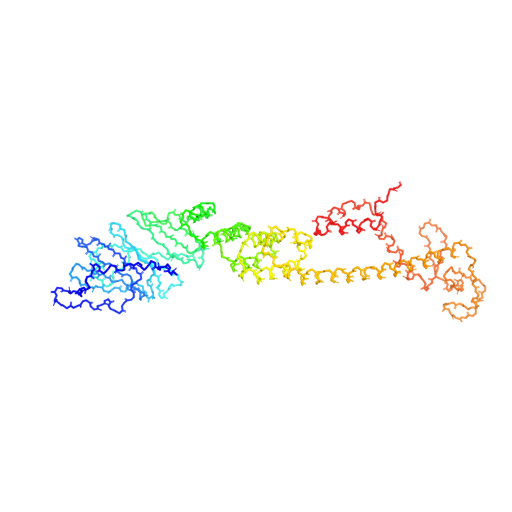GLY A CA 1
ATOM 2595 C C . GLY A 1 324 ? 37.455 4.038 -51.357 1.00 71.62 324 GLY A C 1
ATOM 2596 O O . GLY A 1 324 ? 37.387 5.001 -50.595 1.00 71.62 324 GLY A O 1
ATOM 2597 N N . PRO A 1 325 ? 37.751 4.203 -52.659 1.00 70.50 325 PRO A N 1
ATOM 2598 C CA . PRO A 1 325 ? 37.798 5.524 -53.274 1.00 70.50 325 PRO A CA 1
ATOM 2599 C C . PRO A 1 325 ? 36.378 6.101 -53.388 1.00 70.50 325 PRO A C 1
ATOM 2601 O O . PRO A 1 325 ? 35.498 5.478 -53.984 1.00 70.50 325 PRO A O 1
ATOM 2604 N N . THR A 1 326 ? 36.149 7.300 -52.855 1.00 65.88 326 THR A N 1
ATOM 2605 C CA . THR A 1 326 ? 34.904 8.048 -53.069 1.00 65.88 326 THR A CA 1
ATOM 2606 C C . THR A 1 326 ? 34.950 8.740 -54.432 1.00 65.88 326 THR A C 1
ATOM 2608 O O . THR A 1 326 ? 35.770 9.621 -54.686 1.00 65.88 326 THR A O 1
ATOM 2611 N N . LEU A 1 327 ? 34.086 8.313 -55.356 1.00 66.69 327 LEU A N 1
ATOM 2612 C CA . LEU A 1 327 ? 33.991 8.894 -56.695 1.00 66.69 327 LEU A CA 1
ATOM 2613 C C . LEU A 1 327 ? 32.966 10.032 -56.683 1.00 66.69 327 LEU A C 1
ATOM 2615 O O . LEU A 1 327 ? 31.769 9.791 -56.786 1.00 66.69 327 LEU A O 1
ATOM 2619 N N . CYS A 1 328 ? 33.432 11.276 -56.589 1.00 66.44 328 CYS A N 1
ATOM 2620 C CA . CYS A 1 328 ? 32.571 12.447 -56.758 1.00 66.44 328 CYS A CA 1
ATOM 2621 C C . CYS A 1 328 ? 32.354 12.692 -58.258 1.00 66.44 328 CYS A C 1
ATOM 2623 O O . CYS A 1 328 ? 33.237 13.216 -58.933 1.00 66.44 328 CYS A O 1
ATOM 2625 N N . GLN A 1 329 ? 31.212 12.256 -58.793 1.00 63.69 329 GLN A N 1
ATOM 2626 C CA . GLN A 1 329 ? 30.891 12.365 -60.225 1.00 63.69 329 GLN A CA 1
ATOM 2627 C C . GLN A 1 329 ? 29.901 13.486 -60.548 1.00 63.69 329 GLN A C 1
ATOM 2629 O O . GLN A 1 329 ? 29.616 13.708 -61.722 1.00 63.69 329 GLN A O 1
ATOM 2634 N N . ASP A 1 330 ? 29.378 14.186 -59.541 1.00 68.94 330 ASP A N 1
ATOM 2635 C CA . ASP A 1 330 ? 28.367 15.214 -59.757 1.00 68.94 330 ASP A CA 1
ATOM 2636 C C . ASP A 1 330 ? 28.992 16.468 -60.375 1.00 68.94 330 ASP A C 1
ATOM 2638 O O . ASP A 1 330 ? 29.789 17.141 -59.721 1.00 68.94 330 ASP A O 1
ATOM 2642 N N . PRO A 1 331 ? 28.612 16.843 -61.612 1.00 74.19 331 PRO A N 1
ATOM 2643 C CA . PRO A 1 331 ? 29.134 18.036 -62.263 1.00 74.19 331 PRO A CA 1
ATOM 2644 C C . PRO A 1 331 ? 28.430 19.311 -61.780 1.00 74.19 331 PRO A C 1
ATOM 2646 O O . PRO A 1 331 ? 28.663 20.368 -62.350 1.00 74.19 331 PRO A O 1
ATOM 2649 N N . LYS A 1 332 ? 27.559 19.238 -60.759 1.00 81.31 332 LYS A N 1
ATOM 2650 C CA . LYS A 1 332 ? 26.770 20.368 -60.245 1.00 81.31 332 LYS A CA 1
ATOM 2651 C C . LYS A 1 332 ? 27.006 20.623 -58.764 1.00 81.31 332 LYS A C 1
ATOM 2653 O O . LYS A 1 332 ? 27.049 19.700 -57.956 1.00 81.31 332 LYS A O 1
ATOM 2658 N N . CYS A 1 333 ? 27.071 21.897 -58.396 1.00 81.06 333 CYS A N 1
ATOM 2659 C CA . CYS A 1 333 ? 27.211 22.322 -57.010 1.00 81.06 333 CYS A CA 1
ATOM 2660 C C . CYS A 1 333 ? 25.920 22.056 -56.224 1.00 81.06 333 CYS A C 1
ATOM 2662 O O . CYS A 1 333 ? 24.833 22.474 -56.627 1.00 81.06 333 CYS A O 1
ATOM 2664 N N . SER A 1 334 ? 26.032 21.413 -55.060 1.00 80.12 334 SER A N 1
ATOM 2665 C CA . SER A 1 334 ? 24.873 21.042 -54.230 1.00 80.12 334 SER A CA 1
ATOM 2666 C C . SER A 1 334 ? 24.170 22.241 -53.563 1.00 80.12 334 SER A C 1
ATOM 2668 O O . SER A 1 334 ? 23.017 22.117 -53.155 1.00 80.12 334 SER A O 1
ATOM 2670 N N . ALA A 1 335 ? 24.820 23.412 -53.486 1.00 77.94 335 ALA A N 1
ATOM 2671 C CA . ALA A 1 335 ? 24.239 24.639 -52.926 1.00 77.94 335 ALA A CA 1
ATOM 2672 C C . ALA A 1 335 ? 23.548 25.518 -53.984 1.00 77.94 335 ALA A C 1
ATOM 2674 O O . ALA A 1 335 ? 22.393 25.903 -53.812 1.00 77.94 335 ALA A O 1
ATOM 2675 N N . CYS A 1 336 ? 24.236 25.835 -55.088 1.00 78.69 336 CYS A N 1
ATOM 2676 C CA . CYS A 1 336 ? 23.726 26.755 -56.115 1.00 78.69 336 CYS A CA 1
ATOM 2677 C C . CYS A 1 336 ? 23.124 26.049 -57.343 1.00 78.69 336 CYS A C 1
ATOM 2679 O O . CYS A 1 336 ? 22.512 26.707 -58.180 1.00 78.69 336 CYS A O 1
ATOM 2681 N N . LYS A 1 337 ? 23.271 24.718 -57.453 1.00 79.19 337 LYS A N 1
ATOM 2682 C CA . LYS A 1 337 ? 22.798 23.866 -58.565 1.00 79.19 337 LYS A CA 1
ATOM 2683 C C . LYS A 1 337 ? 23.353 24.214 -59.954 1.00 79.19 337 LYS A C 1
ATOM 2685 O O . LYS A 1 337 ? 22.890 23.639 -60.940 1.00 79.19 337 LYS A O 1
ATOM 2690 N N . MET A 1 338 ? 24.326 25.119 -60.035 1.00 79.31 338 MET A N 1
ATOM 2691 C CA . MET A 1 338 ? 25.065 25.427 -61.261 1.00 79.31 338 MET A CA 1
ATOM 2692 C C . MET A 1 338 ? 26.179 24.406 -61.489 1.00 79.31 338 MET A C 1
ATOM 2694 O O . MET A 1 338 ? 26.582 23.715 -60.547 1.00 79.31 338 MET A O 1
ATOM 2698 N N . ASP A 1 339 ? 26.661 24.317 -62.726 1.00 81.69 339 ASP A N 1
ATOM 2699 C CA . ASP A 1 339 ? 27.789 23.452 -63.061 1.00 81.69 339 ASP A CA 1
ATOM 2700 C C . ASP A 1 339 ? 29.033 23.853 -62.237 1.00 81.69 339 ASP A C 1
ATOM 2702 O O . ASP A 1 339 ? 29.238 25.020 -61.882 1.00 81.69 339 ASP A O 1
ATOM 2706 N N . LEU A 1 340 ? 29.802 22.852 -61.817 1.00 79.25 340 LEU A N 1
ATOM 2707 C CA . LEU A 1 340 ? 30.975 23.015 -60.966 1.00 79.25 340 LEU A CA 1
ATOM 2708 C C . LEU A 1 340 ? 32.139 23.572 -61.785 1.00 79.25 340 LEU A C 1
ATOM 2710 O O . LEU A 1 340 ? 32.615 22.928 -62.716 1.00 79.25 340 LEU A O 1
ATOM 2714 N N . ASP A 1 341 ? 32.625 24.736 -61.362 1.00 77.81 341 ASP A N 1
ATOM 2715 C CA . ASP A 1 341 ? 33.832 25.370 -61.884 1.00 77.81 341 ASP A CA 1
ATOM 2716 C C . ASP A 1 341 ? 34.953 25.239 -60.843 1.00 77.81 341 ASP A C 1
ATOM 2718 O O . ASP A 1 341 ? 34.703 25.233 -59.634 1.00 77.81 341 ASP A O 1
ATOM 2722 N N . LEU A 1 342 ? 36.200 25.128 -61.305 1.00 76.62 342 LEU A N 1
ATOM 2723 C CA . LEU A 1 342 ? 37.377 25.080 -60.432 1.00 76.62 342 LEU A CA 1
ATOM 2724 C C . LEU A 1 342 ? 37.652 26.480 -59.844 1.00 76.62 342 LEU A C 1
ATOM 2726 O O . LEU A 1 342 ? 37.633 27.446 -60.613 1.00 76.62 342 LEU A O 1
ATOM 2730 N N . PRO A 1 343 ? 37.979 26.624 -58.542 1.00 79.06 343 PRO A N 1
ATOM 2731 C CA . PRO A 1 343 ? 38.225 25.587 -57.527 1.00 79.06 343 PRO A CA 1
ATOM 2732 C C . PRO A 1 343 ? 36.956 25.052 -56.826 1.00 79.06 343 PRO A C 1
ATOM 2734 O O . PRO A 1 343 ? 36.058 25.801 -56.430 1.00 79.06 343 PRO A O 1
ATOM 2737 N N . CYS A 1 344 ? 36.916 23.733 -56.610 1.00 77.88 344 CYS A N 1
ATOM 2738 C CA . CYS A 1 344 ? 35.814 23.026 -55.956 1.00 77.88 344 CYS A CA 1
ATOM 2739 C C . CYS A 1 344 ? 36.288 22.165 -54.776 1.00 77.88 344 CYS A C 1
ATOM 2741 O O . CYS A 1 344 ? 37.419 21.682 -54.747 1.00 77.88 344 CYS A O 1
ATOM 2743 N N . ILE A 1 345 ? 35.398 21.976 -53.801 1.00 81.25 345 ILE A N 1
ATOM 2744 C CA . ILE A 1 345 ? 35.626 21.193 -52.586 1.00 81.25 345 ILE A CA 1
ATOM 2745 C C . ILE A 1 345 ? 34.670 20.002 -52.600 1.00 81.25 345 ILE A C 1
ATOM 2747 O O . ILE A 1 345 ? 33.455 20.160 -52.758 1.00 81.25 345 ILE A O 1
ATOM 2751 N N . HIS A 1 346 ? 35.233 18.810 -52.421 1.00 81.06 346 HIS A N 1
ATOM 2752 C CA . HIS A 1 346 ? 34.503 17.549 -52.380 1.00 81.06 346 HIS A CA 1
ATOM 2753 C C . HIS A 1 346 ? 34.548 16.971 -50.968 1.00 81.06 346 HIS A C 1
ATOM 2755 O O . HIS A 1 346 ? 35.615 16.886 -50.360 1.00 81.06 346 HIS A O 1
ATOM 2761 N N . PHE A 1 347 ? 33.393 16.557 -50.453 1.00 80.00 347 PHE A N 1
ATOM 2762 C CA . PHE A 1 347 ? 33.278 15.938 -49.137 1.00 80.00 347 PHE A CA 1
ATOM 2763 C C . PHE A 1 347 ? 33.083 14.422 -49.246 1.00 80.00 347 PHE A C 1
ATOM 2765 O O . PHE A 1 347 ? 32.466 13.927 -50.185 1.00 80.00 347 PHE A O 1
ATOM 2772 N N . PHE A 1 348 ? 33.508 13.673 -48.223 1.00 76.62 348 PHE A N 1
ATOM 2773 C CA . PHE A 1 348 ? 33.251 12.226 -48.111 1.00 76.62 348 PHE A CA 1
ATOM 2774 C C . PHE A 1 348 ? 31.764 11.864 -47.961 1.00 76.62 348 PHE A C 1
ATOM 2776 O O . PHE A 1 348 ? 31.406 10.697 -48.067 1.00 76.62 348 PHE A O 1
ATOM 2783 N N . CYS A 1 349 ? 30.890 12.852 -47.748 1.00 77.19 349 CYS A N 1
ATOM 2784 C CA . CYS A 1 349 ? 29.441 12.689 -47.849 1.00 77.19 349 CYS A CA 1
ATOM 2785 C C . CYS A 1 349 ? 28.915 12.798 -49.294 1.00 77.19 349 CYS A C 1
ATOM 2787 O O . CYS A 1 349 ? 27.720 13.004 -49.470 1.00 77.19 349 CYS A O 1
ATOM 2789 N N . GLU A 1 350 ? 29.803 12.713 -50.294 1.00 76.75 350 GLU A N 1
ATOM 2790 C CA . GLU A 1 350 ? 29.539 12.761 -51.745 1.00 76.75 350 GLU A CA 1
ATOM 2791 C C . GLU A 1 350 ? 29.019 14.110 -52.273 1.00 76.75 350 GLU A C 1
ATOM 2793 O O . GLU A 1 350 ? 28.818 14.283 -53.472 1.00 76.75 350 GLU A O 1
ATOM 2798 N N . HIS A 1 351 ? 28.891 15.122 -51.413 1.00 82.00 351 HIS A N 1
ATOM 2799 C CA . HIS A 1 351 ? 28.507 16.467 -51.830 1.00 82.00 351 HIS A CA 1
ATOM 2800 C C . HIS A 1 351 ? 29.703 17.272 -52.349 1.00 82.00 351 HIS A C 1
ATOM 2802 O O . HIS A 1 351 ? 30.765 17.331 -51.722 1.00 82.00 351 HIS A O 1
ATOM 2808 N N . SER A 1 352 ? 29.482 17.951 -53.473 1.00 83.06 352 SER A N 1
ATOM 2809 C CA . SER A 1 352 ? 30.467 18.803 -54.143 1.00 83.06 352 SER A CA 1
ATOM 2810 C C . SER A 1 352 ? 29.986 20.255 -54.178 1.00 83.06 352 SER A C 1
ATOM 2812 O O . SER A 1 352 ? 28.821 20.526 -54.494 1.00 83.06 352 SER A O 1
ATOM 2814 N N . PHE A 1 353 ? 30.876 21.195 -53.856 1.00 82.94 353 PHE A N 1
ATOM 2815 C CA . PHE A 1 353 ? 30.578 22.629 -53.799 1.00 82.94 353 PHE A CA 1
ATOM 2816 C C . PHE A 1 353 ? 31.689 23.454 -54.453 1.00 82.94 353 PHE A C 1
ATOM 2818 O O . PHE A 1 353 ? 32.849 23.044 -54.467 1.00 82.94 353 PHE A O 1
ATOM 2825 N N . HIS A 1 354 ? 31.356 24.645 -54.957 1.00 83.19 354 HIS A N 1
ATOM 2826 C CA . HIS A 1 354 ? 32.367 25.670 -55.242 1.00 83.19 354 HIS A CA 1
ATOM 2827 C C . HIS A 1 354 ? 33.038 26.111 -53.935 1.00 83.19 354 HIS A C 1
ATOM 2829 O O . HIS A 1 354 ? 32.376 26.123 -52.896 1.00 83.19 354 HIS A O 1
ATOM 2835 N N . GLU A 1 355 ? 34.303 26.540 -53.982 1.00 78.00 355 GLU A N 1
ATOM 2836 C CA . GLU A 1 355 ? 35.013 27.075 -52.802 1.00 78.00 355 GLU A CA 1
ATOM 2837 C C . GLU A 1 355 ? 34.201 28.179 -52.097 1.00 78.00 355 GLU A C 1
ATOM 2839 O O . GLU A 1 355 ? 34.053 28.173 -50.880 1.00 78.00 355 GLU A O 1
ATOM 2844 N N . HIS A 1 356 ? 33.564 29.060 -52.874 1.00 76.75 356 HIS A N 1
ATOM 2845 C CA . HIS A 1 356 ? 32.717 30.144 -52.363 1.00 76.75 356 HIS A CA 1
ATOM 2846 C C . HIS A 1 356 ? 31.349 29.697 -51.818 1.00 76.75 356 HIS A C 1
ATOM 2848 O O . HIS A 1 356 ? 30.663 30.469 -51.152 1.00 76.75 356 HIS A O 1
ATOM 2854 N N . CYS A 1 357 ? 30.912 28.481 -52.144 1.00 75.75 357 CYS A N 1
ATOM 2855 C CA . CYS A 1 357 ? 29.641 27.920 -51.687 1.00 75.75 357 CYS A CA 1
ATOM 2856 C C . CYS A 1 357 ? 29.808 26.962 -50.499 1.00 75.75 357 CYS A C 1
ATOM 2858 O O . CYS A 1 357 ? 28.806 26.554 -49.910 1.00 75.75 357 CYS A O 1
ATOM 2860 N N . ALA A 1 358 ? 31.042 26.581 -50.162 1.00 74.00 358 ALA A N 1
ATOM 2861 C CA . ALA A 1 358 ? 31.349 25.784 -48.985 1.00 74.00 358 ALA A CA 1
ATOM 2862 C C . ALA A 1 358 ? 31.357 26.664 -47.725 1.00 74.00 358 ALA A C 1
ATOM 2864 O O . ALA A 1 358 ? 31.715 27.841 -47.768 1.00 74.00 358 ALA A O 1
ATOM 2865 N N . TYR A 1 359 ? 30.961 26.094 -46.587 1.00 68.81 359 TYR A N 1
ATOM 2866 C CA . TYR A 1 359 ? 30.990 26.808 -45.314 1.00 68.81 359 TYR A CA 1
ATOM 2867 C C . TYR A 1 359 ? 32.394 26.705 -44.713 1.00 68.81 359 TYR A C 1
ATOM 2869 O O . TYR A 1 359 ? 32.814 25.622 -44.310 1.00 68.81 359 TYR A O 1
ATOM 2877 N N . ALA A 1 360 ? 33.130 27.816 -44.702 1.00 65.62 360 ALA A N 1
ATOM 2878 C CA . ALA A 1 360 ? 34.447 27.918 -44.083 1.00 65.62 360 ALA A CA 1
ATOM 2879 C C . ALA A 1 360 ? 34.308 28.264 -42.593 1.00 65.62 360 ALA A C 1
ATOM 2881 O O . ALA A 1 360 ? 33.653 29.245 -42.236 1.00 65.62 360 ALA A O 1
ATOM 2882 N N . ILE A 1 361 ? 34.934 27.466 -41.733 1.00 62.62 361 ILE A N 1
ATOM 2883 C CA . ILE A 1 361 ? 35.017 27.675 -40.288 1.00 62.62 361 ILE A CA 1
ATOM 2884 C C . ILE A 1 361 ? 36.491 27.856 -39.920 1.00 62.62 361 ILE A C 1
ATOM 2886 O O . ILE A 1 361 ? 37.353 27.080 -40.335 1.00 62.62 361 ILE A O 1
ATOM 2890 N N . GLU A 1 362 ? 36.786 28.882 -39.125 1.00 57.22 362 GLU A N 1
ATOM 2891 C CA . GLU A 1 362 ? 38.110 29.065 -38.532 1.00 57.22 362 GLU A CA 1
ATOM 2892 C C . GLU A 1 362 ? 38.289 28.082 -37.367 1.00 57.22 362 GLU A C 1
ATOM 2894 O O . GLU A 1 362 ? 37.505 28.067 -36.415 1.00 57.22 362 GLU A O 1
ATOM 2899 N N . SER A 1 363 ? 39.317 27.233 -37.444 1.00 52.09 363 SER A N 1
ATOM 2900 C CA . SER A 1 363 ? 39.695 26.330 -36.354 1.00 52.09 363 SER A CA 1
ATOM 2901 C C . SER A 1 363 ? 40.139 27.132 -35.121 1.00 52.09 363 SER A C 1
ATOM 2903 O O . SER A 1 363 ? 40.988 28.016 -35.201 1.00 52.09 363 SER A O 1
ATOM 2905 N N . ALA A 1 364 ? 39.601 26.796 -33.944 1.00 54.47 364 ALA A N 1
ATOM 2906 C CA . ALA A 1 364 ? 39.971 27.434 -32.674 1.00 54.47 364 ALA A CA 1
ATOM 2907 C C . ALA A 1 364 ? 41.383 27.048 -32.173 1.00 54.47 364 ALA A C 1
ATOM 2909 O O . ALA A 1 364 ? 41.878 27.624 -31.206 1.00 54.47 364 ALA A O 1
ATOM 2910 N N . THR A 1 365 ? 42.024 26.056 -32.798 1.00 54.50 365 THR A N 1
ATOM 2911 C CA . THR A 1 365 ? 43.267 25.418 -32.321 1.00 54.50 365 THR A CA 1
ATOM 2912 C C . THR A 1 365 ? 44.432 25.508 -33.305 1.00 54.50 365 THR A C 1
ATOM 2914 O O . THR A 1 365 ? 45.580 25.308 -32.917 1.00 54.50 365 THR A O 1
ATOM 2917 N N . SER A 1 366 ? 44.165 25.828 -34.567 1.00 56.75 366 SER A N 1
ATOM 2918 C CA . SER A 1 366 ? 45.154 25.963 -35.637 1.00 56.75 366 SER A CA 1
ATOM 2919 C C . SER A 1 366 ? 44.648 27.002 -36.635 1.00 56.75 366 SER A C 1
ATOM 2921 O O . SER A 1 366 ? 43.461 27.036 -36.922 1.00 56.75 366 SER A O 1
ATOM 2923 N N . SER A 1 367 ? 45.516 27.852 -37.190 1.00 57.75 367 SER A N 1
ATOM 2924 C CA . SER A 1 367 ? 45.142 28.886 -38.179 1.00 57.75 367 SER A CA 1
ATOM 2925 C C . SER A 1 367 ? 44.749 28.317 -39.561 1.00 57.75 367 SER A C 1
ATOM 2927 O O . SER A 1 367 ? 44.965 28.961 -40.584 1.00 57.75 367 SER A O 1
ATOM 2929 N N . GLU A 1 368 ? 44.220 27.094 -39.603 1.00 63.66 368 GLU A N 1
ATOM 2930 C CA . GLU A 1 368 ? 43.783 26.388 -40.804 1.00 63.66 368 GLU A CA 1
ATOM 2931 C C . GLU A 1 368 ? 42.275 26.588 -41.010 1.00 63.66 368 GLU A C 1
ATOM 2933 O O . GLU A 1 368 ? 41.480 26.484 -40.072 1.00 63.66 368 GLU A O 1
ATOM 2938 N N . ILE A 1 369 ? 41.880 26.874 -42.252 1.00 65.88 369 ILE A N 1
ATOM 2939 C CA . ILE A 1 369 ? 40.472 26.994 -42.645 1.00 65.88 369 ILE A CA 1
ATOM 2940 C C . ILE A 1 369 ? 39.914 25.579 -42.817 1.00 65.88 369 ILE A C 1
ATOM 2942 O O . ILE A 1 369 ? 40.354 24.843 -43.702 1.00 65.88 369 ILE A O 1
ATOM 2946 N N . ILE A 1 370 ? 38.943 25.202 -41.982 1.00 70.06 370 ILE A N 1
ATOM 2947 C CA . ILE A 1 370 ? 38.236 23.923 -42.089 1.00 70.06 370 ILE A CA 1
ATOM 2948 C C . ILE A 1 370 ? 36.922 24.172 -42.819 1.00 70.06 370 ILE A C 1
ATOM 2950 O O . ILE A 1 370 ? 36.120 25.012 -42.419 1.00 70.06 370 ILE A O 1
ATOM 2954 N N . TYR A 1 371 ? 36.683 23.422 -43.888 1.00 74.31 371 TYR A N 1
ATOM 2955 C CA . TYR A 1 371 ? 35.413 23.465 -44.600 1.00 74.31 371 TYR A CA 1
ATOM 2956 C C . TYR A 1 371 ? 34.460 22.409 -44.037 1.00 74.31 371 TYR A C 1
ATOM 2958 O O . TYR A 1 371 ? 34.841 21.250 -43.879 1.00 74.31 371 TYR A O 1
ATOM 2966 N N . GLU A 1 372 ? 33.209 22.786 -43.775 1.00 76.19 372 GLU A N 1
ATOM 2967 C CA . GLU A 1 372 ? 32.128 21.865 -43.416 1.00 76.19 372 GLU A CA 1
ATOM 2968 C C . GLU A 1 372 ? 31.068 21.812 -44.520 1.00 76.19 372 GLU A C 1
ATOM 2970 O O . GLU A 1 372 ? 30.746 22.816 -45.161 1.00 76.19 372 GLU A O 1
ATOM 2975 N N . CYS A 1 373 ? 30.487 20.629 -44.735 1.00 80.69 373 CYS A N 1
ATOM 2976 C CA . CYS A 1 373 ? 29.393 20.463 -45.686 1.00 80.69 373 CYS A CA 1
ATOM 2977 C C . CYS A 1 373 ? 28.116 21.135 -45.140 1.00 80.69 373 CYS A C 1
ATOM 2979 O O . CYS A 1 373 ? 27.600 20.670 -44.121 1.00 80.69 373 CYS A O 1
ATOM 2981 N N . PRO A 1 374 ? 27.537 22.148 -45.817 1.00 77.31 374 PRO A N 1
ATOM 2982 C CA . PRO A 1 374 ? 26.363 22.877 -45.320 1.00 77.31 374 PRO A CA 1
ATOM 2983 C C . PRO A 1 374 ? 25.101 22.018 -45.150 1.00 77.31 374 PRO A C 1
ATOM 2985 O O . PRO A 1 374 ? 24.211 22.375 -44.385 1.00 77.31 374 PRO A O 1
ATOM 2988 N N . LEU A 1 375 ? 25.005 20.900 -45.878 1.00 77.12 375 LEU A N 1
ATOM 2989 C CA . LEU A 1 375 ? 23.852 19.994 -45.827 1.00 77.12 375 LEU A CA 1
ATOM 2990 C C . LEU A 1 375 ? 23.967 18.971 -44.693 1.00 77.12 375 LEU A C 1
ATOM 2992 O O . LEU A 1 375 ? 22.962 18.602 -44.095 1.00 77.12 375 LEU A O 1
ATOM 2996 N N . CYS A 1 376 ? 25.186 18.523 -44.384 1.00 80.12 376 CYS A N 1
ATOM 2997 C CA . CYS A 1 376 ? 25.428 17.497 -43.369 1.00 80.12 376 CYS A CA 1
ATOM 2998 C C . CYS A 1 376 ? 25.875 18.077 -42.021 1.00 80.12 376 CYS A C 1
ATOM 3000 O O . CYS A 1 376 ? 25.816 17.368 -41.022 1.00 80.12 376 CYS A O 1
ATOM 3002 N N . SER A 1 377 ? 26.312 19.339 -41.961 1.00 76.62 377 SER A N 1
ATOM 3003 C CA . SER A 1 377 ? 26.817 19.971 -40.733 1.00 76.62 377 SER A CA 1
ATOM 3004 C C . SER A 1 377 ? 25.778 19.991 -39.615 1.00 76.62 377 SER A C 1
ATOM 3006 O O . SER A 1 377 ? 26.119 19.731 -38.467 1.00 76.62 377 SER A O 1
ATOM 3008 N N . GLY A 1 378 ? 24.500 20.220 -39.936 1.00 77.56 378 GLY A N 1
ATOM 3009 C CA . GLY A 1 378 ? 23.418 20.226 -38.950 1.00 77.56 378 GLY A CA 1
ATOM 3010 C C . GLY A 1 378 ? 23.225 18.877 -38.252 1.00 77.56 378 GLY A C 1
ATOM 3011 O O . GLY A 1 378 ? 23.075 18.829 -37.032 1.00 77.56 378 GLY A O 1
ATOM 3012 N N . ASP A 1 379 ? 23.267 17.776 -39.002 1.00 79.00 379 ASP A N 1
ATOM 3013 C CA . ASP A 1 379 ? 23.124 16.433 -38.434 1.00 79.00 379 ASP A CA 1
ATOM 3014 C C . ASP A 1 379 ? 24.430 15.938 -37.808 1.00 79.00 379 ASP A C 1
ATOM 3016 O O . ASP A 1 379 ? 24.405 15.364 -36.720 1.00 79.00 379 ASP A O 1
ATOM 3020 N N . ASN A 1 380 ? 25.579 16.243 -38.413 1.00 79.25 380 ASN A N 1
ATOM 3021 C CA . ASN A 1 380 ? 26.887 15.952 -37.830 1.00 79.25 380 ASN A CA 1
ATOM 3022 C C . ASN A 1 380 ? 27.088 16.686 -36.499 1.00 79.25 380 ASN A C 1
ATOM 3024 O O . ASN A 1 380 ? 27.626 16.095 -35.569 1.00 79.25 380 ASN A O 1
ATOM 3028 N N . ARG A 1 381 ? 26.609 17.931 -36.362 1.00 80.25 381 ARG A N 1
ATOM 3029 C CA . ARG A 1 381 ? 26.671 18.680 -35.100 1.00 80.25 381 ARG A CA 1
ATOM 3030 C C . ARG A 1 381 ? 25.859 18.002 -34.001 1.00 80.25 381 ARG A C 1
ATOM 3032 O O . ARG A 1 381 ? 26.371 17.874 -32.902 1.00 80.25 381 ARG A O 1
ATOM 3039 N N . LYS A 1 382 ? 24.663 17.474 -34.292 1.00 81.31 382 LYS A N 1
ATOM 3040 C CA . LYS A 1 382 ? 23.888 16.696 -33.302 1.00 81.31 382 LYS A CA 1
ATOM 3041 C C . LYS A 1 382 ? 24.667 15.481 -32.799 1.00 81.31 382 LYS A C 1
ATOM 3043 O O . LYS A 1 382 ? 24.662 15.202 -31.604 1.00 81.31 382 LYS A O 1
ATOM 3048 N N . TRP A 1 383 ? 25.345 14.768 -33.699 1.00 76.88 383 TRP A N 1
ATOM 3049 C CA . TRP A 1 383 ? 26.192 13.635 -33.326 1.00 76.88 383 TRP A CA 1
ATOM 3050 C C . TRP A 1 383 ? 27.436 14.070 -32.547 1.00 76.88 383 TRP A C 1
ATOM 3052 O O . TRP A 1 383 ? 27.783 13.421 -31.567 1.00 76.88 383 TRP A O 1
ATOM 3062 N N . LEU A 1 384 ? 28.083 15.173 -32.931 1.00 76.25 384 LEU A N 1
ATOM 3063 C CA . LEU A 1 384 ? 29.236 15.729 -32.219 1.00 76.25 384 LEU A CA 1
ATOM 3064 C C . LEU A 1 384 ? 28.861 16.229 -30.821 1.00 76.25 384 LEU A C 1
ATOM 3066 O O . LEU A 1 384 ? 29.589 15.954 -29.874 1.00 76.25 384 LEU A O 1
ATOM 3070 N N . ASP A 1 385 ? 27.719 16.897 -30.673 1.00 78.19 385 ASP A N 1
ATOM 3071 C CA . ASP A 1 385 ? 27.187 17.340 -29.384 1.00 78.19 385 ASP A CA 1
ATOM 3072 C C . ASP A 1 385 ? 26.843 16.136 -28.501 1.00 78.19 385 ASP A C 1
ATOM 3074 O O . ASP A 1 385 ? 27.187 16.119 -27.321 1.00 78.19 385 ASP A O 1
ATOM 3078 N N . LEU A 1 386 ? 26.251 15.082 -29.078 1.00 73.31 386 LEU A N 1
ATOM 3079 C CA . LEU A 1 386 ? 25.991 13.830 -28.371 1.00 73.31 386 LEU A CA 1
ATOM 3080 C C . LEU A 1 386 ? 27.296 13.158 -27.915 1.00 73.31 386 LEU A C 1
ATOM 3082 O O . LEU A 1 386 ? 27.409 12.784 -26.751 1.00 73.31 386 LEU A O 1
ATOM 3086 N N . ILE A 1 387 ? 28.304 13.059 -28.783 1.00 73.44 387 ILE A N 1
ATOM 3087 C CA . ILE A 1 387 ? 29.623 12.503 -28.439 1.00 73.44 387 ILE A CA 1
ATOM 3088 C C . ILE A 1 387 ? 30.305 13.351 -27.358 1.00 73.44 387 ILE A C 1
ATOM 3090 O O . ILE A 1 387 ? 30.866 12.804 -26.413 1.00 73.44 387 ILE A O 1
ATOM 3094 N N . ASN A 1 388 ? 30.238 14.680 -27.457 1.00 73.00 388 ASN A N 1
ATOM 3095 C CA . ASN A 1 388 ? 30.807 15.587 -26.464 1.00 73.00 388 ASN A CA 1
ATOM 3096 C C . ASN A 1 388 ? 30.073 15.501 -25.118 1.00 73.00 388 ASN A C 1
ATOM 3098 O O . ASN A 1 388 ? 30.728 15.555 -24.085 1.00 73.00 388 ASN A O 1
ATOM 3102 N N . SER A 1 389 ? 28.752 15.291 -25.115 1.00 68.50 389 SER A N 1
ATOM 3103 C CA . SER A 1 389 ? 27.965 15.048 -23.893 1.00 68.50 389 SER A CA 1
ATOM 3104 C C . SER A 1 389 ? 28.267 13.699 -23.230 1.00 68.50 389 SER A C 1
ATOM 3106 O O . SER A 1 389 ? 28.004 13.515 -22.045 1.00 68.50 389 SER A O 1
ATOM 3108 N N . GLN A 1 390 ? 28.815 12.753 -23.998 1.00 62.53 390 GLN A N 1
ATOM 3109 C CA . GLN A 1 390 ? 29.244 11.439 -23.519 1.00 62.53 390 GLN A CA 1
ATOM 3110 C C . GLN A 1 390 ? 30.716 11.419 -23.093 1.00 62.53 390 GLN A C 1
ATOM 3112 O O . GLN A 1 390 ? 31.164 10.425 -22.525 1.00 62.53 390 GLN A O 1
ATOM 3117 N N . ARG A 1 391 ? 31.487 12.485 -23.353 1.00 66.25 391 ARG A N 1
ATOM 3118 C CA . ARG A 1 391 ? 32.870 12.559 -22.880 1.00 66.25 391 ARG A CA 1
ATOM 3119 C C . ARG A 1 391 ? 32.895 12.738 -21.364 1.00 66.25 391 ARG A C 1
ATOM 3121 O O . ARG A 1 391 ? 32.060 13.460 -20.822 1.00 66.25 391 ARG A O 1
ATOM 3128 N N . PRO A 1 392 ? 33.859 12.100 -20.687 1.00 59.56 392 PRO A N 1
ATOM 3129 C CA . PRO A 1 392 ? 33.968 12.189 -19.249 1.00 59.56 392 PRO A CA 1
ATOM 3130 C C . PRO A 1 392 ? 34.230 13.636 -18.813 1.00 59.56 392 PRO A C 1
ATOM 3132 O O . PRO A 1 392 ? 35.266 14.213 -19.142 1.00 59.56 392 PRO A O 1
ATOM 3135 N N . ASP A 1 393 ? 33.286 14.215 -18.070 1.00 61.78 393 ASP A N 1
ATOM 3136 C CA . ASP A 1 393 ? 33.508 15.462 -17.341 1.00 61.78 393 ASP A CA 1
ATOM 3137 C C . ASP A 1 393 ? 34.331 15.183 -16.070 1.00 61.78 393 ASP A C 1
ATOM 3139 O O . ASP A 1 393 ? 34.319 14.073 -15.537 1.00 61.78 393 ASP A O 1
ATOM 3143 N N . LYS A 1 394 ? 35.072 16.155 -15.537 1.00 62.50 394 LYS A N 1
ATOM 3144 C CA . LYS A 1 394 ? 35.966 15.879 -14.386 1.00 62.50 394 LYS A CA 1
ATOM 3145 C C . LYS A 1 394 ? 35.218 15.466 -13.101 1.00 62.50 394 LYS A C 1
ATOM 3147 O O . LYS A 1 394 ? 35.819 14.823 -12.244 1.00 62.50 394 LYS A O 1
ATOM 3152 N N . ASP A 1 395 ? 33.907 15.725 -13.028 1.00 67.19 395 ASP A N 1
ATOM 3153 C CA . ASP A 1 395 ? 33.043 15.501 -11.856 1.00 67.19 395 ASP A CA 1
ATOM 3154 C C . ASP A 1 395 ? 32.017 14.349 -12.030 1.00 67.19 395 ASP A C 1
ATOM 3156 O O . ASP A 1 395 ? 30.962 14.320 -11.382 1.00 67.19 395 ASP A O 1
ATOM 3160 N N . ILE A 1 396 ? 32.291 13.362 -12.898 1.00 71.19 396 ILE A N 1
ATOM 3161 C CA . ILE A 1 396 ? 31.389 12.203 -13.125 1.00 71.19 396 ILE A CA 1
ATOM 3162 C C . ILE A 1 396 ? 31.086 11.454 -11.831 1.00 71.19 396 ILE A C 1
ATOM 3164 O O . ILE A 1 396 ? 29.954 11.024 -11.621 1.00 71.19 396 ILE A O 1
ATOM 3168 N N . HIS A 1 397 ? 32.087 11.288 -10.962 1.00 70.44 397 HIS A N 1
ATOM 3169 C CA . HIS A 1 397 ? 31.945 10.482 -9.754 1.00 70.44 397 HIS A CA 1
ATOM 3170 C C . HIS A 1 397 ? 30.915 11.094 -8.790 1.00 70.44 397 HIS A C 1
ATOM 3172 O O . HIS A 1 397 ? 30.051 10.384 -8.286 1.00 70.44 397 HIS A O 1
ATOM 3178 N N . GLU A 1 398 ? 30.938 12.413 -8.579 1.00 75.69 398 GLU A N 1
ATOM 3179 C CA . GLU A 1 398 ? 29.952 13.088 -7.721 1.00 75.69 398 GLU A CA 1
ATOM 3180 C C . GLU A 1 398 ? 28.548 13.092 -8.336 1.00 75.69 398 GLU A C 1
ATOM 3182 O O . GLU A 1 398 ? 27.552 12.924 -7.630 1.00 75.69 398 GLU A O 1
ATOM 3187 N N . THR A 1 399 ? 28.460 13.239 -9.660 1.00 75.94 399 THR A N 1
ATOM 3188 C CA . THR A 1 399 ? 27.180 13.213 -10.381 1.00 75.94 399 THR A CA 1
ATOM 3189 C C . THR A 1 399 ? 26.535 11.829 -10.333 1.00 75.94 399 THR A C 1
ATOM 3191 O O . THR A 1 399 ? 25.341 11.728 -10.060 1.00 75.94 399 THR A O 1
ATOM 3194 N N . PHE A 1 400 ? 27.336 10.774 -10.495 1.00 78.44 400 PHE A N 1
ATOM 3195 C CA . PHE A 1 400 ? 26.901 9.385 -10.396 1.00 78.44 400 PHE A CA 1
ATOM 3196 C C . PHE A 1 400 ? 26.322 9.058 -9.015 1.00 78.44 400 PHE A C 1
ATOM 3198 O O . PHE A 1 400 ? 25.199 8.569 -8.926 1.00 78.44 400 PHE A O 1
ATOM 3205 N N . HIS A 1 401 ? 27.037 9.377 -7.928 1.00 78.31 401 HIS A N 1
ATOM 3206 C CA . HIS A 1 401 ? 26.541 9.101 -6.569 1.00 78.31 401 HIS A CA 1
ATOM 3207 C C . HIS A 1 401 ? 25.268 9.890 -6.247 1.00 78.31 401 HIS A C 1
ATOM 3209 O O . HIS A 1 401 ? 24.341 9.353 -5.647 1.00 78.31 401 HIS A O 1
ATOM 3215 N N . ARG A 1 402 ? 25.165 11.136 -6.722 1.00 81.44 402 ARG A N 1
ATOM 3216 C CA . ARG A 1 402 ? 23.959 11.957 -6.549 1.00 81.44 402 ARG A CA 1
ATOM 3217 C C . ARG A 1 402 ? 22.731 11.382 -7.261 1.00 81.44 402 ARG A C 1
ATOM 3219 O O . ARG A 1 402 ? 21.627 11.513 -6.736 1.00 81.44 402 ARG A O 1
ATOM 3226 N N . GLU A 1 403 ? 22.891 10.812 -8.453 1.00 79.06 403 GLU A N 1
ATOM 3227 C CA . GLU A 1 403 ? 21.783 10.188 -9.194 1.00 79.06 403 GLU A CA 1
ATOM 3228 C C . GLU A 1 403 ? 21.425 8.810 -8.631 1.00 79.06 403 GLU A C 1
ATOM 3230 O O . GLU A 1 403 ? 20.245 8.493 -8.492 1.00 79.06 403 GLU A O 1
ATOM 3235 N N . LEU A 1 404 ? 22.422 8.045 -8.183 1.00 83.19 404 LEU A N 1
ATOM 3236 C CA . LEU A 1 404 ? 22.226 6.742 -7.550 1.00 83.19 404 LEU A CA 1
ATOM 3237 C C . LEU A 1 404 ? 21.477 6.821 -6.206 1.00 83.19 404 LEU A C 1
ATOM 3239 O O . LEU A 1 404 ? 20.784 5.875 -5.825 1.00 83.19 404 LEU A O 1
ATOM 3243 N N . ASP A 1 405 ? 21.612 7.939 -5.489 1.00 78.12 405 ASP A N 1
ATOM 3244 C CA . ASP A 1 405 ? 20.889 8.196 -4.239 1.00 78.12 405 ASP A CA 1
ATOM 3245 C C . ASP A 1 405 ? 19.468 8.740 -4.458 1.00 78.12 405 ASP A C 1
ATOM 3247 O O . ASP A 1 405 ? 18.624 8.631 -3.565 1.00 78.12 405 ASP A O 1
ATOM 3251 N N . LYS A 1 406 ? 19.187 9.328 -5.629 1.00 80.25 406 LYS A N 1
ATOM 3252 C CA . LYS A 1 406 ? 17.874 9.902 -5.963 1.00 80.25 406 LYS A CA 1
ATOM 3253 C C . LYS A 1 406 ? 16.922 8.905 -6.614 1.00 80.25 406 LYS A C 1
ATOM 3255 O O . LYS A 1 406 ? 15.726 8.967 -6.338 1.00 80.25 406 LYS A O 1
ATOM 3260 N N . GLU A 1 407 ? 17.425 8.037 -7.486 1.00 80.00 407 GLU A N 1
ATOM 3261 C CA . GLU A 1 407 ? 16.598 7.121 -8.273 1.00 80.00 407 GLU A CA 1
ATOM 3262 C C . GLU A 1 407 ? 16.300 5.809 -7.533 1.00 80.00 407 GLU A C 1
ATOM 3264 O O . GLU A 1 407 ? 17.141 5.258 -6.818 1.00 80.00 407 GLU A O 1
ATOM 3269 N N . GLN A 1 408 ? 15.085 5.281 -7.722 1.00 67.94 408 GLN A N 1
ATOM 3270 C CA . GLN A 1 408 ? 14.712 3.967 -7.181 1.00 67.94 408 GLN A CA 1
ATOM 3271 C C . GLN A 1 408 ? 15.380 2.821 -7.955 1.00 67.94 408 GLN A C 1
ATOM 3273 O O . GLN A 1 408 ? 15.786 1.829 -7.344 1.00 67.94 408 GLN A O 1
ATOM 3278 N N . ASP A 1 409 ? 15.543 2.961 -9.276 1.00 76.38 409 ASP A N 1
ATOM 3279 C CA . ASP A 1 409 ? 16.223 1.972 -10.118 1.00 76.38 409 ASP A CA 1
ATOM 3280 C C . ASP A 1 409 ? 17.727 2.257 -10.222 1.00 76.38 409 ASP A C 1
ATOM 3282 O O . ASP A 1 409 ? 18.247 2.817 -11.189 1.00 76.38 409 ASP A O 1
ATOM 3286 N N . LYS A 1 410 ? 18.451 1.818 -9.194 1.00 79.75 410 LYS A N 1
ATOM 3287 C CA . LYS A 1 410 ? 19.912 1.952 -9.124 1.00 79.75 410 LYS A CA 1
ATOM 3288 C C . LYS A 1 410 ? 20.633 1.177 -10.227 1.00 79.75 410 LYS A C 1
ATOM 3290 O O . LYS A 1 410 ? 21.741 1.551 -10.602 1.00 79.75 410 LYS A O 1
ATOM 3295 N N . PHE A 1 411 ? 20.044 0.091 -10.732 1.00 80.62 411 PHE A N 1
ATOM 3296 C CA . PHE A 1 411 ? 20.668 -0.709 -11.783 1.00 80.62 411 PHE A CA 1
ATOM 3297 C C . PHE A 1 411 ? 20.551 -0.018 -13.142 1.00 80.62 411 PHE A C 1
ATOM 3299 O O . PHE A 1 411 ? 21.528 -0.007 -13.888 1.00 80.62 411 PHE A O 1
ATOM 3306 N N . GLY A 1 412 ? 19.410 0.615 -13.424 1.00 79.94 412 GLY A N 1
ATOM 3307 C CA . GLY A 1 412 ? 19.219 1.459 -14.603 1.00 79.94 412 GLY A CA 1
ATOM 3308 C C . GLY A 1 412 ? 20.256 2.580 -14.686 1.00 79.94 412 GLY A C 1
ATOM 3309 O O . GLY A 1 412 ? 20.942 2.702 -15.701 1.00 79.94 412 GLY A O 1
ATOM 3310 N N . VAL A 1 413 ? 20.464 3.312 -13.584 1.00 79.12 413 VAL A N 1
ATOM 3311 C CA . VAL A 1 413 ? 21.491 4.370 -13.499 1.00 79.12 413 VAL A CA 1
ATOM 3312 C C . VAL A 1 413 ? 22.889 3.802 -13.771 1.00 79.12 413 VAL A C 1
ATOM 3314 O O . VAL A 1 413 ? 23.643 4.334 -14.582 1.00 79.12 413 VAL A O 1
ATOM 3317 N N . VAL A 1 414 ? 23.245 2.669 -13.161 1.00 80.62 414 VAL A N 1
ATOM 3318 C CA . VAL A 1 414 ? 24.547 2.022 -13.406 1.00 80.62 414 VAL A CA 1
ATOM 3319 C C . VAL A 1 414 ? 24.704 1.587 -14.867 1.00 80.62 414 VAL A C 1
ATOM 3321 O O . VAL A 1 414 ? 25.757 1.817 -15.466 1.00 80.62 414 VAL A O 1
ATOM 3324 N N . ALA A 1 415 ? 23.676 0.976 -15.456 1.00 78.94 415 ALA A N 1
ATOM 3325 C CA . ALA A 1 415 ? 23.688 0.519 -16.842 1.00 78.94 415 ALA A CA 1
ATOM 3326 C C . ALA A 1 415 ? 23.812 1.687 -17.832 1.00 78.94 415 ALA A C 1
ATOM 3328 O O . ALA A 1 415 ? 24.528 1.569 -18.827 1.00 78.94 415 ALA A O 1
ATOM 3329 N N . GLU A 1 416 ? 23.181 2.824 -17.542 1.00 77.75 416 GLU A N 1
ATOM 3330 C CA . GLU A 1 416 ? 23.283 4.035 -18.350 1.00 77.75 416 GLU A CA 1
ATOM 3331 C C . GLU A 1 416 ? 24.700 4.627 -18.317 1.00 77.75 416 GLU A C 1
ATOM 3333 O O . GLU A 1 416 ? 25.289 4.882 -19.371 1.00 77.75 416 GLU A O 1
ATOM 3338 N N . PHE A 1 417 ? 25.295 4.782 -17.129 1.00 76.38 417 PHE A N 1
ATOM 3339 C CA . PHE A 1 417 ? 26.662 5.303 -17.001 1.00 76.38 417 PHE A CA 1
ATOM 3340 C C . PHE A 1 417 ? 27.710 4.356 -17.610 1.00 76.38 417 PHE A C 1
ATOM 3342 O O . PHE A 1 417 ? 28.667 4.818 -18.237 1.00 76.38 417 PHE A O 1
ATOM 3349 N N . LEU A 1 418 ? 27.516 3.035 -17.497 1.00 76.31 418 LEU A N 1
ATOM 3350 C CA . LEU A 1 418 ? 28.345 2.034 -18.181 1.00 76.31 418 LEU A CA 1
ATOM 3351 C C . LEU A 1 418 ? 28.163 2.079 -19.705 1.00 76.31 418 LEU A C 1
ATOM 3353 O O . LEU A 1 418 ? 29.145 2.000 -20.443 1.00 76.31 418 LEU A O 1
ATOM 3357 N N . GLY A 1 419 ? 26.928 2.242 -20.189 1.00 70.69 419 GLY A N 1
ATOM 3358 C CA . GLY A 1 419 ? 26.614 2.357 -21.615 1.00 70.69 419 GLY A CA 1
ATOM 3359 C C . GLY A 1 419 ? 27.253 3.582 -22.274 1.00 70.69 419 GLY A C 1
ATOM 3360 O O . GLY A 1 419 ? 27.663 3.512 -23.432 1.00 70.69 419 GLY A O 1
ATOM 3361 N N . ARG A 1 420 ? 27.421 4.673 -21.515 1.00 71.75 420 ARG A N 1
ATOM 3362 C CA . ARG A 1 420 ? 28.136 5.889 -21.940 1.00 71.75 420 ARG A CA 1
ATOM 3363 C C . ARG A 1 420 ? 29.668 5.747 -21.940 1.00 71.75 420 ARG A C 1
ATOM 3365 O O . ARG A 1 420 ? 30.344 6.688 -22.335 1.00 71.75 420 ARG A O 1
ATOM 3372 N N . ARG A 1 421 ? 30.224 4.601 -21.514 1.00 64.25 421 ARG A N 1
ATOM 3373 C CA . ARG A 1 421 ? 31.678 4.345 -21.392 1.00 64.25 421 ARG A CA 1
ATOM 3374 C C . ARG A 1 421 ? 32.438 5.372 -20.536 1.00 64.25 421 ARG A C 1
ATOM 3376 O O . ARG A 1 421 ? 33.640 5.554 -20.690 1.00 64.25 421 ARG A O 1
ATOM 3383 N N . LEU A 1 422 ? 31.761 6.001 -19.574 1.00 65.38 422 LEU A N 1
ATOM 3384 C CA . LEU A 1 422 ? 32.339 7.033 -18.696 1.00 65.38 422 LEU A CA 1
ATOM 3385 C C . LEU A 1 422 ? 33.398 6.493 -17.710 1.00 65.38 422 LEU A C 1
ATOM 3387 O O . LEU A 1 422 ? 34.032 7.274 -17.006 1.00 65.38 422 LEU A O 1
ATOM 3391 N N . PHE A 1 423 ? 33.584 5.169 -17.656 1.00 64.81 423 PHE A N 1
ATOM 3392 C CA . PHE A 1 423 ? 34.543 4.474 -16.791 1.00 64.81 423 PHE A CA 1
ATOM 3393 C C . PHE A 1 423 ? 35.667 3.766 -17.563 1.00 64.81 423 PHE A C 1
ATOM 3395 O O . PHE A 1 423 ? 36.331 2.891 -16.997 1.00 64.81 423 PHE A O 1
ATOM 3402 N N . ASP A 1 424 ? 35.877 4.089 -18.843 1.00 55.28 424 ASP A N 1
ATOM 3403 C CA . ASP A 1 424 ? 37.020 3.542 -19.576 1.00 55.28 424 ASP A CA 1
ATOM 3404 C C . ASP A 1 424 ? 38.330 3.969 -18.886 1.00 55.28 424 ASP A C 1
ATOM 3406 O O . ASP A 1 424 ? 38.526 5.132 -18.529 1.00 55.28 424 ASP A O 1
ATOM 3410 N N . LYS A 1 425 ? 39.213 2.991 -18.642 1.00 49.47 425 LYS A N 1
ATOM 3411 C CA . LYS A 1 425 ? 40.568 3.252 -18.146 1.00 49.47 425 LYS A CA 1
ATOM 3412 C C . LYS A 1 425 ? 41.335 3.997 -19.234 1.00 49.47 425 LYS A C 1
ATOM 3414 O O . LYS A 1 425 ? 41.369 3.512 -20.364 1.00 49.47 425 LYS A O 1
ATOM 3419 N N . GLU A 1 426 ? 41.936 5.127 -18.864 1.00 41.47 426 GLU A N 1
ATOM 3420 C CA . GLU A 1 426 ? 43.002 5.770 -19.647 1.00 41.47 426 GLU A CA 1
ATOM 3421 C C . GLU A 1 426 ? 44.086 4.772 -20.076 1.00 41.47 426 GLU A C 1
ATOM 3423 O O . GLU A 1 426 ? 44.441 3.878 -19.262 1.00 41.47 426 GLU A O 1
#

Sequence (426 aa):
MALGIHQWRRFRFFDKEIVKRKDGKPLEELKHIQVIASTSTNGAGDGQLVFGCSDGSICVINRDYEANHIHKFDISLQLLAHSAGDTLIAIGMDENETKQTLKLWKTDKALVEKENTEPAKIISLLANDHPNSKICAVAITDRHIALGCESGAIYFFVSNDLIKEKYVDIDVTRAMVACQKYNFKGGVICLYDKAKLYQQILQYQMDNKDNDEIVATCRKYGDEDPQLWIQALSYFSKLKSADGCRKEIQQILKYIDENDLLSPLLVIQTLSNNESTSLDLLKDYLIRKLRSEQTQIEKDQTEIRRFRQETGDIIKKIKTLETGPTLCQDPKCSACKMDLDLPCIHFFCEHSFHEHCAYAIESATSSEIIYECPLCSGDNRKWLDLINSQRPDKDIHETFHRELDKEQDKFGVVAEFLGRRLFDKE

Radius of gyration: 43.04 Å; chains: 1; bounding box: 96×67×118 Å

Foldseek 3Di:
DDDDDPDDPPDPPDDDDFDAAPVRHGLCVCVPWAFQDKDWDCQAVFIWIWTFTQQQWIWIATPRRDIDIARDARHGWHDWDDANYFKIWTWDHHPPDPAIKIFIAGNYVCVVPDNPDHGPDIDRPQDPDDNDWDFDDWDDYPFKIWTATPVRWIFIGGNNHGPDRDPPVPPLVVQCVVCVVVVPLVSNLVSCVVVVVLVVNLVSCLVVVVLVVLLVSCVVCCVVPVVSLVVNLLSLLPDPDQDPCLVVNLSSLVVCVVVVVDDLVVSCVSNVVDPRDDCVSSVVSVVVVVVVVVVVVVVVVVVVVVVVVVVVVVVVVVCCLVPPDQDLPDQAAPQPRDGDDPPKDADSVSGIHHPVRWDWDQDPPDRDTDTDHPVCCVVVVVVVVVLVVLEADPCVPVVLVVVCVVDPCNVVSVVVNVVSVNPDDD

pLDDT: mean 72.64, std 10.92, range [33.66, 95.25]